Protein AF-0000000078517456 (afdb_homodimer)

Radius of gyration: 25.07 Å; Cα contacts (8 Å, |Δi|>4): 847; chains: 2; bounding box: 50×75×58 Å

Organism: Penicillium expansum (NCBI:txid27334)

Foldseek 3Di:
DPPDDADWDADPRRTDHPVRVVVVVVVVLLVVLLVVCVVCPAPNLCVVCVVLQVVQLVVLVVLQVVLVPAWDKFKAKDDDFQAAPVLLVVVLQCLQQVDQQSCSVNPAVCQLFVFWRHFDDDVPDDRRHGTQWTWGDQQNGIHTKGKDWDDPVRDDPVRVVVDDVQQVDKTKIFIAGPVRDTAKIWIWGKAGDDRYIMIMTMIIGRPSDDPSRSVVVSVRVVSNVVSSVVVSSVVVVVVVVVD/DPPDDADWDADPRRTDHPVRVVVVVVVVLLVVLLVVCVVCPAPNLCVVCVVLQVVQLVVLVVLQVVLVPAWDKQKAKDDDFQAAPVLLVVVLQCLQQVDFQSCSVNPAVCQLFVFWRHFDDDVPDDRRHGTQWTWGDQQNGIHTKGKDWDDPVRDDPVRVVVDDVQQVDKTKIFIAGPVRDTAKIWIKGKAGDDRYIMIMTMIIGRPSDDPSRSVVVSVRVVSNVVSSVVVSSVVVVVVVVVD

Sequence (486 aa):
MEPRPTIKFKLNGVLHSGADVDNFELQACYRALDNLRSLLFQAPMLELLKDQIEEGNRYFESLIQASRGEFRECRTYMKATGVSATELRTICSRWQVSQPIDEVARTFIFPTHPENYVVMHSAGALARSGPDCGVEVIGEHMAKVRFVYLMEEEIPKWMAGQREEEYEMVEYLVAKLDSGNKFYYIMNEFMDTEGGCKIKLRAFFPSASPWSLVSQHAEHLAVEFRNALQMVYGAIEELEDTYMEPRPTIKFKLNGVLHSGADVDNFELQACYRALDNLRSLLFQAPMLELLKDQIEEGNRYFESLIQASRGEFRECRTYMKATGVSATELRTICSRWQVSQPIDEVARTFIFPTHPENYVVMHSAGALARSGPDCGVEVIGEHMAKVRFVYLMEEEIPKWMAGQREEEYEMVEYLVAKLDSGNKFYYIMNEFMDTEGGCKIKLRAFFPSASPWSLVSQHAEHLAVEFRNALQMVYGAIEELEDTY

pLDDT: mean 94.41, std 8.89, range [32.0, 98.81]

Solvent-accessible surface area (backbone atoms only — not comparable to full-atom values): 25081 Å² total; per-residue (Å²): 124,79,78,78,60,51,62,44,39,31,45,73,84,40,78,46,55,61,67,54,45,51,49,52,46,48,52,39,33,49,50,40,50,50,51,51,42,62,77,27,48,46,65,54,36,52,62,72,41,42,66,51,32,53,51,21,47,54,52,52,51,49,27,45,64,68,20,74,86,39,66,36,81,26,35,28,36,37,40,36,36,76,41,34,34,65,55,50,54,51,52,53,51,46,53,38,48,72,42,60,64,70,56,27,35,65,74,45,55,38,69,21,34,66,47,47,67,38,68,36,68,47,92,85,55,62,84,78,47,42,71,34,22,36,29,33,63,56,46,95,32,37,37,53,38,35,58,39,76,50,51,82,90,65,51,52,67,76,61,61,70,65,64,58,78,83,34,76,39,76,48,46,33,36,33,20,38,88,87,64,48,76,53,31,40,35,43,40,32,28,22,70,46,97,60,6,18,38,39,39,41,34,36,35,34,28,47,55,53,53,67,68,33,42,52,46,42,23,50,49,50,50,36,26,50,51,41,46,51,52,53,47,44,52,54,52,52,55,58,56,64,74,99,127,79,87,80,60,57,62,44,39,32,44,72,84,40,77,46,56,62,66,52,43,52,48,51,45,48,52,39,32,51,51,39,50,50,51,52,42,62,79,28,48,46,68,56,37,52,64,72,41,42,66,49,32,52,50,22,48,55,52,51,51,50,27,44,64,68,21,75,86,37,64,36,81,26,38,28,35,37,41,35,36,75,42,33,32,64,54,50,54,51,54,53,51,47,52,39,49,73,42,60,64,70,56,28,34,66,75,44,54,38,70,22,34,65,47,47,69,37,66,36,68,47,91,86,55,62,83,77,46,41,70,34,22,35,29,32,62,54,48,95,29,36,38,54,36,36,56,40,77,50,50,82,90,65,52,53,66,76,60,63,70,66,64,58,76,84,35,76,40,73,48,45,32,35,33,20,37,89,87,64,47,78,54,31,39,36,44,41,33,28,21,69,46,98,61,6,18,38,38,39,42,32,36,34,34,28,46,55,54,52,68,67,33,42,52,44,40,23,49,49,49,50,34,26,51,50,40,46,51,51,50,49,42,51,53,53,51,54,59,56,65,76,98

Nearest PDB structures (foldseek):
  5xey-assembly1_D  TM=5.666E-01  e=2.389E-05  Mycobacteroides abscessus ATCC 19977
  3uid-assembly2_B  TM=4.918E-01  e=1.144E-02  Mycolicibacterium smegmatis MC2 155
  6icl-assembly1_A  TM=5.047E-01  e=1.416E-01  Pseudomonas putida
  6z2c-assembly3_C  TM=2.943E-01  e=5.291E-01  Homo sapiens
  4mvl-assembly2_B  TM=2.891E-01  e=7.580E-01  Homo sapiens

Structure (mmCIF, N/CA/C/O backbone):
data_AF-0000000078517456-model_v1
#
loop_
_entity.id
_entity.type
_entity.pdbx_description
1 polymer 'Uncharacterized protein'
#
loop_
_atom_site.group_PDB
_atom_site.id
_atom_site.type_symbol
_atom_site.label_atom_id
_atom_site.label_alt_id
_atom_site.label_comp_id
_atom_site.label_asym_id
_atom_site.label_entity_id
_atom_site.label_seq_id
_atom_site.pdbx_PDB_ins_code
_atom_site.Cartn_x
_atom_site.Cartn_y
_atom_site.Cartn_z
_atom_site.occupancy
_atom_site.B_iso_or_equiv
_atom_site.auth_seq_id
_atom_site.auth_comp_id
_atom_site.auth_asym_id
_atom_site.auth_atom_id
_atom_site.pdbx_PDB_model_num
ATOM 1 N N . MET A 1 1 ? 28.688 -5.559 3.561 1 33.75 1 MET A N 1
ATOM 2 C CA . MET A 1 1 ? 28.109 -6.75 2.955 1 33.75 1 MET A CA 1
ATOM 3 C C . MET A 1 1 ? 26.859 -6.395 2.145 1 33.75 1 MET A C 1
ATOM 5 O O . MET A 1 1 ? 26.078 -5.523 2.539 1 33.75 1 MET A O 1
ATOM 9 N N . GLU A 1 2 ? 26.875 -6.605 0.934 1 46.38 2 GLU A N 1
ATOM 10 C CA . GLU A 1 2 ? 25.75 -6.242 0.08 1 46.38 2 GLU A CA 1
ATOM 11 C C . GLU A 1 2 ? 24.422 -6.641 0.72 1 46.38 2 GLU A C 1
ATOM 13 O O . GLU A 1 2 ? 24.281 -7.742 1.253 1 46.38 2 GLU A O 1
ATOM 18 N N . PRO A 1 3 ? 23.531 -5.723 1.093 1 60.69 3 PRO A N 1
ATOM 19 C CA . PRO A 1 3 ? 22.266 -6.098 1.722 1 60.69 3 PRO A CA 1
ATOM 20 C C . PRO A 1 3 ? 21.594 -7.285 1.036 1 60.69 3 PRO A C 1
ATOM 22 O O . PRO A 1 3 ? 21.578 -7.363 -0.195 1 60.69 3 PRO A O 1
ATOM 25 N N . ARG A 1 4 ? 21.594 -8.438 1.635 1 69.25 4 ARG A N 1
ATOM 26 C CA . ARG A 1 4 ? 21.031 -9.695 1.163 1 69.25 4 ARG A CA 1
ATOM 27 C C . ARG A 1 4 ? 19.547 -9.789 1.529 1 69.25 4 ARG A C 1
ATOM 29 O O . ARG A 1 4 ? 19.109 -9.203 2.521 1 69.25 4 ARG A O 1
ATOM 36 N N . PRO A 1 5 ? 18.906 -10.484 0.548 1 85.88 5 PRO A N 1
ATOM 37 C CA . PRO A 1 5 ? 19.203 -11.102 -0.746 1 85.88 5 PRO A CA 1
ATOM 38 C C . PRO A 1 5 ? 19.188 -10.102 -1.896 1 85.88 5 PRO A C 1
ATOM 40 O O . PRO A 1 5 ? 18.422 -9.125 -1.861 1 85.88 5 PRO A O 1
ATOM 43 N N . THR A 1 6 ? 20.016 -10.297 -2.893 1 93.81 6 THR A N 1
ATOM 44 C CA . THR A 1 6 ? 19.891 -9.617 -4.176 1 93.81 6 THR A CA 1
ATOM 45 C C . THR A 1 6 ? 19.016 -10.422 -5.129 1 93.81 6 THR A C 1
ATOM 47 O O . THR A 1 6 ? 19.125 -11.648 -5.211 1 93.81 6 THR A O 1
ATOM 50 N N . ILE A 1 7 ? 18.094 -9.781 -5.797 1 97.12 7 ILE A N 1
ATOM 51 C CA . ILE A 1 7 ? 17.172 -10.477 -6.688 1 97.12 7 ILE A CA 1
ATOM 52 C C . ILE A 1 7 ? 17.141 -9.781 -8.047 1 97.12 7 ILE A C 1
ATOM 54 O O . ILE A 1 7 ? 17 -8.555 -8.117 1 97.12 7 ILE A O 1
ATOM 58 N N . LYS A 1 8 ? 17.328 -10.523 -9.047 1 97.56 8 LYS A N 1
ATOM 59 C CA . LYS A 1 8 ? 17.172 -10.055 -10.422 1 97.56 8 LYS A CA 1
ATOM 60 C C . LYS A 1 8 ? 15.867 -10.562 -11.023 1 97.56 8 LYS A C 1
ATOM 62 O O . LYS A 1 8 ? 15.414 -11.664 -10.711 1 97.56 8 LYS A O 1
ATOM 67 N N . PHE A 1 9 ? 15.32 -9.75 -11.883 1 98.62 9 PHE A N 1
ATOM 68 C CA . PHE A 1 9 ? 13.992 -10.062 -12.414 1 98.62 9 PHE A CA 1
ATOM 69 C C . PHE A 1 9 ? 13.984 -9.969 -13.938 1 98.62 9 PHE A C 1
ATOM 71 O O . PHE A 1 9 ? 14.547 -9.031 -14.508 1 98.62 9 PHE A O 1
ATOM 78 N N . LYS A 1 10 ? 13.414 -10.883 -14.617 1 98.75 10 LYS A N 1
ATOM 79 C CA . LYS A 1 10 ? 13.039 -10.844 -16.031 1 98.75 10 LYS A CA 1
ATOM 80 C C . LYS A 1 10 ? 11.578 -11.227 -16.219 1 98.75 10 LYS A C 1
ATOM 82 O O . LYS A 1 10 ? 11.195 -12.375 -15.969 1 98.75 10 LYS A O 1
ATOM 87 N N . LEU A 1 11 ? 10.742 -10.273 -16.609 1 98.75 11 LEU A N 1
ATOM 88 C CA . LEU A 1 11 ? 9.305 -10.477 -16.781 1 98.75 11 LEU A CA 1
ATOM 89 C C . LEU A 1 11 ? 8.938 -10.477 -18.266 1 98.75 11 LEU A C 1
ATOM 91 O O . LEU A 1 11 ? 9.086 -9.461 -18.953 1 98.75 11 LEU A O 1
ATOM 95 N N . ASN A 1 12 ? 8.43 -11.586 -18.688 1 98.31 12 ASN A N 1
ATOM 96 C CA . ASN A 1 12 ? 8.094 -11.758 -20.094 1 98.31 12 ASN A CA 1
ATOM 97 C C . ASN A 1 12 ? 9.227 -11.281 -21 1 98.31 12 ASN A C 1
ATOM 99 O O . ASN A 1 12 ? 8.992 -10.531 -21.953 1 98.31 12 ASN A O 1
ATOM 103 N N . GLY A 1 13 ? 10.398 -11.562 -20.594 1 97.31 13 GLY A N 1
ATOM 104 C CA . GLY A 1 13 ? 11.578 -11.328 -21.406 1 97.31 13 GLY A CA 1
ATOM 105 C C . GLY A 1 13 ? 12.227 -9.977 -21.141 1 97.31 13 GLY A C 1
ATOM 106 O O . GLY A 1 13 ? 13.297 -9.68 -21.688 1 97.31 13 GLY A O 1
ATOM 107 N N . VAL A 1 14 ? 11.641 -9.18 -20.344 1 97.94 14 VAL A N 1
ATOM 108 C CA . VAL A 1 14 ? 12.156 -7.836 -20.094 1 97.94 14 VAL A CA 1
ATOM 109 C C . VAL A 1 14 ? 12.781 -7.77 -18.703 1 97.94 14 VAL A C 1
ATOM 111 O O . VAL A 1 14 ? 12.148 -8.141 -17.703 1 97.94 14 VAL A O 1
ATOM 114 N N . LEU A 1 15 ? 13.992 -7.262 -18.672 1 98.06 15 LEU A N 1
ATOM 115 C CA . LEU A 1 15 ? 14.703 -7.121 -17.406 1 98.06 15 LEU A CA 1
ATOM 116 C C . LEU A 1 15 ? 14.125 -5.98 -16.578 1 98.06 15 LEU A C 1
ATOM 118 O O . LEU A 1 15 ? 13.781 -4.926 -17.125 1 98.06 15 LEU A O 1
ATOM 122 N N . HIS A 1 16 ? 14.023 -6.18 -15.266 1 97.56 16 HIS A N 1
ATOM 123 C CA . HIS A 1 16 ? 13.539 -5.172 -14.328 1 97.56 16 HIS A CA 1
ATOM 124 C C . HIS A 1 16 ? 14.461 -5.062 -13.117 1 97.56 16 HIS A C 1
ATOM 126 O O . HIS A 1 16 ? 15.031 -6.062 -12.672 1 97.56 16 HIS A O 1
ATOM 132 N N . SER A 1 17 ? 14.602 -3.889 -12.602 1 94.44 17 SER A N 1
ATOM 133 C CA . SER A 1 17 ? 15.359 -3.65 -11.375 1 94.44 17 SER A CA 1
ATOM 134 C C . SER A 1 17 ? 14.508 -3.887 -10.141 1 94.44 17 SER A C 1
ATOM 136 O O . SER A 1 17 ? 13.289 -4.027 -10.234 1 94.44 17 SER A O 1
ATOM 138 N N . GLY A 1 18 ? 15.164 -3.951 -9.008 1 93.12 18 GLY A N 1
ATOM 139 C CA . GLY A 1 18 ? 14.43 -3.99 -7.746 1 93.12 18 GLY A CA 1
ATOM 140 C C . GLY A 1 18 ? 13.516 -2.797 -7.551 1 93.12 18 GLY A C 1
ATOM 141 O O . GLY A 1 18 ? 12.422 -2.934 -7.008 1 93.12 18 GLY A O 1
ATOM 142 N N . ALA A 1 19 ? 13.977 -1.676 -7.984 1 90.81 19 ALA A N 1
ATOM 143 C CA . ALA A 1 19 ? 13.18 -0.454 -7.875 1 90.81 19 ALA A CA 1
ATOM 144 C C . ALA A 1 19 ? 11.906 -0.555 -8.703 1 90.81 19 ALA A C 1
ATOM 146 O O . ALA A 1 19 ? 10.859 -0.036 -8.312 1 90.81 19 ALA A O 1
ATOM 147 N N . ASP A 1 20 ? 11.992 -1.231 -9.859 1 94.88 20 ASP A N 1
ATOM 148 C CA . ASP A 1 20 ? 10.797 -1.465 -10.664 1 94.88 20 ASP A CA 1
ATOM 149 C C . ASP A 1 20 ? 9.773 -2.287 -9.891 1 94.88 20 ASP A C 1
ATOM 151 O O . ASP A 1 20 ? 8.578 -1.957 -9.891 1 94.88 20 ASP A O 1
ATOM 155 N N . VAL A 1 21 ? 10.219 -3.295 -9.25 1 96.62 21 VAL A N 1
ATOM 156 C CA . VAL A 1 21 ? 9.328 -4.195 -8.523 1 96.62 21 VAL A CA 1
ATOM 157 C C . VAL A 1 21 ? 8.734 -3.473 -7.316 1 96.62 21 VAL A C 1
ATOM 159 O O . VAL A 1 21 ? 7.562 -3.668 -6.988 1 96.62 21 VAL A O 1
ATOM 162 N N . ASP A 1 22 ? 9.562 -2.605 -6.676 1 94.19 22 ASP A N 1
ATOM 163 C CA . ASP A 1 22 ? 9.031 -1.755 -5.617 1 94.19 22 ASP A CA 1
ATOM 164 C C . ASP A 1 22 ? 7.871 -0.9 -6.129 1 94.19 22 ASP A C 1
ATOM 166 O O . ASP A 1 22 ? 6.871 -0.722 -5.434 1 94.19 22 ASP A O 1
ATOM 170 N N . ASN A 1 23 ? 8.07 -0.396 -7.277 1 94.38 23 ASN A N 1
ATOM 171 C CA . ASN A 1 23 ? 7.031 0.435 -7.875 1 94.38 23 ASN A CA 1
ATOM 172 C C . ASN A 1 23 ? 5.781 -0.377 -8.195 1 94.38 23 ASN A C 1
ATOM 174 O O . ASN A 1 23 ? 4.66 0.098 -8 1 94.38 23 ASN A O 1
ATOM 178 N N . PHE A 1 24 ? 5.965 -1.632 -8.719 1 97.25 24 PHE A N 1
ATOM 179 C CA . PHE A 1 24 ? 4.82 -2.508 -8.945 1 97.25 24 PHE A CA 1
ATOM 180 C C . PHE A 1 24 ? 4.043 -2.732 -7.652 1 97.25 24 PHE A C 1
ATOM 182 O O . PHE A 1 24 ? 2.811 -2.717 -7.656 1 97.25 24 PHE A O 1
ATOM 189 N N . GLU A 1 25 ? 4.816 -2.93 -6.633 1 97.88 25 GLU A N 1
ATOM 190 C CA . GLU A 1 25 ? 4.211 -3.199 -5.332 1 97.88 25 GLU A CA 1
ATOM 191 C C . GLU A 1 25 ? 3.43 -1.992 -4.824 1 97.88 25 GLU A C 1
ATOM 193 O O . GLU A 1 25 ? 2.305 -2.133 -4.344 1 97.88 25 GLU A O 1
ATOM 198 N N . LEU A 1 26 ? 4.012 -0.861 -4.926 1 96.69 26 LEU A N 1
ATOM 199 C CA . LEU A 1 26 ? 3.344 0.365 -4.496 1 96.69 26 LEU A CA 1
ATOM 200 C C . LEU A 1 26 ? 2.061 0.59 -5.289 1 96.69 26 LEU A C 1
ATOM 202 O O . LEU A 1 26 ? 1.028 0.952 -4.719 1 96.69 26 LEU A O 1
ATOM 206 N N . GLN A 1 27 ? 2.098 0.377 -6.57 1 96.25 27 GLN A N 1
ATOM 207 C CA . GLN A 1 27 ? 0.908 0.525 -7.402 1 96.25 27 GLN A CA 1
ATOM 208 C C . GLN A 1 27 ? -0.18 -0.462 -6.988 1 96.25 27 GLN A C 1
ATOM 210 O O . GLN A 1 27 ? -1.36 -0.109 -6.941 1 96.25 27 GLN A O 1
ATOM 215 N N . ALA A 1 28 ? 0.226 -1.654 -6.719 1 97.94 28 ALA A N 1
ATOM 216 C CA . ALA A 1 28 ? -0.73 -2.662 -6.27 1 97.94 28 ALA A CA 1
ATOM 217 C C . ALA A 1 28 ? -1.354 -2.264 -4.934 1 97.94 28 ALA A C 1
ATOM 219 O O . ALA A 1 28 ? -2.543 -2.494 -4.703 1 97.94 28 ALA A O 1
ATOM 220 N N . CYS A 1 29 ? -0.542 -1.701 -4.055 1 98.12 29 CYS A N 1
ATOM 221 C CA . CYS A 1 29 ? -1.046 -1.21 -2.775 1 98.12 29 CYS A CA 1
ATOM 222 C C . CYS A 1 29 ? -2.156 -0.187 -2.984 1 98.12 29 CYS A C 1
ATOM 224 O O . CYS A 1 29 ? -3.225 -0.293 -2.381 1 98.12 29 CYS A O 1
ATOM 226 N N . TYR A 1 30 ? -1.932 0.731 -3.854 1 97.19 30 TYR A N 1
ATOM 227 C CA . TYR A 1 30 ? -2.902 1.798 -4.07 1 97.19 30 TYR A CA 1
ATOM 228 C C . TYR A 1 30 ? -4.148 1.267 -4.77 1 97.19 30 TYR A C 1
ATOM 230 O O . TYR A 1 30 ? -5.262 1.714 -4.488 1 97.19 30 TYR A O 1
ATOM 238 N N . ARG A 1 31 ? -3.979 0.302 -5.66 1 97.31 31 ARG A N 1
ATOM 239 C CA . ARG A 1 31 ? -5.156 -0.309 -6.27 1 97.31 31 ARG A CA 1
ATOM 240 C C . ARG A 1 31 ? -6.008 -1.021 -5.227 1 97.31 31 ARG A C 1
ATOM 242 O O . ARG A 1 31 ? -7.234 -0.918 -5.246 1 97.31 31 ARG A O 1
ATOM 249 N N . ALA A 1 32 ? -5.332 -1.728 -4.379 1 98.31 32 ALA A N 1
ATOM 250 C CA . ALA A 1 32 ? -6.051 -2.447 -3.332 1 98.31 32 ALA A CA 1
ATOM 251 C C . ALA A 1 32 ? -6.773 -1.479 -2.4 1 98.31 32 ALA A C 1
ATOM 253 O O . ALA A 1 32 ? -7.953 -1.669 -2.09 1 98.31 32 ALA A O 1
ATOM 254 N N . LEU A 1 33 ? -6.066 -0.449 -1.976 1 98.25 33 LEU A N 1
ATOM 255 C CA . LEU A 1 33 ? -6.648 0.534 -1.067 1 98.25 33 LEU A CA 1
ATOM 256 C C . LEU A 1 33 ? -7.781 1.297 -1.746 1 98.25 33 LEU A C 1
ATOM 258 O O . LEU A 1 33 ? -8.812 1.556 -1.13 1 98.25 33 LEU A O 1
ATOM 262 N N . ASP A 1 34 ? -7.566 1.654 -3.002 1 97.12 34 ASP A N 1
ATOM 263 C CA . ASP A 1 34 ? -8.609 2.344 -3.754 1 97.12 34 ASP A CA 1
ATOM 264 C C . ASP A 1 34 ? -9.867 1.479 -3.869 1 97.12 34 ASP A C 1
ATOM 266 O O . ASP A 1 34 ? -10.984 1.979 -3.738 1 97.12 34 ASP A O 1
ATOM 270 N N . ASN A 1 35 ? -9.688 0.237 -4.125 1 97.88 35 ASN A N 1
ATOM 271 C CA . ASN A 1 35 ? -10.82 -0.682 -4.215 1 97.88 35 ASN A CA 1
ATOM 272 C C . ASN A 1 35 ? -11.602 -0.743 -2.906 1 97.88 35 ASN A C 1
ATOM 274 O O . ASN A 1 35 ? -12.82 -0.574 -2.898 1 97.88 35 ASN A O 1
ATOM 278 N N . LEU A 1 36 ? -10.922 -0.933 -1.826 1 98.31 36 LEU A N 1
ATOM 279 C CA . LEU A 1 36 ? -11.578 -1.061 -0.528 1 98.31 36 LEU A CA 1
ATOM 280 C C . LEU A 1 36 ? -12.219 0.259 -0.11 1 98.31 36 LEU A C 1
ATOM 282 O O . LEU A 1 36 ? -13.328 0.272 0.424 1 98.31 36 LEU A O 1
ATOM 286 N N . ARG A 1 37 ? -11.547 1.386 -0.387 1 97.62 37 ARG A N 1
ATOM 287 C CA . ARG A 1 37 ? -12.109 2.695 -0.088 1 97.62 37 ARG A CA 1
ATOM 288 C C . ARG A 1 37 ? -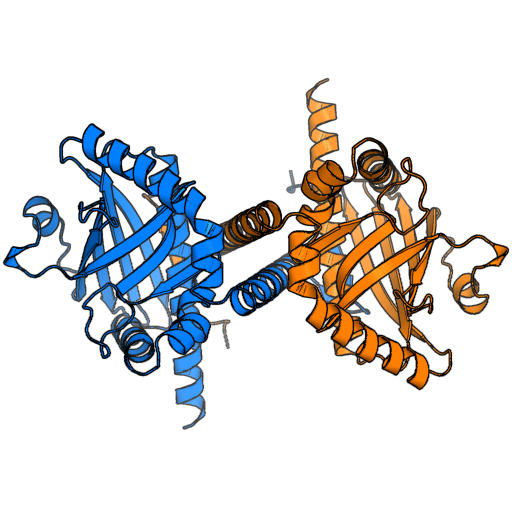13.383 2.941 -0.899 1 97.62 37 ARG A C 1
ATOM 290 O O . ARG A 1 37 ? -14.32 3.578 -0.416 1 97.62 37 ARG A O 1
ATOM 297 N N . SER A 1 38 ? -13.344 2.445 -2.094 1 97.06 38 SER A N 1
ATOM 298 C CA . SER A 1 38 ? -14.516 2.617 -2.949 1 97.06 38 SER A CA 1
ATOM 299 C C . SER A 1 38 ? -15.695 1.795 -2.443 1 97.06 38 SER A C 1
ATOM 301 O O . SER A 1 38 ? -16.828 2.273 -2.428 1 97.06 38 SER A O 1
ATOM 303 N N . LEU A 1 39 ? -15.461 0.6 -2.02 1 98.12 39 LEU A N 1
ATOM 304 C CA . LEU A 1 39 ? -16.516 -0.291 -1.535 1 98.12 39 LEU A CA 1
ATOM 305 C C . LEU A 1 39 ? -17.031 0.169 -0.177 1 98.12 39 LEU A C 1
ATOM 307 O O . LEU A 1 39 ? -18.203 -0.029 0.143 1 98.12 39 LEU A O 1
ATOM 311 N N . LEU A 1 40 ? -16.109 0.773 0.577 1 98.31 40 LEU A N 1
ATOM 312 C CA . LEU A 1 40 ? -16.438 1.284 1.902 1 98.31 40 LEU A CA 1
ATOM 313 C C . LEU A 1 40 ? -16.406 2.809 1.918 1 98.31 40 LEU A C 1
ATOM 315 O O . LEU A 1 40 ? -15.914 3.418 2.869 1 98.31 40 LEU A O 1
ATOM 319 N N . PHE A 1 41 ? -16.938 3.34 0.941 1 96.69 41 PHE A N 1
ATOM 320 C CA . PHE A 1 41 ? -16.719 4.758 0.672 1 96.69 41 PHE A CA 1
ATOM 321 C C . PHE A 1 41 ? -17.375 5.617 1.744 1 96.69 41 PHE A C 1
ATOM 323 O O . PHE A 1 41 ? -18.594 5.527 1.958 1 96.69 41 PHE A O 1
ATOM 330 N N . GLN A 1 42 ? -16.672 6.395 2.422 1 95.19 42 GLN A N 1
ATOM 331 C CA . GLN A 1 42 ? -17.062 7.43 3.377 1 95.19 42 GLN A CA 1
ATOM 332 C C . GLN A 1 42 ? -17.859 6.836 4.539 1 95.19 42 GLN A C 1
ATOM 334 O O . GLN A 1 42 ? -17.312 6.082 5.348 1 95.19 42 GLN A O 1
ATOM 339 N N . ALA A 1 43 ? -19.141 6.816 4.602 1 95.69 43 ALA A N 1
ATOM 340 C CA . ALA A 1 43 ? -19.922 6.434 5.766 1 95.69 43 ALA A CA 1
ATOM 341 C C . ALA A 1 43 ? -19.672 4.98 6.152 1 95.69 43 ALA A C 1
ATOM 343 O O . ALA A 1 43 ? -19.453 4.668 7.324 1 95.69 43 ALA A O 1
ATOM 344 N N . PRO A 1 44 ? -19.609 4.043 5.23 1 98.06 44 PRO A N 1
ATOM 345 C CA . PRO A 1 44 ? -19.312 2.66 5.613 1 98.06 44 PRO A CA 1
ATOM 346 C C . PRO A 1 44 ? -17.922 2.496 6.215 1 98.06 44 PRO A C 1
ATOM 348 O O . PRO A 1 44 ? -17.734 1.699 7.141 1 98.06 44 PRO A O 1
ATOM 351 N N . MET A 1 45 ? -16.984 3.205 5.707 1 98.5 45 MET A N 1
ATOM 352 C CA . MET A 1 45 ? -15.633 3.176 6.277 1 98.5 45 MET A CA 1
ATOM 353 C C . MET A 1 45 ? -15.633 3.727 7.699 1 98.5 45 MET A C 1
ATOM 355 O O . MET A 1 45 ? -15.008 3.154 8.586 1 98.5 45 MET A O 1
ATOM 359 N N . LEU A 1 46 ? -16.344 4.812 7.859 1 97.69 46 LEU A N 1
ATOM 360 C CA . LEU A 1 46 ? -16.438 5.418 9.18 1 97.69 46 LEU A CA 1
ATOM 361 C C . LEU A 1 46 ? -17.031 4.438 10.188 1 97.69 46 LEU A C 1
ATOM 363 O O . LEU A 1 46 ? -16.547 4.328 11.312 1 97.69 46 LEU A O 1
ATOM 367 N N . GLU A 1 47 ? -18.078 3.771 9.781 1 98.12 47 GLU A N 1
ATOM 368 C CA . GLU A 1 47 ? -18.719 2.783 10.648 1 98.12 47 GLU A CA 1
ATOM 369 C C . GLU A 1 47 ? -17.766 1.63 10.961 1 98.12 47 GLU A C 1
ATOM 371 O O . GLU A 1 47 ? -17.719 1.146 12.094 1 98.12 47 GLU A O 1
ATOM 376 N N . LEU A 1 48 ? -17 1.211 9.992 1 98.56 48 LEU A N 1
ATOM 377 C CA . LEU A 1 48 ? -16.047 0.119 10.156 1 98.56 48 LEU A CA 1
ATOM 378 C C . LEU A 1 48 ? -14.977 0.488 11.18 1 98.56 48 LEU A C 1
ATOM 380 O O . LEU A 1 48 ? -14.531 -0.361 11.953 1 98.56 48 LEU A O 1
ATOM 384 N N . LEU A 1 49 ? -14.562 1.758 11.203 1 98.62 49 LEU A N 1
ATOM 385 C CA . LEU A 1 49 ? -13.43 2.219 12 1 98.62 49 LEU A CA 1
ATOM 386 C C . LEU A 1 49 ? -13.891 2.754 13.352 1 98.62 49 LEU A C 1
ATOM 388 O O . LEU A 1 49 ? -13.086 3.242 14.141 1 98.62 49 LEU A O 1
ATOM 392 N N . LYS A 1 50 ? -15.172 2.689 13.664 1 98.31 50 LYS A N 1
ATOM 393 C CA . LYS A 1 50 ? -15.789 3.381 14.789 1 98.31 50 LYS A CA 1
ATOM 394 C C . LYS A 1 50 ? -15.07 3.061 16.094 1 98.31 50 LYS A C 1
ATOM 396 O O . LYS A 1 50 ? -14.711 3.967 16.844 1 98.31 50 LYS A O 1
ATOM 401 N N . ASP A 1 51 ? -14.805 1.77 16.375 1 98.62 51 ASP A N 1
ATOM 402 C CA . ASP A 1 51 ? -14.18 1.376 17.641 1 98.62 51 ASP A CA 1
ATOM 403 C C . ASP A 1 51 ? -12.734 1.865 17.703 1 98.62 51 ASP A C 1
ATOM 405 O O . ASP A 1 51 ? -12.266 2.271 18.781 1 98.62 51 ASP A O 1
ATOM 409 N N . GLN A 1 52 ? -12.055 1.763 16.609 1 98.69 52 GLN A N 1
ATOM 410 C CA . GLN A 1 52 ? -10.672 2.236 16.578 1 98.69 52 GLN A CA 1
ATOM 411 C C . GLN A 1 52 ? -10.609 3.746 16.797 1 98.69 52 GLN A C 1
ATOM 413 O O . GLN A 1 52 ? -9.688 4.242 17.453 1 98.69 52 GLN A O 1
ATOM 418 N N . ILE A 1 53 ? -11.562 4.461 16.188 1 98.62 53 ILE A N 1
ATOM 419 C CA . ILE A 1 53 ? -11.625 5.906 16.359 1 98.62 53 ILE A CA 1
ATOM 420 C C . ILE A 1 53 ? -11.875 6.238 17.828 1 98.62 53 ILE A C 1
ATOM 422 O O . ILE A 1 53 ? -11.227 7.125 18.391 1 98.62 53 ILE A O 1
ATOM 426 N N . GLU A 1 54 ? -12.805 5.535 18.453 1 98.38 54 GLU A N 1
ATOM 427 C CA . GLU A 1 54 ? -13.102 5.754 19.859 1 98.38 54 GLU A CA 1
ATOM 428 C C . GLU A 1 54 ? -11.875 5.484 20.734 1 98.38 54 GLU A C 1
ATOM 430 O O . GLU A 1 54 ? -11.586 6.25 21.656 1 98.38 54 GLU A O 1
ATOM 435 N N . GLU A 1 55 ? -11.219 4.406 20.422 1 98.5 55 GLU A N 1
ATOM 436 C CA . GLU A 1 55 ? -9.992 4.086 21.141 1 98.5 55 GLU A CA 1
ATOM 437 C C . GLU A 1 55 ? -8.93 5.164 20.938 1 98.5 55 GLU A C 1
ATOM 439 O O . GLU A 1 55 ? -8.258 5.566 21.891 1 98.5 55 GLU A O 1
ATOM 444 N N . GLY A 1 56 ? -8.75 5.574 19.703 1 98.5 56 GLY A N 1
ATOM 445 C CA . GLY A 1 56 ? -7.82 6.66 19.422 1 98.5 56 GLY A CA 1
ATOM 446 C C . GLY A 1 56 ? -8.164 7.941 20.156 1 98.5 56 GLY A C 1
ATOM 447 O O . GLY A 1 56 ? -7.277 8.594 20.734 1 98.5 56 GLY A O 1
ATOM 448 N N . ASN A 1 57 ? -9.414 8.258 20.188 1 97.94 57 ASN A N 1
ATOM 449 C CA . ASN A 1 57 ? -9.867 9.445 20.906 1 97.94 57 ASN A CA 1
ATOM 450 C C . ASN A 1 57 ? -9.484 9.391 22.375 1 97.94 57 ASN A C 1
ATOM 452 O O . ASN A 1 57 ? -8.992 10.367 22.938 1 97.94 57 ASN A O 1
ATOM 456 N N . ARG A 1 58 ? -9.773 8.258 22.984 1 98.25 58 ARG A N 1
ATOM 457 C CA . ARG A 1 58 ? -9.414 8.094 24.391 1 98.25 58 ARG A CA 1
ATOM 458 C C . ARG A 1 58 ? -7.914 8.266 24.594 1 98.25 58 ARG A C 1
ATOM 460 O O . ARG A 1 58 ? -7.484 8.914 25.547 1 98.25 58 ARG A O 1
ATOM 467 N N . TYR A 1 59 ? -7.176 7.668 23.75 1 98.75 59 TYR A N 1
ATOM 468 C CA . TYR A 1 59 ? -5.719 7.742 23.844 1 98.75 59 TYR A CA 1
ATOM 469 C C . TYR A 1 59 ? -5.238 9.18 23.703 1 98.75 59 TYR A C 1
ATOM 471 O O . TYR A 1 59 ? -4.453 9.656 24.516 1 98.75 59 TYR A O 1
ATOM 479 N N . PHE A 1 60 ? -5.707 9.914 22.719 1 98.69 60 PHE A N 1
ATOM 480 C CA . PHE A 1 60 ? -5.266 11.281 22.453 1 98.69 60 PHE A CA 1
ATOM 481 C C . PHE A 1 60 ? -5.703 12.203 23.578 1 98.69 60 PHE A C 1
ATOM 483 O O . PHE A 1 60 ? -4.965 13.109 23.969 1 98.69 60 PHE A O 1
ATOM 490 N N . GLU A 1 61 ? -6.887 11.977 24.125 1 98.56 61 GLU A N 1
ATOM 491 C CA . GLU A 1 61 ? -7.336 12.742 25.281 1 98.56 61 GLU A CA 1
ATOM 492 C C . GLU A 1 61 ? -6.398 12.555 26.469 1 98.56 61 GLU A C 1
ATOM 494 O O . GLU A 1 61 ? -6.109 13.508 27.203 1 98.56 61 GLU A O 1
ATOM 499 N N . SER A 1 62 ? -5.988 11.328 26.625 1 98.62 62 SER A N 1
ATOM 500 C CA . SER A 1 62 ? -5.066 11.055 27.719 1 98.62 62 SER A CA 1
ATOM 501 C C . SER A 1 62 ? -3.742 11.781 27.531 1 98.62 62 SER A C 1
ATOM 503 O O . SER A 1 62 ? -3.127 12.227 28.5 1 98.62 62 SER A O 1
ATOM 505 N N . LEU A 1 63 ? -3.236 11.875 26.312 1 98.62 63 LEU A N 1
ATOM 506 C CA . LEU A 1 63 ? -2.012 12.617 26.031 1 98.62 63 LEU A CA 1
ATOM 507 C C . LEU A 1 63 ? -2.189 14.102 26.344 1 98.62 63 LEU A C 1
ATOM 509 O O . LEU A 1 63 ? -1.296 14.734 26.906 1 98.62 63 LEU A O 1
ATOM 513 N N . ILE A 1 64 ? -3.34 14.641 25.953 1 98.5 64 ILE A N 1
ATOM 514 C CA . ILE A 1 64 ? -3.637 16.047 26.203 1 98.5 64 ILE A CA 1
ATOM 515 C C . ILE A 1 64 ? -3.598 16.312 27.703 1 98.5 64 ILE A C 1
ATOM 517 O O . ILE A 1 64 ? -2.934 17.25 28.156 1 98.5 64 ILE A O 1
ATOM 521 N N . GLN A 1 65 ? -4.258 15.484 28.484 1 98.12 65 GLN A N 1
ATOM 522 C CA . GLN A 1 65 ? -4.348 15.656 29.922 1 98.12 65 GLN A CA 1
ATOM 523 C C . GLN A 1 65 ? -2.973 15.555 30.578 1 98.12 65 GLN A C 1
ATOM 525 O O . GLN A 1 65 ? -2.625 16.359 31.438 1 98.12 65 GLN A O 1
ATOM 530 N N . ALA A 1 66 ? -2.246 14.664 30.078 1 98.56 66 ALA A N 1
ATOM 531 C CA . ALA A 1 66 ? -0.947 14.391 30.688 1 98.56 66 ALA A CA 1
ATOM 532 C C . ALA A 1 66 ? 0.058 15.492 30.359 1 98.56 66 ALA A C 1
ATOM 534 O O . ALA A 1 66 ? 1.074 15.633 31.047 1 98.56 66 ALA A O 1
ATOM 535 N N . SER A 1 67 ? -0.123 16.234 29.359 1 98.12 67 SER A N 1
ATOM 536 C CA . SER A 1 67 ? 0.841 17.219 28.859 1 98.12 67 SER A CA 1
ATOM 537 C C . SER A 1 67 ? 0.673 18.562 29.547 1 98.12 67 SER A C 1
ATOM 539 O O . SER A 1 67 ? 1.519 19.453 29.406 1 98.12 67 SER A O 1
ATOM 541 N N . ARG A 1 68 ? -0.483 18.797 30.266 1 95.5 68 ARG A N 1
ATOM 542 C CA . ARG A 1 68 ? -0.75 20 31.031 1 95.5 68 ARG A CA 1
ATOM 543 C C . ARG A 1 68 ? -0.482 21.25 30.203 1 95.5 68 ARG A C 1
ATOM 545 O O . ARG A 1 68 ? 0.203 22.172 30.656 1 95.5 68 ARG A O 1
ATOM 552 N N . GLY A 1 69 ? -0.768 21.203 28.984 1 95.31 69 GLY A N 1
ATOM 553 C CA . GLY A 1 69 ? -0.738 22.391 28.141 1 95.31 69 GLY A CA 1
ATOM 554 C C . GLY A 1 69 ? 0.605 22.609 27.469 1 95.31 69 GLY A C 1
ATOM 555 O O . GLY A 1 69 ? 0.815 23.625 26.812 1 95.31 69 GLY A O 1
ATOM 556 N N . GLU A 1 70 ? 1.536 21.672 27.594 1 97.5 70 GLU A N 1
ATOM 557 C CA . GLU A 1 70 ? 2.842 21.75 26.953 1 97.5 70 GLU A CA 1
ATOM 558 C C . GLU A 1 70 ? 2.861 20.953 25.641 1 97.5 70 GLU A C 1
ATOM 560 O O . GLU A 1 70 ? 2.111 19.984 25.5 1 97.5 70 GLU A O 1
ATOM 565 N N . PHE A 1 71 ? 3.75 21.359 24.75 1 97.88 71 PHE A N 1
ATOM 566 C CA . PHE A 1 71 ? 3.748 20.766 23.422 1 97.88 71 PHE A CA 1
ATOM 567 C C . PHE A 1 71 ? 5.156 20.344 23.016 1 97.88 71 PHE A C 1
ATOM 569 O O . PHE A 1 71 ? 6.141 20.828 23.578 1 97.88 71 PHE A O 1
ATOM 576 N N . ARG A 1 72 ? 5.172 19.391 22.125 1 97.12 72 ARG A N 1
ATOM 577 C CA . ARG A 1 72 ? 6.395 18.922 21.484 1 97.12 72 ARG A CA 1
ATOM 578 C C . ARG A 1 72 ? 6.289 19.016 19.969 1 97.12 72 ARG A C 1
ATOM 580 O O . ARG A 1 72 ? 5.281 18.609 19.391 1 97.12 72 ARG A O 1
ATOM 587 N N . GLU A 1 73 ? 7.406 19.469 19.406 1 97.88 73 GLU A N 1
ATOM 588 C CA . GLU A 1 73 ? 7.371 19.766 17.969 1 97.88 73 GLU A CA 1
ATOM 589 C C . GLU A 1 73 ? 7.707 18.531 17.141 1 97.88 73 GLU A C 1
ATOM 591 O O . GLU A 1 73 ? 8.602 17.766 17.5 1 97.88 73 GLU A O 1
ATOM 596 N N . CYS A 1 74 ? 6.98 18.297 16.141 1 98.5 74 CYS A N 1
ATOM 597 C CA . CYS A 1 74 ? 7.277 17.453 14.984 1 98.5 74 CYS A CA 1
ATOM 598 C C . CYS A 1 74 ? 7.629 18.297 13.766 1 98.5 74 CYS A C 1
ATOM 600 O O . CYS A 1 74 ? 6.852 19.172 13.367 1 98.5 74 CYS A O 1
ATOM 602 N N . ARG A 1 75 ? 8.75 18.047 13.156 1 98.19 75 ARG A N 1
ATOM 603 C CA . ARG A 1 75 ? 9.203 18.891 12.062 1 98.19 75 ARG A CA 1
ATOM 604 C C . ARG A 1 75 ? 9.5 18.078 10.812 1 98.19 75 ARG A C 1
ATOM 606 O O . ARG A 1 75 ? 10.266 17.109 10.867 1 98.19 75 ARG A O 1
ATOM 613 N N . THR A 1 76 ? 8.914 18.453 9.719 1 98.69 76 THR A N 1
ATOM 614 C CA . THR A 1 76 ? 9.195 17.906 8.398 1 98.69 76 THR A CA 1
ATOM 615 C C . THR A 1 76 ? 9.602 19.016 7.43 1 98.69 76 THR A C 1
ATOM 617 O O . THR A 1 76 ? 8.797 19.875 7.094 1 98.69 76 THR A O 1
ATOM 620 N N . TYR A 1 77 ? 10.812 18.984 7.031 1 98.44 77 TYR A N 1
ATOM 621 C CA . TYR A 1 77 ? 11.344 19.953 6.078 1 98.44 77 TYR A CA 1
ATOM 622 C C . TYR A 1 77 ? 11.531 19.312 4.707 1 98.44 77 TYR A C 1
ATOM 624 O O . TYR A 1 77 ? 11.969 18.172 4.598 1 98.44 77 TYR A O 1
ATOM 632 N N . MET A 1 78 ? 11.172 20.109 3.666 1 98.44 78 MET A N 1
ATOM 633 C CA . MET A 1 78 ? 11.359 19.641 2.293 1 98.44 78 MET A CA 1
ATOM 634 C C . MET A 1 78 ? 11.867 20.766 1.404 1 98.44 78 MET A C 1
ATOM 636 O O . MET A 1 78 ? 11.492 21.922 1.58 1 98.44 78 MET A O 1
ATOM 640 N N . LYS A 1 79 ? 12.719 20.438 0.544 1 98.06 79 LYS A N 1
ATOM 641 C CA . LYS A 1 79 ? 13.125 21.281 -0.572 1 98.06 79 LYS A CA 1
ATOM 642 C C . LYS A 1 79 ? 12.836 20.609 -1.91 1 98.06 79 LYS A C 1
ATOM 644 O O . LYS A 1 79 ? 13.289 19.484 -2.154 1 98.06 79 LYS A O 1
ATOM 649 N N . ALA A 1 80 ? 12.078 21.297 -2.707 1 97.69 80 ALA A N 1
ATOM 650 C CA . ALA A 1 80 ? 11.656 20.672 -3.959 1 97.69 80 ALA A CA 1
ATOM 651 C C . ALA A 1 80 ? 11.961 21.578 -5.152 1 97.69 80 ALA A C 1
ATOM 653 O O . ALA A 1 80 ? 11.984 22.797 -5.02 1 97.69 80 ALA A O 1
ATOM 654 N N . THR A 1 81 ? 12.172 20.984 -6.285 1 96.69 81 THR A N 1
ATOM 655 C CA . THR A 1 81 ? 12.312 21.703 -7.547 1 96.69 81 THR A CA 1
ATOM 656 C C . THR A 1 81 ? 11.078 21.5 -8.422 1 96.69 81 THR A C 1
ATOM 658 O O . THR A 1 81 ? 10.289 20.578 -8.195 1 96.69 81 THR A O 1
ATOM 661 N N . GLY A 1 82 ? 10.844 22.422 -9.312 1 95.19 82 GLY A N 1
ATOM 662 C CA . GLY A 1 82 ? 9.852 22.234 -10.352 1 95.19 82 GLY A CA 1
ATOM 663 C C . GLY A 1 82 ? 8.484 22.766 -9.977 1 95.19 82 GLY A C 1
ATOM 664 O O . GLY A 1 82 ? 7.648 23.016 -10.852 1 95.19 82 GLY A O 1
ATOM 665 N N . VAL A 1 83 ? 8.227 22.906 -8.719 1 97.19 83 VAL A N 1
ATOM 666 C CA . VAL A 1 83 ? 6.953 23.438 -8.227 1 97.19 83 VAL A CA 1
ATOM 667 C C . VAL A 1 83 ? 7.211 24.531 -7.207 1 97.19 83 VAL A C 1
ATOM 669 O O . VAL A 1 83 ? 7.879 24.312 -6.195 1 97.19 83 VAL A O 1
ATOM 672 N N . SER A 1 84 ? 6.777 25.672 -7.406 1 97.62 84 SER A N 1
ATOM 673 C CA . SER A 1 84 ? 6.891 26.734 -6.422 1 97.62 84 SER A CA 1
ATOM 674 C C . SER A 1 84 ? 5.875 26.562 -5.293 1 97.62 84 SER A C 1
ATOM 676 O O . SER A 1 84 ? 4.887 25.844 -5.449 1 97.62 84 SER A O 1
ATOM 678 N N . ALA A 1 85 ? 6.168 27.219 -4.199 1 98.19 85 ALA A N 1
ATOM 679 C CA . ALA A 1 85 ? 5.23 27.172 -3.08 1 98.19 85 ALA A CA 1
ATOM 680 C C . ALA A 1 85 ? 3.883 27.766 -3.467 1 98.19 85 ALA A C 1
ATOM 682 O O . ALA A 1 85 ? 2.832 27.266 -3.076 1 98.19 85 ALA A O 1
ATOM 683 N N . THR A 1 86 ? 3.896 28.797 -4.223 1 97.94 86 THR A N 1
ATOM 684 C CA . THR A 1 86 ? 2.686 29.469 -4.684 1 97.94 86 THR A CA 1
ATOM 685 C C . THR A 1 86 ? 1.848 28.531 -5.551 1 97.94 86 THR A C 1
ATOM 687 O O . THR A 1 86 ? 0.633 28.438 -5.363 1 97.94 86 THR A O 1
ATOM 690 N N . GLU A 1 87 ? 2.518 27.875 -6.457 1 97 87 GLU A N 1
ATOM 691 C CA . GLU A 1 87 ? 1.823 26.922 -7.312 1 97 87 GLU A CA 1
ATOM 692 C C . GLU A 1 87 ? 1.201 25.797 -6.488 1 97 87 GLU A C 1
ATOM 694 O O . GLU A 1 87 ? 0.038 25.438 -6.695 1 97 87 GLU A O 1
ATOM 699 N N . LEU A 1 88 ? 2.018 25.219 -5.621 1 98 88 LEU A N 1
ATOM 700 C CA . LEU A 1 88 ? 1.542 24.141 -4.773 1 98 88 LEU A CA 1
ATOM 701 C C . LEU A 1 88 ? 0.285 24.547 -4.016 1 98 88 LEU A C 1
ATOM 703 O O . LEU A 1 88 ? -0.741 23.859 -4.094 1 98 88 LEU A O 1
ATOM 707 N N . ARG A 1 89 ? 0.323 25.672 -3.301 1 97.31 89 ARG A N 1
ATOM 708 C CA . ARG A 1 89 ? -0.773 26.125 -2.449 1 97.31 89 ARG A CA 1
ATOM 709 C C . ARG A 1 89 ? -2.002 26.484 -3.279 1 97.31 89 ARG A C 1
ATOM 711 O O . ARG A 1 89 ? -3.127 26.141 -2.912 1 97.31 89 ARG A O 1
ATOM 718 N N . THR A 1 90 ? -1.821 27.109 -4.387 1 96.5 90 THR A N 1
ATOM 719 C CA . THR A 1 90 ? -2.922 27.562 -5.23 1 96.5 90 THR A CA 1
ATOM 720 C C . THR A 1 90 ? -3.652 26.375 -5.848 1 96.5 90 THR A C 1
ATOM 722 O O . THR A 1 90 ? -4.883 26.297 -5.793 1 96.5 90 THR A O 1
ATOM 725 N N . ILE A 1 91 ? -2.9 25.484 -6.426 1 96.31 91 ILE A N 1
ATOM 726 C CA . ILE A 1 91 ? -3.492 24.344 -7.125 1 96.31 91 ILE A CA 1
ATOM 727 C C . ILE A 1 91 ? -4.184 23.422 -6.125 1 96.31 91 ILE A C 1
ATOM 729 O O . ILE A 1 91 ? -5.309 22.984 -6.355 1 96.31 91 ILE A O 1
ATOM 733 N N . CYS A 1 92 ? -3.523 23.125 -5.004 1 95.56 92 CYS A N 1
ATOM 734 C CA . CYS A 1 92 ? -4.137 22.297 -3.98 1 95.56 92 CYS A CA 1
ATOM 735 C C . CYS A 1 92 ? -5.418 22.922 -3.453 1 95.56 92 CYS A C 1
ATOM 737 O O . CYS A 1 92 ? -6.426 22.234 -3.27 1 95.56 92 CYS A O 1
ATOM 739 N N . SER A 1 93 ? -5.359 24.25 -3.18 1 93.38 93 SER A N 1
ATOM 740 C CA . SER A 1 93 ? -6.547 24.953 -2.707 1 93.38 93 SER A CA 1
ATOM 741 C C . SER A 1 93 ? -7.684 24.844 -3.719 1 93.38 93 SER A C 1
ATOM 743 O O . SER A 1 93 ? -8.836 24.609 -3.346 1 93.38 93 SER A O 1
ATOM 745 N N . ARG A 1 94 ? -7.395 25.016 -4.918 1 93.25 94 ARG A N 1
ATOM 746 C CA . ARG A 1 94 ? -8.398 24.906 -5.973 1 93.25 94 ARG A CA 1
ATOM 747 C C . ARG A 1 94 ? -9.016 23.516 -6.016 1 93.25 94 ARG A C 1
ATOM 749 O O . ARG A 1 94 ? -10.227 23.375 -6.164 1 93.25 94 ARG A O 1
ATOM 756 N N . TRP A 1 95 ? -8.156 22.5 -5.934 1 93.12 95 TRP A N 1
ATOM 757 C CA . TRP A 1 95 ? -8.648 21.125 -5.957 1 93.12 95 TRP A CA 1
ATOM 758 C C . TRP A 1 95 ? -9.609 20.875 -4.801 1 93.12 95 TRP A C 1
ATOM 760 O O . TRP A 1 95 ? -10.586 20.125 -4.949 1 93.12 95 TRP A O 1
ATOM 770 N N . GLN A 1 96 ? -9.43 21.5 -3.676 1 91.56 96 GLN A N 1
ATOM 771 C CA . GLN A 1 96 ? -10.188 21.219 -2.463 1 91.56 96 GLN A CA 1
ATOM 772 C C . GLN A 1 96 ? -11.539 21.938 -2.492 1 91.56 96 GLN A C 1
ATOM 774 O O . GLN A 1 96 ? -12.508 21.469 -1.898 1 91.56 96 GLN A O 1
ATOM 779 N N . VAL A 1 97 ? -11.648 23.078 -3.24 1 90.25 97 VAL A N 1
ATOM 780 C CA . VAL A 1 97 ? -12.859 23.875 -3.119 1 90.25 97 VAL A CA 1
ATOM 781 C C . VAL A 1 97 ? -13.664 23.797 -4.418 1 90.25 97 VAL A C 1
ATOM 783 O O . VAL A 1 97 ? -14.836 24.172 -4.453 1 90.25 97 VAL A O 1
ATOM 786 N N . SER A 1 98 ? -13.086 23.25 -5.434 1 86.88 98 SER A N 1
ATOM 787 C CA . SER A 1 98 ? -13.727 23.344 -6.742 1 86.88 98 SER A CA 1
ATOM 788 C C . SER A 1 98 ? -14.547 22.094 -7.043 1 86.88 98 SER A C 1
ATOM 790 O O . SER A 1 98 ? -15.242 22.031 -8.062 1 86.88 98 SER A O 1
ATOM 792 N N . GLN A 1 99 ? -14.508 21.125 -6.184 1 86.88 99 GLN A N 1
ATOM 793 C CA . GLN A 1 99 ? -15.195 19.859 -6.434 1 86.88 99 GLN A CA 1
ATOM 794 C C . GLN A 1 99 ? -15.984 19.406 -5.207 1 86.88 99 GLN A C 1
ATOM 796 O O . GLN A 1 99 ? -15.703 19.844 -4.086 1 86.88 99 GLN A O 1
ATOM 801 N N . PRO A 1 100 ? -17.031 18.594 -5.535 1 89.69 100 PRO A N 1
ATOM 802 C CA . PRO A 1 100 ? -17.688 17.969 -4.379 1 89.69 100 PRO A CA 1
ATOM 803 C C . PRO A 1 100 ? -16.703 17.188 -3.506 1 89.69 100 PRO A C 1
ATOM 805 O O . PRO A 1 100 ? -15.734 16.625 -4.012 1 89.69 100 PRO A O 1
ATOM 808 N N . ILE A 1 101 ? -16.969 17.062 -2.264 1 91.38 101 ILE A N 1
ATOM 809 C CA . ILE A 1 101 ? -16.062 16.5 -1.266 1 91.38 101 ILE A CA 1
ATOM 810 C C . ILE A 1 101 ? -15.727 15.055 -1.629 1 91.38 101 ILE A C 1
ATOM 812 O O . ILE A 1 101 ? -14.602 14.609 -1.404 1 91.38 101 ILE A O 1
ATOM 816 N N . ASP A 1 102 ? -16.688 14.328 -2.174 1 92.19 102 ASP A N 1
ATOM 817 C CA . ASP A 1 102 ? -16.438 12.938 -2.543 1 92.19 102 ASP A CA 1
ATOM 818 C C . ASP A 1 102 ? -15.398 12.844 -3.65 1 92.19 102 ASP A C 1
ATOM 820 O O . ASP A 1 102 ? -14.547 11.953 -3.635 1 92.19 102 ASP A O 1
ATOM 824 N N . GLU A 1 103 ? -15.469 13.734 -4.582 1 93.38 103 GLU A N 1
ATOM 825 C CA . GLU A 1 103 ? -14.484 13.766 -5.652 1 93.38 103 GLU A CA 1
ATOM 826 C C . GLU A 1 103 ? -13.117 14.203 -5.129 1 93.38 103 GLU A C 1
ATOM 828 O O . GLU A 1 103 ? -12.086 13.664 -5.547 1 93.38 103 GLU A O 1
ATOM 833 N N . VAL A 1 104 ? -13.102 15.164 -4.227 1 93.81 104 VAL A N 1
ATOM 834 C CA . VAL A 1 104 ? -11.867 15.617 -3.6 1 93.81 104 VAL A CA 1
ATOM 835 C C . VAL A 1 104 ? -11.195 14.461 -2.867 1 93.81 104 VAL A C 1
ATOM 837 O O . VAL A 1 104 ? -9.984 14.266 -2.971 1 93.81 104 VAL A O 1
ATOM 840 N N . ALA A 1 105 ? -12 13.688 -2.162 1 95.06 105 ALA A N 1
ATOM 841 C CA . ALA A 1 105 ? -11.484 12.531 -1.43 1 95.06 105 ALA A CA 1
ATOM 842 C C . ALA A 1 105 ? -10.789 11.555 -2.367 1 95.06 105 ALA A C 1
ATOM 844 O O . ALA A 1 105 ? -9.641 11.164 -2.127 1 95.06 105 ALA A O 1
ATOM 845 N N . ARG A 1 106 ? -11.406 11.258 -3.486 1 94.94 106 ARG A N 1
ATOM 846 C CA . ARG A 1 106 ? -10.961 10.211 -4.398 1 94.94 106 ARG A CA 1
ATOM 847 C C . ARG A 1 106 ? -9.766 10.68 -5.223 1 94.94 106 ARG A C 1
ATOM 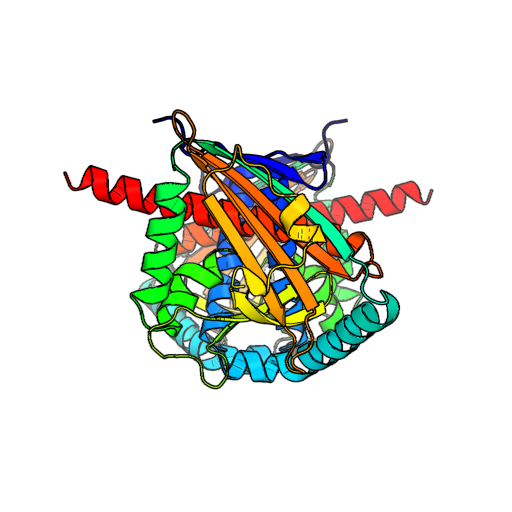849 O O . ARG A 1 106 ? -8.844 9.898 -5.48 1 94.94 106 ARG A O 1
ATOM 856 N N . THR A 1 107 ? -9.766 11.891 -5.629 1 94 107 THR A N 1
ATOM 857 C CA . THR A 1 107 ? -8.812 12.312 -6.652 1 94 107 THR A CA 1
ATOM 858 C C . THR A 1 107 ? -7.625 13.031 -6.027 1 94 107 THR A C 1
ATOM 860 O O . THR A 1 107 ? -6.578 13.188 -6.66 1 94 107 THR A O 1
ATOM 863 N N . PHE A 1 108 ? -7.797 13.445 -4.77 1 95.25 108 PHE A N 1
ATOM 864 C CA . PHE A 1 108 ? -6.723 14.242 -4.184 1 95.25 108 PHE A CA 1
ATOM 865 C C . PHE A 1 108 ? -6.332 13.695 -2.816 1 95.25 108 PHE A C 1
ATOM 867 O O . PHE A 1 108 ? -5.25 13.125 -2.658 1 95.25 108 PHE A O 1
ATOM 874 N N . ILE A 1 109 ? -7.227 13.609 -1.854 1 96.31 109 ILE A N 1
ATOM 875 C CA . ILE A 1 109 ? -6.863 13.352 -0.466 1 96.31 109 ILE A CA 1
ATOM 876 C C . ILE A 1 109 ? -6.387 11.906 -0.322 1 96.31 109 ILE A C 1
ATOM 878 O O . ILE A 1 109 ? -5.301 11.656 0.207 1 96.31 109 ILE A O 1
ATOM 882 N N . PHE A 1 110 ? -7.129 10.945 -0.839 1 97.44 110 PHE A N 1
ATOM 883 C CA . PHE A 1 110 ? -6.777 9.539 -0.674 1 97.44 110 PHE A CA 1
ATOM 884 C C . PHE A 1 110 ? -5.453 9.227 -1.36 1 97.44 110 PHE A C 1
ATOM 886 O O . PHE A 1 110 ? -4.609 8.523 -0.801 1 97.44 110 PHE A O 1
ATOM 893 N N . PRO A 1 111 ? -5.176 9.82 -2.486 1 96.44 111 PRO A N 1
ATOM 894 C CA . PRO A 1 111 ? -3.916 9.516 -3.166 1 96.44 111 PRO A CA 1
ATOM 895 C C . PRO A 1 111 ? -2.705 10.141 -2.475 1 96.44 111 PRO A C 1
ATOM 897 O O . PRO A 1 111 ? -1.565 9.766 -2.76 1 96.44 111 PRO A O 1
ATOM 900 N N . THR A 1 112 ? -2.891 11.086 -1.614 1 97.44 112 THR A N 1
ATOM 901 C CA . THR A 1 112 ? -1.744 11.758 -1.014 1 97.44 112 THR A CA 1
ATOM 902 C C . THR A 1 112 ? -1.106 10.883 0.062 1 97.44 112 THR A C 1
ATOM 904 O O . THR A 1 112 ? 0.072 11.047 0.385 1 97.44 112 THR A O 1
ATOM 907 N N . HIS A 1 113 ? -1.875 9.992 0.645 1 98.19 113 HIS A N 1
ATOM 908 C CA . HIS A 1 113 ? -1.319 9.102 1.653 1 98.19 113 HIS A CA 1
ATOM 909 C C . HIS A 1 113 ? -2.193 7.859 1.833 1 98.19 113 HIS A C 1
ATOM 911 O O . HIS A 1 113 ? -3.418 7.969 1.912 1 98.19 113 HIS A O 1
ATOM 917 N N . PRO A 1 114 ? -1.578 6.664 2.029 1 98.06 114 PRO A N 1
ATOM 918 C CA . PRO A 1 114 ? -2.35 5.426 2.143 1 98.06 114 PRO A CA 1
ATOM 919 C C . PRO A 1 114 ? -3.215 5.379 3.398 1 98.06 114 PRO A C 1
ATOM 921 O O . PRO A 1 114 ? -4.23 4.684 3.428 1 98.06 114 PRO A O 1
ATOM 924 N N . GLU A 1 115 ? -2.908 6.117 4.391 1 98.31 115 GLU A N 1
ATOM 925 C CA . GLU A 1 115 ? -3.609 6.016 5.668 1 98.31 115 GLU A CA 1
ATOM 926 C C . GLU A 1 115 ? -4.605 7.152 5.844 1 98.31 115 GLU A C 1
ATOM 928 O O . GLU A 1 115 ? -4.961 7.508 6.969 1 98.31 115 GLU A O 1
ATOM 933 N N . ASN A 1 116 ? -5.039 7.77 4.801 1 97.94 116 ASN A N 1
ATOM 934 C CA . ASN A 1 116 ? -6.27 8.555 4.77 1 97.94 116 ASN A CA 1
ATOM 935 C C . ASN A 1 116 ? -7.492 7.676 4.52 1 97.94 116 ASN A C 1
ATOM 937 O O . ASN A 1 116 ? -7.598 7.035 3.471 1 97.94 116 ASN A O 1
ATOM 941 N N . TYR A 1 117 ? -8.43 7.695 5.418 1 98.12 117 TYR A N 1
ATOM 942 C CA . TYR A 1 117 ? -9.516 6.73 5.328 1 98.12 117 TYR A CA 1
ATOM 943 C C . TYR A 1 117 ? -10.82 7.414 4.934 1 98.12 117 TYR A C 1
ATOM 945 O O . TYR A 1 117 ? -11.617 6.859 4.168 1 98.12 117 TYR A O 1
ATOM 953 N N . VAL A 1 118 ? -11.094 8.562 5.531 1 97.56 118 VAL A N 1
ATOM 954 C CA . VAL A 1 118 ? -12.352 9.281 5.332 1 97.56 118 VAL A CA 1
ATOM 955 C C . VAL A 1 118 ? -12.078 10.781 5.273 1 97.56 118 VAL A C 1
ATOM 957 O O . VAL A 1 118 ? -11.172 11.281 5.949 1 97.56 118 VAL A O 1
ATOM 960 N N . VAL A 1 119 ? -12.781 11.43 4.465 1 95.44 119 VAL A N 1
ATOM 961 C CA . VAL A 1 119 ? -12.797 12.891 4.395 1 95.44 119 VAL A CA 1
ATOM 962 C C . VAL A 1 119 ? -14.234 13.391 4.523 1 95.44 119 VAL A C 1
ATOM 964 O O . VAL A 1 119 ? -15.148 12.828 3.916 1 95.44 119 VAL A O 1
ATOM 967 N N . MET A 1 120 ? -14.406 14.406 5.359 1 92.75 120 MET A N 1
ATOM 968 C CA . MET A 1 120 ? -15.773 14.883 5.559 1 92.75 120 MET A CA 1
ATOM 969 C C . MET A 1 120 ? -15.773 16.344 6.004 1 92.75 120 MET A C 1
ATOM 971 O O . MET A 1 120 ? -14.719 16.922 6.277 1 92.75 120 MET A O 1
ATOM 975 N N . HIS A 1 121 ? -16.953 16.859 5.988 1 91.06 121 HIS A N 1
ATOM 976 C CA . HIS A 1 121 ? -17.188 18.172 6.602 1 91.06 121 HIS A CA 1
ATOM 977 C C . HIS A 1 121 ? -17.594 18.031 8.062 1 91.06 121 HIS A C 1
ATOM 979 O O . HIS A 1 121 ? -18.359 17.125 8.406 1 91.06 121 HIS A O 1
ATOM 985 N N . SER A 1 122 ? -16.984 18.875 8.82 1 87.56 122 SER A N 1
ATOM 986 C CA . SER A 1 122 ? -17.484 18.938 10.195 1 87.56 122 SER A CA 1
ATOM 987 C C . SER A 1 122 ? -18.922 19.438 10.234 1 87.56 122 SER A C 1
ATOM 989 O O . SER A 1 122 ? -19.438 19.984 9.258 1 87.56 122 SER A O 1
ATOM 991 N N . ALA A 1 123 ? -19.5 19.078 11.398 1 79.69 123 ALA A N 1
ATOM 992 C CA . ALA A 1 123 ? -20.875 19.562 11.547 1 79.69 123 ALA A CA 1
ATOM 993 C C . ALA A 1 123 ? -20.938 21.078 11.461 1 79.69 123 ALA A C 1
ATOM 995 O O . ALA A 1 123 ? -20.172 21.781 12.125 1 79.69 123 ALA A O 1
ATOM 996 N N . GLY A 1 124 ? -21.688 21.656 10.617 1 74.56 124 GLY A N 1
ATOM 997 C CA . GLY A 1 124 ? -21.891 23.094 10.516 1 74.56 124 GLY A CA 1
ATOM 998 C C . GLY A 1 124 ? -20.969 23.75 9.523 1 74.56 124 GLY A C 1
ATOM 999 O O . GLY A 1 124 ? -21.031 24.969 9.328 1 74.56 124 GLY A O 1
ATOM 1000 N N . ALA A 1 125 ? -20.078 22.969 9.031 1 74.94 125 ALA A N 1
ATOM 1001 C CA . ALA A 1 125 ? -19.172 23.547 8.039 1 74.94 125 ALA A CA 1
ATOM 1002 C C . ALA A 1 125 ? -19.922 24.031 6.816 1 74.94 125 ALA A C 1
ATOM 1004 O O . ALA A 1 125 ? -20.984 23.5 6.469 1 74.94 125 ALA A O 1
ATOM 1005 N N . LEU A 1 126 ? -19.344 25.125 6.277 1 71.69 126 LEU A N 1
ATOM 1006 C CA . LEU A 1 126 ? -19.953 25.641 5.055 1 71.69 126 LEU A CA 1
ATOM 1007 C C . LEU A 1 126 ? -19.625 24.75 3.867 1 71.69 126 LEU A C 1
ATOM 1009 O O . LEU A 1 126 ? -18.5 24.234 3.758 1 71.69 126 LEU A O 1
ATOM 1013 N N . ALA A 1 127 ? -20.688 24.469 3.033 1 59.59 127 ALA A N 1
ATOM 1014 C CA . ALA A 1 127 ? -20.578 23.562 1.898 1 59.59 127 ALA A CA 1
ATOM 1015 C C . ALA A 1 127 ? -19.438 23.969 0.971 1 59.59 127 ALA A C 1
ATOM 1017 O O . ALA A 1 127 ? -18.766 23.109 0.402 1 59.59 127 ALA A O 1
ATOM 1018 N N . ARG A 1 128 ? -19.156 25.234 0.89 1 63.44 128 ARG A N 1
ATOM 1019 C CA . ARG A 1 128 ? -18.234 25.703 -0.131 1 63.44 128 ARG A CA 1
ATOM 1020 C C . ARG A 1 128 ? -16.797 25.734 0.405 1 63.44 128 ARG A C 1
ATOM 1022 O O . ARG A 1 128 ? -15.891 26.25 -0.253 1 63.44 128 ARG A O 1
ATOM 1029 N N . SER A 1 129 ? -16.703 25.062 1.528 1 75.5 129 SER A N 1
ATOM 1030 C CA . SER A 1 129 ? -15.352 24.984 2.072 1 75.5 129 SER A CA 1
ATOM 1031 C C . SER A 1 129 ? -14.734 23.609 1.826 1 75.5 129 SER A C 1
ATOM 1033 O O . SER A 1 129 ? -15.453 22.625 1.596 1 75.5 129 SER A O 1
ATOM 1035 N N . GLY A 1 130 ? -13.516 23.516 1.491 1 80.81 130 GLY A N 1
ATOM 1036 C CA . GLY A 1 130 ? -12.844 22.234 1.424 1 80.81 130 GLY A CA 1
ATOM 1037 C C . GLY A 1 130 ? -13.062 21.375 2.662 1 80.81 130 GLY A C 1
ATOM 1038 O O . GLY A 1 130 ? -13.625 21.844 3.652 1 80.81 130 GLY A O 1
ATOM 1039 N N . PRO A 1 131 ? -12.836 20.125 2.484 1 88.75 131 PRO A N 1
ATOM 1040 C CA . PRO A 1 131 ? -12.953 19.297 3.678 1 88.75 131 PRO A CA 1
ATOM 1041 C C . PRO A 1 131 ? -12.172 19.844 4.867 1 88.75 131 PRO A C 1
ATOM 1043 O O . PRO A 1 131 ? -11.07 20.375 4.691 1 88.75 131 PRO A O 1
ATOM 1046 N N . ASP A 1 132 ? -12.828 19.719 6.082 1 92.56 132 ASP A N 1
ATOM 1047 C CA . ASP A 1 132 ? -12.141 20.219 7.27 1 92.56 132 ASP A CA 1
ATOM 1048 C C . ASP A 1 132 ? -12.016 19.109 8.32 1 92.56 132 ASP A C 1
ATOM 1050 O O . ASP A 1 132 ? -11.578 19.359 9.445 1 92.56 132 ASP A O 1
ATOM 1054 N N . CYS A 1 133 ? -12.5 17.969 7.953 1 94.62 133 CYS A N 1
ATOM 1055 C CA . CYS A 1 133 ? -12.43 16.828 8.867 1 94.62 133 CYS A CA 1
ATOM 1056 C C . CYS A 1 133 ? -12.016 15.562 8.133 1 94.62 133 CYS A C 1
ATOM 1058 O O . CYS A 1 133 ? -12.367 15.375 6.969 1 94.62 133 CYS A O 1
ATOM 1060 N N . GLY A 1 134 ? -11.297 14.688 8.844 1 96.12 134 GLY A N 1
ATOM 1061 C CA . GLY A 1 134 ? -10.875 13.438 8.234 1 96.12 134 GLY A CA 1
ATOM 1062 C C . GLY A 1 134 ? -10.469 12.391 9.25 1 96.12 134 GLY A C 1
ATOM 1063 O O . GLY A 1 134 ? -10.406 12.672 10.453 1 96.12 134 GLY A O 1
ATOM 1064 N N . VAL A 1 135 ? -10.336 11.195 8.781 1 98.31 135 VAL A N 1
ATOM 1065 C CA . VAL A 1 135 ? -9.844 10.078 9.586 1 98.31 135 VAL A CA 1
ATOM 1066 C C . VAL A 1 135 ? -8.516 9.57 9.016 1 98.31 135 VAL A C 1
ATOM 1068 O O . VAL A 1 135 ? -8.422 9.25 7.832 1 98.31 135 VAL A O 1
ATOM 1071 N N . GLU A 1 136 ? -7.504 9.547 9.789 1 98.31 136 GLU A N 1
ATOM 1072 C CA . GLU A 1 136 ? -6.184 9.039 9.438 1 98.31 136 GLU A CA 1
ATOM 1073 C C . GLU A 1 136 ? -5.484 8.43 10.648 1 98.31 136 GLU A C 1
ATOM 1075 O O . GLU A 1 136 ? -6.016 8.477 11.766 1 98.31 136 GLU A O 1
ATOM 1080 N N . VAL A 1 137 ? -4.359 7.883 10.406 1 98.38 137 VAL A N 1
ATOM 1081 C CA . VAL A 1 137 ? -3.588 7.32 11.508 1 98.38 137 VAL A CA 1
ATOM 1082 C C . VAL A 1 137 ? -2.568 8.344 12 1 98.38 137 VAL A C 1
ATOM 1084 O O . VAL A 1 137 ? -1.87 8.969 11.203 1 98.38 137 VAL A O 1
ATOM 1087 N N . ILE A 1 138 ? -2.51 8.609 13.227 1 98.12 138 ILE A N 1
ATOM 1088 C CA . ILE A 1 138 ? -1.483 9.406 13.898 1 98.12 138 ILE A CA 1
ATOM 1089 C C . ILE A 1 138 ? -0.774 8.555 14.945 1 98.12 138 ILE A C 1
ATOM 1091 O O . ILE A 1 138 ? -1.396 8.109 15.914 1 98.12 138 ILE A O 1
ATOM 1095 N N . GLY A 1 139 ? 0.491 8.406 14.688 1 93.62 139 GLY A N 1
ATOM 1096 C CA . GLY A 1 139 ? 1.167 7.383 15.469 1 93.62 139 GLY A CA 1
ATOM 1097 C C . GLY A 1 139 ? 0.649 5.984 15.188 1 93.62 139 GLY A C 1
ATOM 1098 O O . GLY A 1 139 ? 0.621 5.539 14.039 1 93.62 139 GLY A O 1
ATOM 1099 N N . GLU A 1 140 ? 0.131 5.289 16.156 1 94.75 140 GLU A N 1
ATOM 1100 C CA . GLU A 1 140 ? -0.393 3.939 15.984 1 94.75 140 GLU A CA 1
ATOM 1101 C C . GLU A 1 140 ? -1.9 3.898 16.219 1 94.75 140 GLU A C 1
ATOM 1103 O O . GLU A 1 140 ? -2.488 2.82 16.328 1 94.75 140 GLU A O 1
ATOM 1108 N N . HIS A 1 141 ? -2.486 5.121 16.172 1 98.25 141 HIS A N 1
ATOM 1109 C CA . HIS A 1 141 ? -3.895 5.18 16.547 1 98.25 141 HIS A CA 1
ATOM 1110 C C . HIS A 1 141 ? -4.723 5.871 15.469 1 98.25 141 HIS A C 1
ATOM 1112 O O . HIS A 1 141 ? -4.254 6.824 14.836 1 98.25 141 HIS A O 1
ATOM 1118 N N . MET A 1 142 ? -5.941 5.352 15.328 1 98.69 142 MET A N 1
ATOM 1119 C CA . MET A 1 142 ? -6.898 5.969 14.406 1 98.69 142 MET A CA 1
ATOM 1120 C C . MET A 1 142 ? -7.391 7.305 14.945 1 98.69 142 MET A C 1
ATOM 1122 O O . MET A 1 142 ? -7.844 7.387 16.094 1 98.69 142 MET A O 1
ATOM 1126 N N . ALA A 1 143 ? -7.293 8.344 14.148 1 98.56 143 ALA A N 1
ATOM 1127 C CA . ALA A 1 143 ? -7.637 9.688 14.586 1 98.56 143 ALA A CA 1
ATOM 1128 C C . ALA A 1 143 ? -8.711 10.305 13.695 1 98.56 143 ALA A C 1
ATOM 1130 O O . ALA A 1 143 ? -8.547 10.375 12.477 1 98.56 143 ALA A O 1
ATOM 1131 N N . LYS A 1 144 ? -9.773 10.586 14.281 1 97.94 144 LYS A N 1
ATOM 1132 C CA . LYS A 1 144 ? -10.727 11.492 13.648 1 97.94 144 LYS A CA 1
ATOM 1133 C C . LYS A 1 144 ? -10.516 12.93 14.125 1 97.94 144 LYS A C 1
ATOM 1135 O O . LYS A 1 144 ? -10.711 13.234 15.297 1 97.94 144 LYS A O 1
ATOM 1140 N N . VAL A 1 145 ? -10.125 13.805 13.188 1 97.69 145 VAL A N 1
ATOM 1141 C CA . VAL A 1 145 ? -9.711 15.141 13.609 1 97.69 145 VAL A CA 1
ATOM 1142 C C . VAL A 1 145 ? -10.367 16.188 12.711 1 97.69 145 VAL A C 1
ATOM 1144 O O . VAL A 1 145 ? -10.586 15.945 11.523 1 97.69 145 VAL A O 1
ATOM 1147 N N . ARG A 1 146 ? -10.711 17.266 13.289 1 96.69 146 ARG A N 1
ATOM 1148 C CA . ARG A 1 146 ? -11.188 18.453 12.586 1 96.69 146 ARG A CA 1
ATOM 1149 C C . ARG A 1 146 ? -10.109 19.531 12.531 1 96.69 146 ARG A C 1
ATOM 1151 O O . ARG A 1 146 ? -9.555 19.922 13.562 1 96.69 146 ARG A O 1
ATOM 1158 N N . PHE A 1 147 ? -9.828 20.031 11.359 1 96.19 147 PHE A N 1
ATOM 1159 C CA . PHE A 1 147 ? -8.828 21.078 11.172 1 96.19 147 PHE A CA 1
ATOM 1160 C C . PHE A 1 147 ? -9.477 22.453 11.125 1 96.19 147 PHE A C 1
ATOM 1162 O O . PHE A 1 147 ? -10.398 22.688 10.336 1 96.19 147 PHE A O 1
ATOM 1169 N N . VAL A 1 148 ? -8.977 23.312 11.938 1 94.88 148 VAL A N 1
ATOM 1170 C CA . VAL A 1 148 ? -9.523 24.656 12.023 1 94.88 148 VAL A CA 1
ATOM 1171 C C . VAL A 1 148 ? -8.406 25.688 11.82 1 94.88 148 VAL A C 1
ATOM 1173 O O . VAL A 1 148 ? -7.41 25.672 12.547 1 94.88 148 VAL A O 1
ATOM 1176 N N . TYR A 1 149 ? -8.586 26.562 10.883 1 94.69 149 TYR A N 1
ATOM 1177 C CA . TYR A 1 149 ? -7.641 27.656 10.703 1 94.69 149 TYR A CA 1
ATOM 1178 C C . TYR A 1 149 ? -7.707 28.641 11.875 1 94.69 149 TYR A C 1
ATOM 1180 O O . TYR A 1 149 ? -8.789 28.969 12.359 1 94.69 149 TYR A O 1
ATOM 1188 N N . LEU A 1 150 ? -6.551 29.047 12.273 1 96.75 150 LEU A N 1
ATOM 1189 C CA . LEU A 1 150 ? -6.484 29.984 13.383 1 96.75 150 LEU A CA 1
ATOM 1190 C C . LEU A 1 150 ? -6.379 31.422 12.867 1 96.75 150 LEU A C 1
ATOM 1192 O O . LEU A 1 150 ? -5.539 31.719 12.016 1 96.75 150 LEU A O 1
ATOM 1196 N N . MET A 1 151 ? -7.215 32.25 13.477 1 95.38 151 MET A N 1
ATOM 1197 C CA . MET A 1 151 ? -7.066 33.688 13.25 1 95.38 151 MET A CA 1
ATOM 1198 C C . MET A 1 151 ? -5.941 34.281 14.102 1 95.38 151 MET A C 1
ATOM 1200 O O . MET A 1 151 ? -5.512 33.625 15.07 1 95.38 151 MET A O 1
ATOM 1204 N N . GLU A 1 152 ? -5.566 35.438 13.719 1 94.5 152 GLU A N 1
ATOM 1205 C CA . GLU A 1 152 ? -4.414 36.062 14.359 1 94.5 152 GLU A CA 1
ATOM 1206 C C . GLU A 1 152 ? -4.562 36.062 15.875 1 94.5 152 GLU A C 1
ATOM 1208 O O . GLU A 1 152 ? -3.625 35.719 16.594 1 94.5 152 GLU A O 1
ATOM 1213 N N . GLU A 1 153 ? -5.711 36.375 16.328 1 95.25 153 GLU A N 1
ATOM 1214 C CA . GLU A 1 153 ? -5.953 36.531 17.766 1 95.25 153 GLU A CA 1
ATOM 1215 C C . GLU A 1 153 ? -5.984 35.188 18.453 1 95.25 153 GLU A C 1
ATOM 1217 O O . GLU A 1 153 ? -5.871 35.094 19.688 1 95.25 153 GLU A O 1
ATOM 1222 N N . GLU A 1 154 ? -6.105 34.125 17.656 1 96.62 154 GLU A N 1
ATOM 1223 C CA . GLU A 1 154 ? -6.258 32.781 18.219 1 96.62 154 GLU A CA 1
ATOM 1224 C C . GLU A 1 154 ? -4.922 32.062 18.266 1 96.62 154 GLU A C 1
ATOM 1226 O O . GLU A 1 154 ? -4.797 31.016 18.906 1 96.62 154 GLU A O 1
ATOM 1231 N N . ILE A 1 155 ? -3.922 32.531 17.609 1 97.88 155 ILE A N 1
ATOM 1232 C CA . ILE A 1 155 ? -2.617 31.891 17.531 1 97.88 155 ILE A CA 1
ATOM 1233 C C . ILE A 1 155 ? -1.901 32 18.875 1 97.88 155 ILE A C 1
ATOM 1235 O O . ILE A 1 155 ? -1.688 33.125 19.375 1 97.88 155 ILE A O 1
ATOM 1239 N N . PRO A 1 156 ? -1.52 30.891 19.453 1 97.19 156 PRO A N 1
ATOM 1240 C CA . PRO A 1 156 ? -0.768 30.969 20.703 1 97.19 156 PRO A CA 1
ATOM 1241 C C . PRO A 1 156 ? 0.515 31.797 20.578 1 97.19 156 PRO A C 1
ATOM 1243 O O . PRO A 1 156 ? 1.223 31.672 19.562 1 97.19 156 PRO A O 1
ATOM 1246 N N . LYS A 1 157 ? 0.834 32.562 21.594 1 96.06 157 LYS A N 1
ATOM 1247 C CA . LYS A 1 157 ? 2 33.438 21.562 1 96.06 157 LYS A CA 1
ATOM 1248 C C . LYS A 1 157 ? 3.285 32.625 21.359 1 96.06 157 LYS A C 1
ATOM 1250 O O . LYS A 1 157 ? 4.172 33.062 20.609 1 96.06 157 LYS A O 1
ATOM 1255 N N . TRP A 1 158 ? 3.342 31.531 22.047 1 95.69 158 TRP A N 1
ATOM 1256 C CA . TRP A 1 158 ? 4.543 30.703 21.938 1 95.69 158 TRP A CA 1
ATOM 1257 C C . TRP A 1 158 ? 4.75 30.219 20.516 1 95.69 158 TRP A C 1
ATOM 1259 O O . TRP A 1 158 ? 5.887 30.062 20.062 1 95.69 158 TRP A O 1
ATOM 1269 N N . MET A 1 159 ? 3.695 29.938 19.797 1 96.5 159 MET A N 1
ATOM 1270 C CA . MET A 1 159 ? 3.764 29.484 18.422 1 96.5 159 MET A CA 1
ATOM 1271 C C . MET A 1 159 ? 4.121 30.625 17.469 1 96.5 159 MET A C 1
ATOM 1273 O O . MET A 1 159 ? 4.945 30.453 16.578 1 96.5 159 MET A O 1
ATOM 1277 N N . ALA A 1 160 ? 3.527 31.734 17.672 1 94.5 160 ALA A N 1
ATOM 1278 C CA . ALA A 1 160 ? 3.811 32.906 16.875 1 94.5 160 ALA A CA 1
ATOM 1279 C C . ALA A 1 160 ? 5.289 33.281 16.938 1 94.5 160 ALA A C 1
ATOM 1281 O O . ALA A 1 160 ? 5.871 33.75 15.953 1 94.5 160 ALA A O 1
ATOM 1282 N N . GLY A 1 161 ? 5.863 33.062 18.094 1 94.06 161 GLY A N 1
ATOM 1283 C CA . GLY A 1 161 ? 7.266 33.375 18.312 1 94.06 161 GLY A CA 1
ATOM 1284 C C . GLY A 1 161 ? 8.211 32.5 17.547 1 94.06 161 GLY A C 1
ATOM 1285 O O . GLY A 1 161 ? 9.391 32.812 17.391 1 94.06 161 GLY A O 1
ATOM 1286 N N . GLN A 1 162 ? 7.75 31.422 17.047 1 93.56 162 GLN A N 1
ATOM 1287 C CA . GLN A 1 162 ? 8.594 30.438 16.359 1 93.56 162 GLN A CA 1
ATOM 1288 C C . GLN A 1 162 ? 8.594 30.688 14.859 1 93.56 162 GLN A C 1
ATOM 1290 O O . GLN A 1 162 ? 9.312 30 14.117 1 93.56 162 GLN A O 1
ATOM 1295 N N . ARG A 1 163 ? 7.859 31.594 14.414 1 94.31 163 ARG A N 1
ATOM 1296 C CA . ARG A 1 163 ? 7.715 31.875 12.992 1 94.31 163 ARG A CA 1
ATOM 1297 C C . ARG A 1 163 ? 9.047 32.281 12.383 1 94.31 163 ARG A C 1
ATOM 1299 O O . ARG A 1 163 ? 9.797 33.062 12.977 1 94.31 163 ARG A O 1
ATOM 1306 N N . GLU A 1 164 ? 9.383 31.734 11.273 1 92.06 164 GLU A N 1
ATOM 1307 C CA . GLU A 1 164 ? 10.539 32.156 10.484 1 92.06 164 GLU A CA 1
ATOM 1308 C C . GLU A 1 164 ? 10.117 33.062 9.336 1 92.06 164 GLU A C 1
ATOM 1310 O O . GLU A 1 164 ? 9.602 32.594 8.32 1 92.06 164 GLU A O 1
ATOM 1315 N N . GLU A 1 165 ? 10.547 34.25 9.328 1 91.94 165 GLU A N 1
ATOM 1316 C CA . GLU A 1 165 ? 10.031 35.281 8.438 1 91.94 165 GLU A CA 1
ATOM 1317 C C . GLU A 1 165 ? 10.484 35.062 6.996 1 91.94 165 GLU A C 1
ATOM 1319 O O . GLU A 1 165 ? 9.844 35.531 6.055 1 91.94 165 GLU A O 1
ATOM 1324 N N . GLU A 1 166 ? 11.555 34.312 6.867 1 93.56 166 GLU A N 1
ATOM 1325 C CA . GLU A 1 166 ? 12.031 34 5.527 1 93.56 166 GLU A CA 1
ATOM 1326 C C . GLU A 1 166 ? 10.984 33.219 4.73 1 93.56 166 GLU A C 1
ATOM 1328 O O . GLU A 1 166 ? 10.945 33.312 3.502 1 93.56 166 GLU A O 1
ATOM 1333 N N . TYR A 1 167 ? 10.242 32.438 5.395 1 96.31 167 TYR A N 1
ATOM 1334 C CA . TYR A 1 167 ? 9.117 31.766 4.77 1 96.31 167 TYR A CA 1
ATOM 1335 C C . TYR A 1 167 ? 7.918 32.688 4.637 1 96.31 167 TYR A C 1
ATOM 1337 O O . TYR A 1 167 ? 7.16 32.875 5.59 1 96.31 167 TYR A O 1
ATOM 1345 N N . GLU A 1 168 ? 7.676 33.25 3.537 1 95.06 168 GLU A N 1
ATOM 1346 C CA . GLU A 1 168 ? 6.742 34.344 3.307 1 95.06 168 GLU A CA 1
ATOM 1347 C C . GLU A 1 168 ? 5.297 33.906 3.492 1 95.06 168 GLU A C 1
ATOM 1349 O O . GLU A 1 168 ? 4.43 34.688 3.84 1 95.06 168 GLU A O 1
ATOM 1354 N N . MET A 1 169 ? 5.043 32.625 3.229 1 97.31 169 MET A N 1
ATOM 1355 C CA . MET A 1 169 ? 3.686 32.094 3.375 1 97.31 169 MET A CA 1
ATOM 1356 C C . MET A 1 169 ? 3.58 31.203 4.602 1 97.31 169 MET A C 1
ATOM 1358 O O . MET A 1 169 ? 4.465 30.375 4.848 1 97.31 169 MET A O 1
ATOM 1362 N N . VAL A 1 170 ? 2.496 31.422 5.359 1 97.12 170 VAL A N 1
ATOM 1363 C CA . VAL A 1 170 ? 2.324 30.625 6.566 1 97.12 170 VAL A CA 1
ATOM 1364 C C . VAL A 1 170 ? 0.842 30.312 6.777 1 97.12 170 VAL A C 1
ATOM 1366 O O . VAL A 1 170 ? -0.022 31.094 6.367 1 97.12 170 VAL A O 1
ATOM 1369 N N . GLU A 1 171 ? 0.541 29.141 7.273 1 96.25 171 GLU A N 1
ATOM 1370 C CA . GLU A 1 171 ? -0.786 28.734 7.719 1 96.25 171 GLU A CA 1
ATOM 1371 C C . GLU A 1 171 ? -0.747 28.203 9.148 1 96.25 171 GLU A C 1
ATOM 1373 O O . GLU A 1 171 ? 0.13 27.422 9.508 1 96.25 171 GLU A O 1
ATOM 1378 N N . TYR A 1 172 ? -1.635 28.703 9.969 1 97.62 172 TYR A N 1
ATOM 1379 C CA . TYR A 1 172 ? -1.806 28.234 11.344 1 97.62 172 TYR A CA 1
ATOM 1380 C C . TYR A 1 172 ? -3.125 27.484 11.508 1 97.62 172 TYR A C 1
ATOM 1382 O O . TYR A 1 172 ? -4.188 28.016 11.156 1 97.62 172 TYR A O 1
ATOM 1390 N N . LEU A 1 173 ? -3.055 26.281 12 1 97.88 173 LEU A N 1
ATOM 1391 C CA . LEU A 1 173 ? -4.258 25.5 12.258 1 97.88 173 LEU A CA 1
ATOM 1392 C C . LEU A 1 173 ? -4.199 24.844 13.633 1 97.88 173 LEU A C 1
ATOM 1394 O O . LEU A 1 173 ? -3.137 24.797 14.258 1 97.88 173 LEU A O 1
ATOM 1398 N N . VAL A 1 174 ? -5.324 24.469 14.055 1 98.12 174 VAL A N 1
ATOM 1399 C CA . VAL A 1 174 ? -5.434 23.562 15.195 1 98.12 174 VAL A CA 1
ATOM 1400 C C . VAL A 1 174 ? -6.277 22.344 14.82 1 98.12 174 VAL A C 1
ATOM 1402 O O . VAL A 1 174 ? -7.281 22.484 14.109 1 98.12 174 VAL A O 1
ATOM 1405 N N . ALA A 1 175 ? -5.781 21.188 15.094 1 98.19 175 ALA A N 1
ATOM 1406 C CA . ALA A 1 175 ? -6.535 19.938 14.945 1 98.19 175 ALA A CA 1
ATOM 1407 C C . ALA A 1 175 ? -7.309 19.609 16.219 1 98.19 175 ALA A C 1
ATOM 1409 O O . ALA A 1 175 ? -6.723 19.516 17.297 1 98.19 175 ALA A O 1
ATOM 1410 N N . LYS A 1 176 ? -8.578 19.406 16.047 1 97.69 176 LYS A N 1
ATOM 1411 C CA . LYS A 1 176 ? -9.438 19.156 17.203 1 97.69 176 LYS A CA 1
ATOM 1412 C C . LYS A 1 176 ? -10.039 17.75 17.156 1 97.69 176 LYS A C 1
ATOM 1414 O O . LYS A 1 176 ? -10.305 17.234 16.078 1 97.69 176 LYS A O 1
ATOM 1419 N N . LEU A 1 177 ? -10.234 17.172 18.359 1 97.56 177 LEU A N 1
ATOM 1420 C CA . LEU A 1 177 ? -10.953 15.898 18.484 1 97.56 177 LEU A CA 1
ATOM 1421 C C . LEU A 1 177 ? -12.461 16.125 18.469 1 97.56 177 LEU A C 1
ATOM 1423 O O . LEU A 1 177 ? -12.914 17.266 18.5 1 97.56 177 LEU A O 1
ATOM 1427 N N . ASP A 1 178 ? -13.203 15.086 18.453 1 91.81 178 ASP A N 1
ATOM 1428 C CA . ASP A 1 178 ? -14.656 15.156 18.438 1 91.81 178 ASP A CA 1
ATOM 1429 C C . ASP A 1 178 ? -15.18 15.867 19.688 1 91.81 178 ASP A C 1
ATOM 1431 O O . ASP A 1 178 ? -16.219 16.516 19.641 1 91.81 178 ASP A O 1
ATOM 1435 N N . SER A 1 179 ? -14.461 15.758 20.719 1 94.06 179 SER A N 1
ATOM 1436 C CA . SER A 1 179 ? -14.836 16.391 21.969 1 94.06 179 SER A CA 1
ATOM 1437 C C . SER A 1 179 ? -14.742 17.906 21.875 1 94.06 179 SER A C 1
ATOM 1439 O O . SER A 1 179 ? -15.258 18.625 22.734 1 94.06 179 SER A O 1
ATOM 1441 N N . GLY A 1 180 ? -14.023 18.359 20.875 1 94.5 180 GLY A N 1
ATOM 1442 C CA . GLY A 1 180 ? -13.75 19.797 20.766 1 94.5 180 GLY A CA 1
ATOM 1443 C C . GLY A 1 180 ? -12.398 20.188 21.328 1 94.5 180 GLY A C 1
ATOM 1444 O O . GLY A 1 180 ? -11.922 21.297 21.078 1 94.5 180 GLY A O 1
ATOM 1445 N N . ASN A 1 181 ? -11.789 19.297 22.016 1 97.06 181 ASN A N 1
ATOM 1446 C CA . ASN A 1 181 ? -10.477 19.578 22.578 1 97.06 181 ASN A CA 1
ATOM 1447 C C . ASN A 1 181 ? -9.43 19.766 21.484 1 97.06 181 ASN A C 1
ATOM 1449 O O . ASN A 1 181 ? -9.438 19.062 20.469 1 97.06 181 ASN A O 1
ATOM 1453 N N . LYS A 1 182 ? -8.539 20.75 21.734 1 97.75 182 LYS A N 1
ATOM 1454 C CA . LYS A 1 182 ? -7.414 20.969 20.844 1 97.75 182 LYS A CA 1
ATOM 1455 C C . LYS A 1 182 ? -6.363 19.875 20.984 1 97.75 182 LYS A C 1
ATOM 1457 O O . LYS A 1 182 ? -5.75 19.734 22.047 1 97.75 182 LYS A O 1
ATOM 1462 N N . PHE A 1 183 ? -6.211 19.125 19.969 1 98.44 183 PHE A N 1
ATOM 1463 C CA . PHE A 1 183 ? -5.273 18 20 1 98.44 183 PHE A CA 1
ATOM 1464 C C . PHE A 1 183 ? -3.857 18.469 19.703 1 98.44 183 PHE A C 1
ATOM 1466 O O . PHE A 1 183 ? -2.979 18.406 20.562 1 98.44 183 PHE A O 1
ATOM 1473 N N . TYR A 1 184 ? -3.596 19 18.609 1 98.69 184 TYR A N 1
ATOM 1474 C CA . TYR A 1 184 ? -2.275 19.547 18.312 1 98.69 184 TYR A CA 1
ATOM 1475 C C . TYR A 1 184 ? -2.379 20.766 17.391 1 98.69 184 TYR A C 1
ATOM 1477 O O . TYR A 1 184 ? -3.393 20.953 16.719 1 98.69 184 TYR A O 1
ATOM 1485 N N . TYR A 1 185 ? -1.351 21.594 17.375 1 98.75 185 TYR A N 1
ATOM 1486 C CA . TYR A 1 185 ? -1.273 22.781 16.531 1 98.75 185 TYR A CA 1
ATOM 1487 C C . TYR A 1 185 ? -0.414 22.531 15.305 1 98.75 185 TYR A C 1
ATOM 1489 O O . TYR A 1 185 ? 0.457 21.656 15.312 1 98.75 185 TYR A O 1
ATOM 1497 N N . ILE A 1 186 ? -0.7 23.219 14.266 1 98.62 186 ILE A N 1
ATOM 1498 C CA . ILE A 1 186 ? -0.01 23.078 12.984 1 98.62 186 ILE A CA 1
ATOM 1499 C C . ILE A 1 186 ? 0.483 24.438 12.508 1 98.62 186 ILE A C 1
ATOM 1501 O O . ILE A 1 186 ? -0.27 25.406 12.516 1 98.62 186 ILE A O 1
ATOM 1505 N N . MET A 1 187 ? 1.672 24.516 12.195 1 98.44 187 MET A N 1
ATOM 1506 C CA . MET A 1 187 ? 2.268 25.656 11.516 1 98.44 187 MET A CA 1
ATOM 1507 C C . MET A 1 187 ? 2.988 25.219 10.242 1 98.44 187 MET A C 1
ATOM 1509 O O . MET A 1 187 ? 4.086 24.672 10.305 1 98.44 187 MET A O 1
ATOM 1513 N N . ASN A 1 188 ? 2.398 25.438 9.102 1 98.25 188 ASN A N 1
ATOM 1514 C CA . ASN A 1 188 ? 3.016 25.156 7.812 1 98.25 188 ASN A CA 1
ATOM 1515 C C . ASN A 1 188 ? 3.604 26.422 7.18 1 98.25 188 ASN A C 1
ATOM 1517 O O . ASN A 1 188 ? 2.9 27.406 7.004 1 98.25 188 ASN A O 1
ATOM 1521 N N . GLU A 1 189 ? 4.84 26.375 6.863 1 98.38 189 GLU A N 1
ATOM 1522 C CA . GLU A 1 189 ? 5.531 27.516 6.273 1 98.38 189 GLU A CA 1
ATOM 1523 C C . GLU A 1 189 ? 6.066 27.188 4.887 1 98.38 189 GLU A C 1
ATOM 1525 O O . GLU A 1 189 ? 6.594 26.094 4.668 1 98.38 189 GLU A O 1
ATOM 1530 N N . PHE A 1 190 ? 5.895 28.094 3.961 1 98.44 190 PHE A N 1
ATOM 1531 C CA . PHE A 1 190 ? 6.266 27.859 2.57 1 98.44 190 PHE A CA 1
ATOM 1532 C C . PHE A 1 190 ? 7.086 29.031 2.031 1 98.44 190 PHE A C 1
ATOM 1534 O O . PHE A 1 190 ? 6.871 30.188 2.426 1 98.44 190 PHE A O 1
ATOM 1541 N N . MET A 1 191 ? 7.941 28.688 1.123 1 98.06 191 MET A N 1
ATOM 1542 C CA . MET A 1 191 ? 8.789 29.688 0.48 1 98.06 191 MET A CA 1
ATOM 1543 C C . MET A 1 191 ? 9.055 29.328 -0.975 1 98.06 191 MET A C 1
ATOM 1545 O O . MET A 1 191 ? 9.43 28.188 -1.271 1 98.06 191 MET A O 1
ATOM 1549 N N . ASP A 1 192 ? 8.883 30.281 -1.853 1 98.12 192 ASP A N 1
ATOM 1550 C CA . ASP A 1 192 ? 9.336 30.094 -3.23 1 98.12 192 ASP A CA 1
ATOM 1551 C C . ASP A 1 192 ? 10.852 30.188 -3.328 1 98.12 192 ASP A C 1
ATOM 1553 O O . ASP A 1 192 ? 11.477 30.969 -2.602 1 98.12 192 ASP A O 1
ATOM 1557 N N . THR A 1 193 ? 11.422 29.375 -4.086 1 96.81 193 THR A N 1
ATOM 1558 C CA . THR A 1 193 ? 12.844 29.469 -4.43 1 96.81 193 THR A CA 1
ATOM 1559 C C . THR A 1 193 ? 13.023 29.578 -5.941 1 96.81 193 THR A C 1
ATOM 1561 O O . THR A 1 193 ? 12.055 29.484 -6.699 1 96.81 193 THR A O 1
ATOM 1564 N N . GLU A 1 194 ? 14.43 29.828 -6.23 1 93.12 194 GLU A N 1
ATOM 1565 C CA . GLU A 1 194 ? 14.727 29.781 -7.656 1 93.12 194 GLU A CA 1
ATOM 1566 C C . GLU A 1 194 ? 14.5 28.375 -8.227 1 93.12 194 GLU A C 1
ATOM 1568 O O . GLU A 1 194 ? 15.195 27.438 -7.859 1 93.12 194 GLU A O 1
ATOM 1573 N N . GLY A 1 195 ? 13.391 28.172 -8.789 1 94 195 GLY A N 1
ATOM 1574 C CA . GLY A 1 195 ? 13.141 26.922 -9.5 1 94 195 GLY A CA 1
ATOM 1575 C C . GLY A 1 195 ? 12.297 25.938 -8.703 1 94 195 GLY A C 1
ATOM 1576 O O . GLY A 1 195 ? 12.195 24.766 -9.055 1 94 195 GLY A O 1
ATOM 1577 N N . GLY A 1 196 ? 11.844 26.359 -7.512 1 97.56 196 GLY A N 1
ATOM 1578 C CA . GLY A 1 196 ? 11.016 25.438 -6.742 1 97.56 196 GLY A CA 1
ATOM 1579 C C . GLY A 1 196 ? 10.5 26.047 -5.453 1 97.56 196 GLY A C 1
ATOM 1580 O O . GLY A 1 196 ? 9.977 27.156 -5.449 1 97.56 196 GLY A O 1
ATOM 1581 N N . CYS A 1 197 ? 10.688 25.203 -4.395 1 98.5 197 CYS A N 1
ATOM 1582 C CA . CYS A 1 197 ? 10.156 25.719 -3.135 1 98.5 197 CYS A CA 1
ATOM 1583 C C . CYS A 1 197 ? 10.82 25.047 -1.944 1 98.5 197 CYS A C 1
ATOM 1585 O O . CYS A 1 197 ? 11.484 24.016 -2.102 1 98.5 197 CYS A O 1
ATOM 1587 N N . LYS A 1 198 ? 10.727 25.672 -0.823 1 98.44 198 LYS A N 1
ATOM 1588 C CA . LYS A 1 198 ? 11 25.109 0.499 1 98.44 198 LYS A CA 1
ATOM 1589 C C . LYS A 1 198 ? 9.727 25.062 1.346 1 98.44 198 LYS A C 1
ATOM 1591 O O . LYS A 1 198 ? 8.914 25.984 1.312 1 98.44 198 LYS A O 1
ATOM 1596 N N . ILE A 1 199 ? 9.562 23.953 1.996 1 98.5 199 ILE A N 1
ATOM 1597 C CA . ILE A 1 199 ? 8.375 23.703 2.811 1 98.5 199 ILE A CA 1
ATOM 1598 C C . ILE A 1 199 ? 8.797 23.281 4.215 1 98.5 199 ILE A C 1
ATOM 1600 O O . ILE A 1 199 ? 9.656 22.406 4.371 1 98.5 199 ILE A O 1
ATOM 1604 N N . LYS A 1 200 ? 8.266 23.891 5.219 1 98.25 200 LYS A N 1
ATOM 1605 C CA . LYS A 1 200 ? 8.406 23.516 6.617 1 98.25 200 LYS A CA 1
ATOM 1606 C C . LYS A 1 200 ? 7.059 23.188 7.242 1 98.25 200 LYS A C 1
ATOM 1608 O O . LYS A 1 200 ? 6.246 24.078 7.492 1 98.25 200 LYS A O 1
ATOM 1613 N N . LEU A 1 201 ? 6.867 21.906 7.477 1 98.62 201 LEU A N 1
ATOM 1614 C CA . LEU A 1 201 ? 5.652 21.422 8.133 1 98.62 201 LEU A CA 1
ATOM 1615 C C . LEU A 1 201 ? 5.906 21.141 9.609 1 98.62 201 LEU A C 1
ATOM 1617 O O . LEU A 1 201 ? 6.703 20.266 9.953 1 98.62 201 LEU A O 1
ATOM 1621 N N . ARG A 1 202 ? 5.242 21.891 10.406 1 98.5 202 ARG A N 1
ATOM 1622 C CA . ARG A 1 202 ? 5.457 21.766 11.844 1 98.5 202 ARG A CA 1
ATOM 1623 C C . ARG A 1 202 ? 4.156 21.438 12.57 1 98.5 202 ARG A C 1
ATOM 1625 O O . ARG A 1 202 ? 3.15 22.125 12.398 1 98.5 202 ARG A O 1
ATOM 1632 N N . ALA A 1 203 ? 4.176 20.391 13.25 1 98.75 203 ALA A N 1
ATOM 1633 C CA . ALA A 1 203 ? 3.084 20 14.141 1 98.75 203 ALA A CA 1
ATOM 1634 C C . ALA A 1 203 ? 3.531 20.016 15.602 1 98.75 203 ALA A C 1
ATOM 1636 O O . ALA A 1 203 ? 4.652 19.609 15.914 1 98.75 203 ALA A O 1
ATOM 1637 N N . PHE A 1 204 ? 2.717 20.562 16.453 1 98.69 204 PHE A N 1
ATOM 1638 C CA . PHE A 1 204 ? 3.004 20.641 17.875 1 98.69 204 PHE A CA 1
ATOM 1639 C C . PHE A 1 204 ? 2.047 19.75 18.672 1 98.69 204 PHE A C 1
ATOM 1641 O O . PHE A 1 204 ? 0.945 20.172 19.016 1 98.69 204 PHE A O 1
ATOM 1648 N N . PHE A 1 205 ? 2.523 18.578 18.984 1 98.81 205 PHE A N 1
ATOM 1649 C CA . PHE A 1 205 ? 1.728 17.578 19.688 1 98.81 205 PHE A CA 1
ATOM 1650 C C . PHE A 1 205 ? 1.835 17.781 21.203 1 98.81 205 PHE A C 1
ATOM 1652 O O . PHE A 1 205 ? 2.768 18.422 21.688 1 98.81 205 PHE A O 1
ATOM 1659 N N . PRO A 1 206 ? 0.774 17.203 21.938 1 98.69 206 PRO A N 1
ATOM 1660 C CA . PRO A 1 206 ? 0.949 17.203 23.391 1 98.69 206 PRO A CA 1
ATOM 1661 C C . PRO A 1 206 ? 2.309 16.672 23.828 1 98.69 206 PRO A C 1
ATOM 1663 O O . PRO A 1 206 ? 2.801 15.695 23.25 1 98.69 206 PRO A O 1
ATOM 1666 N N . SER A 1 207 ? 2.898 17.266 24.828 1 98.56 207 SER A N 1
ATOM 1667 C CA . SER A 1 207 ? 4.273 16.953 25.219 1 98.56 207 SER A CA 1
ATOM 1668 C C . SER A 1 207 ? 4.395 15.508 25.719 1 98.56 207 SER A C 1
ATOM 1670 O O . SER A 1 207 ? 5.484 14.938 25.703 1 98.56 207 SER A O 1
ATOM 1672 N N . ALA A 1 208 ? 3.324 14.93 26.141 1 98.56 208 ALA A N 1
ATOM 1673 C CA . ALA A 1 208 ? 3.322 13.555 26.625 1 98.56 208 ALA A CA 1
ATOM 1674 C C . ALA A 1 208 ? 3.299 12.562 25.453 1 98.56 208 ALA A C 1
ATOM 1676 O O . ALA A 1 208 ? 3.412 11.352 25.656 1 98.56 208 ALA A O 1
ATOM 1677 N N . SER A 1 209 ? 3.156 13.047 24.219 1 98.69 209 SER A N 1
ATOM 1678 C CA . SER A 1 209 ? 3.197 12.156 23.062 1 98.69 209 SER A CA 1
ATOM 1679 C C . SER A 1 209 ? 4.547 11.461 22.953 1 98.69 209 SER A C 1
ATOM 1681 O O . SER A 1 209 ? 5.594 12.102 23.031 1 98.69 209 SER A O 1
ATOM 1683 N N . PRO A 1 210 ? 4.52 10.164 22.781 1 98.31 210 PRO A N 1
ATOM 1684 C CA . PRO A 1 210 ? 5.797 9.461 22.625 1 98.31 210 PRO A CA 1
ATOM 1685 C C . PRO A 1 210 ? 6.531 9.844 21.344 1 98.31 210 PRO A C 1
ATOM 1687 O O . PRO A 1 210 ? 5.898 10.234 20.359 1 98.31 210 PRO A O 1
ATOM 1690 N N . TRP A 1 211 ? 7.832 9.648 21.344 1 97.56 211 TRP A N 1
ATOM 1691 C CA . TRP A 1 211 ? 8.656 9.992 20.203 1 97.56 211 TRP A CA 1
ATOM 1692 C C . TRP A 1 211 ? 8.258 9.172 18.969 1 97.56 211 TRP A C 1
ATOM 1694 O O . TRP A 1 211 ? 8.367 9.641 17.844 1 97.56 211 TRP A O 1
ATOM 1704 N N . SER A 1 212 ? 7.797 7.965 19.172 1 97.44 212 SER A N 1
ATOM 1705 C CA . SER A 1 212 ? 7.34 7.141 18.062 1 97.44 212 SER A CA 1
ATOM 1706 C C . SER A 1 212 ? 6.191 7.809 17.312 1 97.44 212 SER A C 1
ATOM 1708 O O . SER A 1 212 ? 6.129 7.758 16.078 1 97.44 212 SER A O 1
ATOM 1710 N N . LEU A 1 213 ? 5.289 8.438 18.016 1 98.38 213 LEU A N 1
ATOM 1711 C CA . LEU A 1 213 ? 4.184 9.164 17.391 1 98.38 213 LEU A CA 1
ATOM 1712 C C . LEU A 1 213 ? 4.695 10.352 16.578 1 98.38 213 LEU A C 1
ATOM 1714 O O . LEU A 1 213 ? 4.305 10.547 15.43 1 98.38 213 LEU A O 1
ATOM 1718 N N . VAL A 1 214 ? 5.562 11.117 17.156 1 98.5 214 VAL A N 1
ATOM 1719 C CA . VAL A 1 214 ? 6.117 12.32 16.531 1 98.5 214 VAL A CA 1
ATOM 1720 C C . VAL A 1 214 ? 6.887 11.945 15.273 1 98.5 214 VAL A C 1
ATOM 1722 O O . VAL A 1 214 ? 6.684 12.547 14.211 1 98.5 214 VAL A O 1
ATOM 1725 N N . SER A 1 215 ? 7.699 10.914 15.398 1 98 215 SER A N 1
ATOM 1726 C CA . SER A 1 215 ? 8.508 10.469 14.266 1 98 215 SER A CA 1
ATOM 1727 C C . SER A 1 215 ? 7.625 9.938 13.133 1 98 215 SER A C 1
ATOM 1729 O O . SER A 1 215 ? 7.855 10.25 11.961 1 98 215 SER A O 1
ATOM 1731 N N . GLN A 1 216 ? 6.711 9.164 13.469 1 97.88 216 GLN A N 1
ATOM 1732 C CA . GLN A 1 216 ? 5.824 8.594 12.461 1 97.88 216 GLN A CA 1
ATOM 1733 C C . GLN A 1 216 ? 5.023 9.68 11.75 1 97.88 216 GLN A C 1
ATOM 1735 O O . GLN A 1 216 ? 4.73 9.57 10.562 1 97.88 216 GLN A O 1
ATOM 1740 N N . HIS A 1 217 ? 4.664 10.688 12.492 1 98.75 217 HIS A N 1
ATOM 1741 C CA . HIS A 1 217 ? 3.893 11.75 11.852 1 98.75 217 HIS A CA 1
ATOM 1742 C C . HIS A 1 217 ? 4.758 12.555 10.891 1 98.75 217 HIS A C 1
ATOM 1744 O O . HIS A 1 217 ? 4.273 13.031 9.859 1 98.75 217 HIS A O 1
ATOM 1750 N N . ALA A 1 218 ? 6.043 12.727 11.242 1 98.81 218 ALA A N 1
ATOM 1751 C CA . ALA A 1 218 ? 6.957 13.367 10.297 1 98.81 218 ALA A CA 1
ATOM 1752 C C . ALA A 1 218 ? 7.035 12.57 8.992 1 98.81 218 ALA A C 1
ATOM 1754 O O . ALA A 1 218 ? 7.043 13.156 7.906 1 98.81 218 ALA A O 1
ATOM 1755 N N . GLU A 1 219 ? 7.102 11.273 9.125 1 98.62 219 GLU A N 1
ATOM 1756 C CA . GLU A 1 219 ? 7.098 10.406 7.953 1 98.62 219 GLU A CA 1
ATOM 1757 C C . GLU A 1 219 ? 5.793 10.539 7.172 1 98.62 219 GLU A C 1
ATOM 1759 O O . GLU A 1 219 ? 5.801 10.562 5.938 1 98.62 219 GLU A O 1
ATOM 1764 N N . HIS A 1 220 ? 4.715 10.586 7.898 1 98.69 220 HIS A N 1
ATOM 1765 C CA . HIS A 1 220 ? 3.398 10.766 7.293 1 98.69 220 HIS A CA 1
ATOM 1766 C C . HIS A 1 220 ? 3.348 12.031 6.441 1 98.69 220 HIS A C 1
ATOM 1768 O O . HIS A 1 220 ? 2.9 11.992 5.293 1 98.69 220 HIS A O 1
ATOM 1774 N N . LEU A 1 221 ? 3.809 13.094 6.992 1 98.75 221 LEU A N 1
ATOM 1775 C CA . LEU A 1 221 ? 3.791 14.375 6.293 1 98.75 221 LEU A CA 1
ATOM 1776 C C . LEU A 1 221 ? 4.711 14.344 5.074 1 98.75 221 LEU A C 1
ATOM 1778 O O . LEU A 1 221 ? 4.387 14.914 4.031 1 98.75 221 LEU A O 1
ATOM 1782 N N . ALA A 1 222 ? 5.852 13.688 5.238 1 98.75 222 ALA A N 1
ATOM 1783 C CA . ALA A 1 222 ? 6.777 13.578 4.117 1 98.75 222 ALA A CA 1
ATOM 1784 C C . ALA A 1 222 ? 6.121 12.883 2.928 1 98.75 222 ALA A C 1
ATOM 1786 O O . ALA A 1 222 ? 6.215 13.359 1.793 1 98.75 222 ALA A O 1
ATOM 1787 N N . VAL A 1 223 ? 5.465 11.781 3.168 1 98.44 223 VAL A N 1
ATOM 1788 C CA . VAL A 1 223 ? 4.793 11.023 2.115 1 98.44 223 VAL A CA 1
ATOM 1789 C C . VAL A 1 223 ? 3.678 11.875 1.505 1 98.44 223 VAL A C 1
ATOM 1791 O O . VAL A 1 223 ? 3.566 11.977 0.281 1 98.44 223 VAL A O 1
ATOM 1794 N N . GLU A 1 224 ? 2.889 12.445 2.328 1 98.5 224 GLU A N 1
ATOM 1795 C CA . GLU A 1 224 ? 1.71 13.203 1.911 1 98.5 224 GLU A CA 1
ATOM 1796 C C . GLU A 1 224 ? 2.094 14.375 1.019 1 98.5 224 GL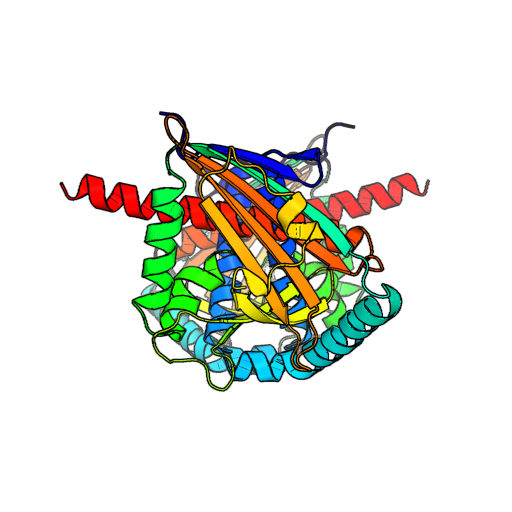U A C 1
ATOM 1798 O O . GLU A 1 224 ? 1.518 14.562 -0.054 1 98.5 224 GLU A O 1
ATOM 1803 N N . PHE A 1 225 ? 3.055 15.141 1.437 1 98.56 225 PHE A N 1
ATOM 1804 C CA . PHE A 1 225 ? 3.4 16.344 0.681 1 98.56 225 PHE A CA 1
ATOM 1805 C C . PHE A 1 225 ? 4.273 15.992 -0.518 1 98.56 225 PHE A C 1
ATOM 1807 O O . PHE A 1 225 ? 4.258 16.703 -1.529 1 98.56 225 PHE A O 1
ATOM 1814 N N . ARG A 1 226 ? 5.051 14.938 -0.391 1 97.94 226 ARG A N 1
ATOM 1815 C CA . ARG A 1 226 ? 5.734 14.461 -1.588 1 97.94 226 ARG A CA 1
ATOM 1816 C C . ARG A 1 226 ? 4.738 14.102 -2.684 1 97.94 226 ARG A C 1
ATOM 1818 O O . ARG A 1 226 ? 4.898 14.508 -3.836 1 97.94 226 ARG A O 1
ATOM 1825 N N . ASN A 1 227 ? 3.75 13.352 -2.357 1 97.62 227 ASN A N 1
ATOM 1826 C CA . ASN A 1 227 ? 2.74 12.961 -3.334 1 97.62 227 ASN A CA 1
ATOM 1827 C C . ASN A 1 227 ? 1.973 14.164 -3.865 1 97.62 227 ASN A C 1
ATOM 1829 O O . ASN A 1 227 ? 1.668 14.242 -5.055 1 97.62 227 ASN A O 1
ATOM 1833 N N . ALA A 1 228 ? 1.644 15.102 -2.992 1 97.88 228 ALA A N 1
ATOM 1834 C CA . ALA A 1 228 ? 0.986 16.328 -3.436 1 97.88 228 ALA A CA 1
ATOM 1835 C C . ALA A 1 228 ? 1.851 17.078 -4.441 1 97.88 228 ALA A C 1
ATOM 1837 O O . ALA A 1 228 ? 1.356 17.547 -5.473 1 97.88 228 ALA A O 1
ATOM 1838 N N . LEU A 1 229 ? 3.143 17.219 -4.098 1 97.94 229 LEU A N 1
ATOM 1839 C CA . LEU A 1 229 ? 4.078 17.891 -4.992 1 97.94 229 LEU A CA 1
ATOM 1840 C C . LEU A 1 229 ? 4.117 17.219 -6.352 1 97.94 229 LEU A C 1
ATOM 1842 O O . LEU A 1 229 ? 4.121 17.875 -7.391 1 97.94 229 LEU A O 1
ATOM 1846 N N . GLN A 1 230 ? 4.094 15.953 -6.352 1 96.44 230 GLN A N 1
ATOM 1847 C CA . GLN A 1 230 ? 4.141 15.188 -7.598 1 96.44 230 GLN A CA 1
ATOM 1848 C C . GLN A 1 230 ? 2.855 15.375 -8.406 1 96.44 230 GLN A C 1
ATOM 1850 O O . GLN A 1 230 ? 2.898 15.5 -9.625 1 96.44 230 GLN A O 1
ATOM 1855 N N . MET A 1 231 ? 1.795 15.344 -7.758 1 96.5 231 MET A N 1
ATOM 1856 C CA . MET A 1 231 ? 0.515 15.555 -8.43 1 96.5 231 MET A CA 1
ATOM 1857 C C . MET A 1 231 ? 0.458 16.938 -9.062 1 96.5 231 MET A C 1
ATOM 1859 O O . MET A 1 231 ? 0.035 17.094 -10.211 1 96.5 231 MET A O 1
ATOM 1863 N N . VAL A 1 232 ? 0.849 17.891 -8.281 1 97.19 232 VAL A N 1
ATOM 1864 C CA . VAL A 1 232 ? 0.833 19.266 -8.766 1 97.19 232 VAL A CA 1
ATOM 1865 C C . VAL A 1 232 ? 1.794 19.406 -9.945 1 97.19 232 VAL A C 1
ATOM 1867 O O . VAL A 1 232 ? 1.471 20.062 -10.938 1 97.19 232 VAL A O 1
ATOM 1870 N N . TYR A 1 233 ? 2.941 18.859 -9.805 1 96.62 233 TYR A N 1
ATOM 1871 C CA . TYR A 1 233 ? 3.895 18.875 -10.914 1 96.62 233 TYR A CA 1
ATOM 1872 C C . TYR A 1 233 ? 3.27 18.312 -12.188 1 96.62 233 TYR A C 1
ATOM 1874 O O . TYR A 1 233 ? 3.42 18.891 -13.266 1 96.62 233 TYR A O 1
ATOM 1882 N N . GLY A 1 234 ? 2.609 17.203 -12.055 1 94.19 234 GLY A N 1
ATOM 1883 C CA . GLY A 1 234 ? 1.932 16.625 -13.195 1 94.19 234 GLY A CA 1
ATOM 1884 C C . GLY A 1 234 ? 0.883 17.531 -13.805 1 94.19 234 GLY A C 1
ATOM 1885 O O . GLY A 1 234 ? 0.75 17.594 -15.031 1 94.19 234 GLY A O 1
ATOM 1886 N N . ALA A 1 235 ? 0.155 18.141 -12.984 1 93.25 235 ALA A N 1
ATOM 1887 C CA . ALA A 1 235 ? -0.888 19.062 -13.438 1 93.25 235 ALA A CA 1
ATOM 1888 C C . ALA A 1 235 ? -0.287 20.25 -14.195 1 93.25 235 ALA A C 1
ATOM 1890 O O . ALA A 1 235 ? -0.85 20.703 -15.195 1 93.25 235 ALA A O 1
ATOM 1891 N N . ILE A 1 236 ? 0.829 20.766 -13.766 1 92.56 236 ILE A N 1
ATOM 1892 C CA . ILE A 1 236 ? 1.508 21.891 -14.398 1 92.56 236 ILE A CA 1
ATOM 1893 C C . ILE A 1 236 ? 2.029 21.469 -15.773 1 92.56 236 ILE A C 1
ATOM 1895 O O . ILE A 1 236 ? 1.905 22.219 -16.75 1 92.56 236 ILE A O 1
ATOM 1899 N N . GLU A 1 237 ? 2.549 20.312 -15.852 1 88.62 237 GLU A N 1
ATOM 1900 C CA . GLU A 1 237 ? 3.096 19.828 -17.109 1 88.62 237 GLU A CA 1
ATOM 1901 C C . GLU A 1 237 ? 1.995 19.609 -18.141 1 88.62 237 GLU A C 1
ATOM 1903 O O . GLU A 1 237 ? 2.201 19.859 -19.328 1 88.62 237 GLU A O 1
ATOM 1908 N N . GLU A 1 238 ? 0.907 19.156 -17.703 1 84 238 GLU A N 1
ATOM 1909 C CA . GLU A 1 238 ? -0.22 18.953 -18.609 1 84 238 GLU A CA 1
ATOM 1910 C C . GLU A 1 238 ? -0.729 20.297 -19.156 1 84 238 GLU A C 1
ATOM 1912 O O . GLU A 1 238 ? -1.134 20.375 -20.312 1 84 238 GLU A O 1
ATOM 1917 N N . LEU A 1 239 ? -0.733 21.297 -18.328 1 79.12 239 LEU A N 1
ATOM 1918 C CA . LEU A 1 239 ? -1.161 22.625 -18.75 1 79.12 239 LEU A CA 1
ATOM 1919 C C . LEU A 1 239 ? -0.163 23.234 -19.719 1 79.12 239 LEU A C 1
ATOM 1921 O O . LEU A 1 239 ? -0.553 23.938 -20.656 1 79.12 239 LEU A O 1
ATOM 1925 N N . GLU A 1 240 ? 1.094 23 -19.625 1 74.88 240 GLU A N 1
ATOM 1926 C CA . GLU A 1 240 ? 2.127 23.531 -20.5 1 74.88 240 GLU A CA 1
ATOM 1927 C C . GLU A 1 240 ? 2.109 22.828 -21.859 1 74.88 240 GLU A C 1
ATOM 1929 O O . GLU A 1 240 ? 2.412 23.438 -22.891 1 74.88 240 GLU A O 1
ATOM 1934 N N . ASP A 1 241 ? 1.771 21.578 -21.844 1 70.75 241 ASP A N 1
ATOM 1935 C CA . ASP A 1 241 ? 1.735 20.812 -23.078 1 70.75 241 ASP A CA 1
ATOM 1936 C C . ASP A 1 241 ? 0.525 21.203 -23.938 1 70.75 241 ASP A C 1
ATOM 1938 O O . ASP A 1 241 ? 0.496 20.953 -25.141 1 70.75 241 ASP A O 1
ATOM 1942 N N . THR A 1 242 ? -0.445 21.719 -23.375 1 61.03 242 THR A N 1
ATOM 1943 C CA . THR A 1 242 ? -1.631 22.125 -24.125 1 61.03 242 THR A CA 1
ATOM 1944 C C . THR A 1 242 ? -1.381 23.438 -24.859 1 61.03 242 THR A C 1
ATOM 1946 O O . THR A 1 242 ? -2.182 23.844 -25.703 1 61.03 242 THR A O 1
ATOM 1949 N N . TYR A 1 243 ? -0.268 24.078 -24.562 1 52.97 243 TYR A N 1
ATOM 1950 C CA . TYR A 1 243 ? 0.075 25.25 -25.359 1 52.97 243 TYR A CA 1
ATOM 1951 C C . TYR A 1 243 ? 1.091 24.906 -26.438 1 52.97 243 TYR A C 1
ATOM 1953 O O . TYR A 1 243 ? 1.999 24.094 -26.203 1 52.97 243 TYR A O 1
ATOM 1961 N N . MET B 1 1 ? 13.938 14.125 -20.766 1 32 1 MET B N 1
ATOM 1962 C CA . MET B 1 1 ? 13.867 15.18 -19.75 1 32 1 MET B CA 1
ATOM 1963 C C . MET B 1 1 ? 14.125 14.625 -18.359 1 32 1 MET B C 1
ATOM 1965 O O . MET B 1 1 ? 13.828 13.461 -18.078 1 32 1 MET B O 1
ATOM 1969 N N . GLU B 1 2 ? 15.008 14.992 -17.672 1 42.03 2 GLU B N 1
ATOM 1970 C CA . GLU B 1 2 ? 15.461 14.562 -16.344 1 42.03 2 GLU B CA 1
ATOM 1971 C C . GLU B 1 2 ? 14.289 14.344 -15.398 1 42.03 2 GLU B C 1
ATOM 1973 O O . GLU B 1 2 ? 13.398 15.188 -15.297 1 42.03 2 GLU B O 1
ATOM 1978 N N . PRO B 1 3 ? 13.914 13.109 -15.055 1 52 3 PRO B N 1
ATOM 1979 C CA . PRO B 1 3 ? 12.703 12.719 -14.336 1 52 3 PRO B CA 1
ATOM 1980 C C . PRO B 1 3 ? 12.383 13.648 -13.164 1 52 3 PRO B C 1
ATOM 1982 O O . PRO B 1 3 ? 13.219 13.828 -12.273 1 52 3 PRO B O 1
ATOM 1985 N N . ARG B 1 4 ? 11.633 14.883 -13.367 1 63.56 4 ARG B N 1
ATOM 1986 C CA . ARG B 1 4 ? 11.211 16.016 -12.555 1 63.56 4 ARG B CA 1
ATOM 1987 C C . ARG B 1 4 ? 10.133 15.609 -11.555 1 63.56 4 ARG B C 1
ATOM 1989 O O . ARG B 1 4 ? 9.375 14.672 -11.812 1 63.56 4 ARG B O 1
ATOM 1996 N N . PRO B 1 5 ? 10.109 16.344 -10.234 1 84.75 5 PRO B N 1
ATOM 1997 C CA . PRO B 1 5 ? 10.758 17.156 -9.203 1 84.75 5 PRO B CA 1
ATOM 1998 C C . PRO B 1 5 ? 11.75 16.359 -8.359 1 84.75 5 PRO B C 1
ATOM 2000 O O . PRO B 1 5 ? 11.531 15.18 -8.094 1 84.75 5 PRO B O 1
ATOM 2003 N N . THR B 1 6 ? 12.844 16.922 -8.039 1 93.5 6 THR B N 1
ATOM 2004 C CA . THR B 1 6 ? 13.711 16.406 -6.988 1 93.5 6 THR B CA 1
ATOM 2005 C C . THR B 1 6 ? 13.297 16.953 -5.625 1 93.5 6 THR B C 1
ATOM 2007 O O . THR B 1 6 ? 13.023 18.141 -5.48 1 93.5 6 THR B O 1
ATOM 2010 N N . ILE B 1 7 ? 13.164 16.109 -4.645 1 97.19 7 ILE B N 1
ATOM 2011 C CA . ILE B 1 7 ? 12.734 16.516 -3.316 1 97.19 7 ILE B CA 1
ATOM 2012 C C . ILE B 1 7 ? 13.727 16.016 -2.27 1 97.19 7 ILE B C 1
ATOM 2014 O O . ILE B 1 7 ? 14.094 14.844 -2.273 1 97.19 7 ILE B O 1
ATOM 2018 N N . LYS B 1 8 ? 14.172 16.891 -1.459 1 97.69 8 LYS B N 1
ATOM 2019 C CA . LYS B 1 8 ? 14.992 16.562 -0.298 1 97.69 8 LYS B CA 1
ATOM 2020 C C . LYS B 1 8 ? 14.18 16.625 0.99 1 97.69 8 LYS B C 1
ATOM 2022 O O . LYS B 1 8 ? 13.273 17.453 1.115 1 97.69 8 LYS B O 1
ATOM 2027 N N . PHE B 1 9 ? 14.539 15.773 1.897 1 98.62 9 PHE B N 1
ATOM 2028 C CA . PHE B 1 9 ? 13.75 15.656 3.113 1 98.62 9 PHE B CA 1
ATOM 2029 C C . PHE B 1 9 ? 14.633 15.734 4.352 1 98.62 9 PHE B C 1
ATOM 2031 O O . PHE B 1 9 ? 15.719 15.141 4.383 1 98.62 9 PHE B O 1
ATOM 2038 N N . LYS B 1 10 ? 14.273 16.469 5.336 1 98.75 10 LYS B N 1
ATOM 2039 C CA . LYS B 1 10 ? 14.812 16.453 6.691 1 98.75 10 LYS B CA 1
ATOM 2040 C C . LYS B 1 10 ? 13.703 16.297 7.727 1 98.75 10 LYS B C 1
ATOM 2042 O O . LYS B 1 10 ? 12.867 17.188 7.879 1 98.75 10 LYS B O 1
ATOM 2047 N N . LEU B 1 11 ? 13.648 15.141 8.406 1 98.75 11 LEU B N 1
ATOM 2048 C CA . LEU B 1 11 ? 12.617 14.836 9.383 1 98.75 11 LEU B CA 1
ATOM 2049 C C . LEU B 1 11 ? 13.18 14.867 10.797 1 98.75 11 LEU B C 1
ATOM 2051 O O . LEU B 1 11 ? 14.047 14.062 11.148 1 98.75 11 LEU B O 1
ATOM 2055 N N . ASN B 1 12 ? 12.656 15.773 11.555 1 98.38 12 ASN B N 1
ATOM 2056 C CA . ASN B 1 12 ? 13.148 15.969 12.914 1 98.38 12 ASN B CA 1
ATOM 2057 C C . ASN B 1 12 ? 14.672 16.031 12.961 1 98.38 12 ASN B C 1
ATOM 2059 O O . ASN B 1 12 ? 15.305 15.367 13.773 1 98.38 12 ASN B O 1
ATOM 2063 N N . GLY B 1 13 ? 15.211 16.672 12.008 1 97.44 13 GLY B N 1
ATOM 2064 C CA . GLY B 1 13 ? 16.641 16.969 11.969 1 97.44 13 GLY B CA 1
ATOM 2065 C C . GLY B 1 13 ? 17.438 15.922 11.227 1 97.44 13 GLY B C 1
ATOM 2066 O O . GLY B 1 13 ? 18.641 16.094 11.023 1 97.44 13 GLY B O 1
ATOM 2067 N N . VAL B 1 14 ? 16.828 14.891 10.805 1 98 14 VAL B N 1
ATOM 2068 C CA . VAL B 1 14 ? 17.547 13.805 10.148 1 98 14 VAL B CA 1
ATOM 2069 C C . VAL B 1 14 ? 17.234 13.812 8.648 1 98 14 VAL B C 1
ATOM 2071 O O . VAL B 1 14 ? 16.078 13.805 8.242 1 98 14 VAL B O 1
ATOM 2074 N N . LEU B 1 15 ? 18.297 13.773 7.875 1 98.12 15 LEU B N 1
ATOM 2075 C CA . LEU B 1 15 ? 18.156 13.758 6.422 1 98.12 15 LEU B CA 1
ATOM 2076 C C . LEU B 1 15 ? 17.672 12.398 5.938 1 98.12 15 LEU B C 1
ATOM 2078 O O . LEU B 1 15 ? 18.109 11.359 6.445 1 98.12 15 LEU B O 1
ATOM 2082 N N . HIS B 1 16 ? 16.781 12.391 4.953 1 97.62 16 HIS B N 1
ATOM 2083 C CA . HIS B 1 16 ? 16.25 11.18 4.34 1 97.62 16 HIS B CA 1
ATOM 2084 C C . HIS B 1 16 ? 16.297 11.273 2.818 1 97.62 16 HIS B C 1
ATOM 2086 O O . HIS B 1 16 ? 16.109 12.352 2.254 1 97.62 16 HIS B O 1
ATOM 2092 N N . SER B 1 17 ? 16.516 10.18 2.184 1 94.5 17 SER B N 1
ATOM 2093 C CA . SER B 1 17 ? 16.469 10.094 0.729 1 94.5 17 SER B CA 1
ATOM 2094 C C . SER B 1 17 ? 15.047 9.867 0.23 1 94.5 17 SER B C 1
ATOM 2096 O O . SER B 1 17 ? 14.148 9.57 1.02 1 94.5 17 SER B O 1
ATOM 2098 N N . GLY B 1 18 ? 14.875 10.031 -1.06 1 93.31 18 GLY B N 1
ATOM 2099 C CA . GLY B 1 18 ? 13.602 9.664 -1.668 1 93.31 18 GLY B CA 1
ATOM 2100 C C . GLY B 1 18 ? 13.234 8.203 -1.455 1 93.31 18 GLY B C 1
ATOM 2101 O O . GLY B 1 18 ? 12.062 7.875 -1.261 1 93.31 18 GLY B O 1
ATOM 2102 N N . ALA B 1 19 ? 14.219 7.371 -1.502 1 90.94 19 ALA B N 1
ATOM 2103 C CA . ALA B 1 19 ? 14.008 5.941 -1.287 1 90.94 19 ALA B CA 1
ATOM 2104 C C . ALA B 1 19 ? 13.5 5.672 0.125 1 90.94 19 ALA B C 1
ATOM 2106 O O . ALA B 1 19 ? 12.68 4.77 0.334 1 90.94 19 ALA B O 1
ATOM 2107 N N . ASP B 1 20 ? 13.969 6.461 1.097 1 95 20 ASP B N 1
ATOM 2108 C CA . ASP B 1 20 ? 13.453 6.34 2.457 1 95 20 ASP B CA 1
ATOM 2109 C C . ASP B 1 20 ? 11.961 6.641 2.51 1 95 20 ASP B C 1
ATOM 2111 O O . ASP B 1 20 ? 11.195 5.91 3.141 1 95 20 ASP B O 1
ATOM 2115 N N . VAL B 1 21 ? 11.578 7.668 1.845 1 96.69 21 VAL B N 1
ATOM 2116 C CA . VAL B 1 21 ? 10.18 8.102 1.864 1 96.69 21 VAL B CA 1
ATOM 2117 C C . VAL B 1 21 ? 9.312 7.082 1.132 1 96.69 21 VAL B C 1
ATOM 2119 O O . VAL B 1 21 ? 8.188 6.801 1.548 1 96.69 21 VAL B O 1
ATOM 2122 N N . ASP B 1 22 ? 9.867 6.504 0.041 1 94.25 22 ASP B N 1
ATOM 2123 C CA . ASP B 1 22 ? 9.18 5.402 -0.625 1 94.25 22 ASP B CA 1
ATOM 2124 C C . ASP B 1 22 ? 8.922 4.25 0.345 1 94.25 22 ASP B C 1
ATOM 2126 O O . ASP B 1 22 ? 7.84 3.652 0.331 1 94.25 22 ASP B O 1
ATOM 2130 N N . ASN B 1 23 ? 9.898 3.98 1.11 1 94.38 23 ASN B N 1
ATOM 2131 C CA . ASN B 1 23 ? 9.766 2.902 2.086 1 94.38 23 ASN B CA 1
ATOM 2132 C C . ASN B 1 23 ? 8.727 3.238 3.154 1 94.38 23 ASN B C 1
ATOM 2134 O O . ASN B 1 23 ? 7.957 2.371 3.568 1 94.38 23 ASN B O 1
ATOM 2138 N N . PHE B 1 24 ? 8.719 4.527 3.629 1 97.25 24 PHE B N 1
ATOM 2139 C CA . PHE B 1 24 ? 7.684 4.953 4.57 1 97.25 24 PHE B CA 1
ATOM 2140 C C . PHE B 1 24 ? 6.293 4.73 3.986 1 97.25 24 PHE B C 1
ATOM 2142 O O . PHE B 1 24 ? 5.387 4.273 4.684 1 97.25 24 PHE B O 1
ATOM 2149 N N . GLU B 1 25 ? 6.207 5.07 2.738 1 97.81 25 GLU B N 1
ATOM 2150 C CA . GLU B 1 25 ? 4.922 4.961 2.055 1 97.81 25 GLU B CA 1
ATOM 2151 C C . GLU B 1 25 ? 4.488 3.502 1.933 1 97.81 25 GLU B C 1
ATOM 2153 O O . GLU B 1 25 ? 3.332 3.17 2.197 1 97.81 25 GLU B O 1
ATOM 2158 N N . LEU B 1 26 ? 5.371 2.672 1.55 1 96.62 26 LEU B N 1
ATOM 2159 C CA . LEU B 1 26 ? 5.074 1.249 1.43 1 96.62 26 LEU B CA 1
ATOM 2160 C C . LEU B 1 26 ? 4.656 0.665 2.775 1 96.62 26 LEU B C 1
ATOM 2162 O O . LEU B 1 26 ? 3.697 -0.104 2.852 1 96.62 26 LEU B O 1
ATOM 2166 N N . GLN B 1 27 ? 5.352 1.018 3.824 1 96.25 27 GLN B N 1
ATOM 2167 C CA . GLN B 1 27 ? 4.996 0.542 5.156 1 96.25 27 GLN B CA 1
ATOM 2168 C C . GLN B 1 27 ? 3.605 1.018 5.562 1 96.25 27 GLN B C 1
ATOM 2170 O O . GLN B 1 27 ? 2.832 0.26 6.152 1 96.25 27 GLN B O 1
ATOM 2175 N N . ALA B 1 28 ? 3.334 2.244 5.258 1 97.94 28 ALA B N 1
ATOM 2176 C CA . ALA B 1 28 ? 2.01 2.783 5.559 1 97.94 28 ALA B CA 1
ATOM 2177 C C . ALA B 1 28 ? 0.927 2.041 4.781 1 97.94 28 ALA B C 1
ATOM 2179 O O . ALA B 1 28 ? -0.165 1.8 5.301 1 97.94 28 ALA B O 1
ATOM 2180 N N . CYS B 1 29 ? 1.221 1.713 3.539 1 98.12 29 CYS B N 1
ATOM 2181 C CA . CYS B 1 29 ? 0.292 0.934 2.727 1 98.12 29 CYS B CA 1
ATOM 2182 C C . CYS B 1 29 ? -0.041 -0.392 3.4 1 98.12 29 CYS B C 1
ATOM 2184 O O . CYS B 1 29 ? -1.213 -0.749 3.533 1 98.12 29 CYS B O 1
ATOM 2186 N N . TYR B 1 30 ? 0.963 -1.073 3.859 1 97.25 30 TYR B N 1
ATOM 2187 C CA . TYR B 1 30 ? 0.755 -2.385 4.461 1 97.25 30 TYR B CA 1
ATOM 2188 C C . TYR B 1 30 ? 0.036 -2.264 5.801 1 97.25 30 TYR B C 1
ATOM 2190 O O . TYR B 1 30 ? -0.792 -3.109 6.145 1 97.25 30 TYR B O 1
ATOM 2198 N N . ARG B 1 31 ? 0.324 -1.207 6.547 1 97.38 31 ARG B N 1
ATOM 2199 C CA . ARG B 1 31 ? -0.412 -0.997 7.789 1 97.38 31 ARG B CA 1
ATOM 2200 C C . ARG B 1 31 ? -1.893 -0.757 7.516 1 97.38 31 ARG B C 1
ATOM 2202 O O . ARG B 1 31 ? -2.754 -1.292 8.219 1 97.38 31 ARG B O 1
ATOM 2209 N N . ALA B 1 32 ? -2.133 0.045 6.531 1 98.31 32 ALA B N 1
ATOM 2210 C CA . ALA B 1 32 ? -3.52 0.336 6.176 1 98.31 32 ALA B CA 1
ATOM 2211 C C . ALA B 1 32 ? -4.242 -0.923 5.711 1 98.31 32 ALA B C 1
ATOM 2213 O O . ALA B 1 32 ? -5.359 -1.206 6.152 1 98.31 32 ALA B O 1
ATOM 2214 N N . LEU B 1 33 ? -3.602 -1.674 4.836 1 98.25 33 LEU B N 1
ATOM 2215 C CA . LEU B 1 33 ? -4.203 -2.895 4.312 1 98.25 33 LEU B CA 1
ATOM 2216 C C . LEU B 1 33 ? -4.379 -3.934 5.414 1 98.25 33 LEU B C 1
ATOM 2218 O O . LEU B 1 33 ? -5.402 -4.617 5.473 1 98.25 33 LEU B O 1
ATOM 2222 N N . ASP B 1 34 ? -3.369 -4.039 6.266 1 97.19 34 ASP B N 1
ATOM 2223 C CA . ASP B 1 34 ? -3.465 -4.969 7.387 1 97.19 34 ASP B CA 1
ATOM 2224 C C . ASP B 1 34 ? -4.633 -4.605 8.305 1 97.19 34 ASP B C 1
ATOM 2226 O O . ASP B 1 34 ? -5.355 -5.488 8.773 1 97.19 34 ASP B O 1
ATOM 2230 N N . ASN B 1 35 ? -4.809 -3.367 8.555 1 97.88 35 ASN B N 1
ATOM 2231 C CA . ASN B 1 35 ? -5.918 -2.914 9.391 1 97.88 35 ASN B CA 1
ATOM 2232 C C . ASN B 1 35 ? -7.266 -3.289 8.773 1 97.88 35 ASN B C 1
ATOM 2234 O O . ASN B 1 35 ? -8.117 -3.881 9.438 1 97.88 35 ASN B O 1
ATOM 2238 N N . LEU B 1 36 ? -7.453 -2.986 7.539 1 98.31 36 LEU B N 1
ATOM 2239 C CA . LEU B 1 36 ? -8.719 -3.254 6.867 1 98.31 36 LEU B CA 1
ATOM 2240 C C . LEU B 1 36 ? -8.961 -4.754 6.734 1 98.31 36 LEU B C 1
ATOM 2242 O O . LEU B 1 36 ? -10.086 -5.227 6.93 1 98.31 36 LEU B O 1
ATOM 2246 N N . ARG B 1 37 ? -7.898 -5.523 6.441 1 97.62 37 ARG B N 1
ATOM 2247 C CA . ARG B 1 37 ? -8.023 -6.977 6.367 1 97.62 37 ARG B CA 1
ATOM 2248 C C . ARG B 1 37 ? -8.406 -7.566 7.719 1 97.62 37 ARG B C 1
ATOM 2250 O O . ARG B 1 37 ? -9.148 -8.547 7.785 1 97.62 37 ARG B O 1
ATOM 2257 N N . SER B 1 38 ? -7.875 -6.949 8.734 1 97.06 38 SER B N 1
ATOM 2258 C CA . SER B 1 38 ? -8.195 -7.43 10.07 1 97.06 38 SER B CA 1
ATOM 2259 C C . SER B 1 38 ? -9.648 -7.148 10.43 1 97.06 38 SER B C 1
ATOM 2261 O O . SER B 1 38 ? -10.32 -8 11.016 1 97.06 38 SER B O 1
ATOM 2263 N N . LEU B 1 39 ? -10.148 -6.008 10.086 1 98.12 39 LEU B N 1
ATOM 2264 C CA . LEU B 1 39 ? -11.516 -5.617 10.398 1 98.12 39 LEU B CA 1
ATOM 2265 C C . LEU B 1 39 ? -12.508 -6.391 9.539 1 98.12 39 LEU B C 1
ATOM 2267 O O . LEU B 1 39 ? -13.633 -6.668 9.969 1 98.12 39 LEU B O 1
ATOM 2271 N N . LEU B 1 40 ? -12.039 -6.691 8.328 1 98.31 40 LEU B N 1
ATOM 2272 C CA . LEU B 1 40 ? -12.859 -7.441 7.379 1 98.31 40 LEU B CA 1
ATOM 2273 C C . LEU B 1 40 ? -12.305 -8.844 7.176 1 98.31 40 LEU B C 1
ATOM 2275 O O . LEU B 1 40 ? -12.266 -9.344 6.051 1 98.31 40 LEU B O 1
ATOM 2279 N N . PHE B 1 41 ? -11.938 -9.414 8.195 1 96.81 41 PHE B N 1
ATOM 2280 C CA . PHE B 1 41 ? -11.125 -10.617 8.133 1 96.81 41 PHE B CA 1
ATOM 2281 C C . PHE B 1 41 ? -11.914 -11.781 7.543 1 96.81 41 PHE B C 1
ATOM 2283 O O . PHE B 1 41 ? -12.969 -12.156 8.07 1 96.81 41 PHE B O 1
ATOM 2290 N N . GLN B 1 42 ? -11.508 -12.336 6.492 1 95.31 42 GLN B N 1
ATOM 2291 C CA . GLN B 1 42 ? -11.977 -13.547 5.824 1 95.31 42 GLN B CA 1
ATOM 2292 C C . GLN B 1 42 ? -13.43 -13.414 5.395 1 95.31 42 GLN B C 1
ATOM 2294 O O . GLN B 1 42 ? -13.758 -12.617 4.52 1 95.31 42 GLN B O 1
ATOM 2299 N N . ALA B 1 43 ? -14.422 -13.867 6.062 1 95.75 43 ALA B N 1
ATOM 2300 C CA . ALA B 1 43 ? -15.805 -13.922 5.609 1 95.75 43 ALA B CA 1
ATOM 2301 C C . ALA B 1 43 ? -16.344 -12.531 5.32 1 95.75 43 ALA B C 1
ATOM 2303 O O . ALA B 1 43 ? -16.969 -12.305 4.281 1 95.75 43 ALA B O 1
ATOM 2304 N N . PRO B 1 44 ? -16.109 -11.516 6.145 1 98.06 44 PRO B N 1
ATOM 2305 C CA . PRO B 1 44 ? -16.609 -10.18 5.824 1 98.06 44 PRO B CA 1
ATOM 2306 C C . PRO B 1 44 ? -15.977 -9.602 4.562 1 98.06 44 PRO B C 1
ATOM 2308 O O . PRO B 1 44 ? -16.656 -8.906 3.793 1 98.06 44 PRO B O 1
ATOM 2311 N N . MET B 1 45 ? -14.742 -9.859 4.359 1 98.5 45 MET B N 1
ATOM 2312 C CA . MET B 1 45 ? -14.078 -9.422 3.135 1 98.5 45 MET B CA 1
ATOM 2313 C C . MET B 1 45 ? -14.688 -10.102 1.913 1 98.5 45 MET B C 1
ATOM 2315 O O . MET B 1 45 ? -14.93 -9.445 0.894 1 98.5 45 MET B O 1
ATOM 2319 N N . LEU B 1 46 ? -14.914 -11.383 2.049 1 97.69 46 LEU B N 1
ATOM 2320 C CA . LEU B 1 46 ? -15.523 -12.133 0.954 1 97.69 46 LEU B CA 1
ATOM 2321 C C . LEU B 1 46 ? -16.891 -11.547 0.588 1 97.69 46 LEU B C 1
ATOM 2323 O O . LEU B 1 46 ? -17.203 -11.414 -0.594 1 97.69 46 LEU B O 1
ATOM 2327 N N . GLU B 1 47 ? -17.656 -11.258 1.595 1 98.12 47 GLU B N 1
ATOM 2328 C CA . GLU B 1 47 ? -18.984 -10.672 1.369 1 98.12 47 GLU B CA 1
ATOM 2329 C C . GLU B 1 47 ? -18.859 -9.305 0.705 1 98.12 47 GLU B C 1
ATOM 2331 O O . GLU B 1 47 ? -19.656 -8.977 -0.189 1 98.12 47 GLU B O 1
ATOM 2336 N N . LEU B 1 48 ? -17.891 -8.531 1.111 1 98.56 48 LEU B N 1
ATOM 2337 C CA . LEU B 1 48 ? -17.672 -7.199 0.558 1 98.56 48 LEU B CA 1
ATOM 2338 C C . LEU B 1 48 ? -17.312 -7.277 -0.924 1 98.56 48 LEU B C 1
ATOM 2340 O O . LEU B 1 48 ? -17.734 -6.426 -1.713 1 98.56 48 LEU B O 1
ATOM 2344 N N . LEU B 1 49 ? -16.562 -8.305 -1.329 1 98.62 49 LEU B N 1
ATOM 2345 C CA . LEU B 1 49 ? -16.016 -8.422 -2.672 1 98.62 49 LEU B CA 1
ATOM 2346 C C . LEU B 1 49 ? -16.922 -9.234 -3.574 1 98.62 49 LEU B C 1
ATOM 2348 O O . LEU B 1 49 ? -16.609 -9.484 -4.738 1 98.62 49 LEU B O 1
ATOM 2352 N N . LYS B 1 50 ? -18.078 -9.68 -3.098 1 98.31 50 LYS B N 1
ATOM 2353 C CA . LYS B 1 50 ? -18.922 -10.68 -3.742 1 98.31 50 LYS B CA 1
ATOM 2354 C C . LYS B 1 50 ? -19.234 -10.281 -5.18 1 98.31 50 LYS B C 1
ATOM 2356 O O . LYS B 1 50 ? -19.078 -11.086 -6.102 1 98.31 50 LYS B O 1
ATOM 2361 N N . ASP B 1 51 ? -19.688 -9.023 -5.414 1 98.62 51 ASP B N 1
ATOM 2362 C CA . ASP B 1 51 ? -20.078 -8.586 -6.75 1 98.62 51 ASP B CA 1
ATOM 2363 C C . ASP B 1 51 ? -18.875 -8.531 -7.684 1 98.62 51 ASP B C 1
ATOM 2365 O O . ASP B 1 51 ? -18.969 -8.867 -8.867 1 98.62 51 ASP B O 1
ATOM 2369 N N . GLN B 1 52 ? -17.766 -8.062 -7.168 1 98.69 52 GLN B N 1
ATOM 2370 C CA . GLN B 1 52 ? -16.562 -8 -7.977 1 98.69 52 GLN B CA 1
ATOM 2371 C C . GLN B 1 52 ? -16.094 -9.398 -8.367 1 98.69 52 GLN B C 1
ATOM 2373 O O . GLN B 1 52 ? -15.594 -9.609 -9.477 1 98.69 52 GLN B O 1
ATOM 2378 N N . ILE B 1 53 ? -16.188 -10.328 -7.41 1 98.56 53 ILE B N 1
ATOM 2379 C CA . ILE B 1 53 ? -15.812 -11.711 -7.676 1 98.56 53 ILE B CA 1
ATOM 2380 C C . ILE B 1 53 ? -16.719 -12.289 -8.766 1 98.56 53 ILE B C 1
ATOM 2382 O O . ILE B 1 53 ? -16.234 -12.945 -9.695 1 98.56 53 ILE B O 1
ATOM 2386 N N . GLU B 1 54 ? -18 -12.039 -8.672 1 98.38 54 GLU B N 1
ATOM 2387 C CA . GLU B 1 54 ? -18.953 -12.516 -9.68 1 98.38 54 GLU B CA 1
ATOM 2388 C C . GLU B 1 54 ? -18.625 -11.938 -11.055 1 98.38 54 GLU B C 1
ATOM 2390 O O . GLU B 1 54 ? -18.656 -12.648 -12.055 1 98.38 54 GLU B O 1
ATOM 2395 N N . GLU B 1 55 ? -18.359 -10.664 -11.055 1 98.5 55 GLU B N 1
ATOM 2396 C CA . GLU B 1 55 ? -17.969 -10.016 -12.305 1 98.5 55 GLU B CA 1
ATOM 2397 C C . GLU B 1 55 ? -16.688 -10.609 -12.859 1 98.5 55 GLU B C 1
ATOM 2399 O O . GLU B 1 55 ? -16.578 -10.852 -14.062 1 98.5 55 GLU B O 1
ATOM 2404 N N . GLY B 1 56 ? -15.703 -10.773 -12.008 1 98.5 56 GLY B N 1
ATOM 2405 C CA . GLY B 1 56 ? -14.461 -11.406 -12.43 1 98.5 56 GLY B CA 1
ATOM 2406 C C . GLY B 1 56 ? -14.664 -12.805 -12.984 1 98.5 56 GLY B C 1
ATOM 2407 O O . GLY B 1 56 ? -14.094 -13.156 -14.016 1 98.5 56 GLY B O 1
ATOM 2408 N N . ASN B 1 57 ? -15.5 -13.555 -12.32 1 97.94 57 ASN B N 1
ATOM 2409 C CA . ASN B 1 57 ? -15.805 -14.906 -12.789 1 97.94 57 ASN B CA 1
ATOM 2410 C C . ASN B 1 57 ? -16.391 -14.891 -14.195 1 97.94 57 ASN B C 1
ATOM 2412 O O . ASN B 1 57 ? -15.984 -15.695 -15.047 1 97.94 57 ASN B O 1
ATOM 2416 N N . ARG B 1 58 ? -17.359 -14.023 -14.398 1 98.25 58 ARG B N 1
ATOM 2417 C CA . ARG B 1 58 ? -17.953 -13.914 -15.727 1 98.25 58 ARG B CA 1
ATOM 2418 C C . ARG B 1 58 ? -16.891 -13.555 -16.766 1 98.25 58 ARG B C 1
ATOM 2420 O O . ARG B 1 58 ? -16.891 -14.117 -17.859 1 98.25 58 ARG B O 1
ATOM 2427 N N . TYR B 1 59 ? -16.094 -12.633 -16.438 1 98.75 59 TYR B N 1
ATOM 2428 C CA . TYR B 1 59 ? -15.031 -12.188 -17.344 1 98.75 59 TYR B CA 1
ATOM 2429 C C . TYR B 1 59 ? -14.078 -13.336 -17.672 1 98.75 59 TYR B C 1
ATOM 2431 O O . TYR B 1 59 ? -13.789 -13.594 -18.828 1 98.75 59 TYR B O 1
ATOM 2439 N N . PHE B 1 60 ? -13.594 -14.062 -16.688 1 98.69 60 PHE B N 1
ATOM 2440 C CA . PHE B 1 60 ? -12.625 -15.141 -16.875 1 98.69 60 PHE B CA 1
ATOM 2441 C C . PHE B 1 60 ? -13.258 -16.297 -17.656 1 98.69 60 PHE B C 1
ATOM 2443 O O . PHE B 1 60 ? -12.602 -16.906 -18.484 1 98.69 60 PHE B O 1
ATOM 2450 N N . GLU B 1 61 ? -14.523 -16.578 -17.375 1 98.5 61 GLU B N 1
ATOM 2451 C CA . GLU B 1 61 ? -15.234 -17.594 -18.156 1 98.5 61 GLU B CA 1
ATOM 2452 C C . GLU B 1 61 ? -15.281 -17.219 -19.641 1 98.5 61 GLU B C 1
ATOM 2454 O O . GLU B 1 61 ? -15.141 -18.094 -20.5 1 98.5 61 GLU B O 1
ATOM 2459 N N . SER B 1 62 ? -15.508 -15.961 -19.859 1 98.62 62 SER B N 1
ATOM 2460 C CA . SER B 1 62 ? -15.547 -15.508 -21.25 1 98.62 62 SER B CA 1
ATOM 2461 C C . SER B 1 62 ? -14.195 -15.688 -21.922 1 98.62 62 SER B C 1
ATOM 2463 O O . SER B 1 62 ? -14.133 -16 -23.125 1 98.62 62 SER B O 1
ATOM 2465 N N . LEU B 1 63 ? -13.102 -15.438 -21.234 1 98.62 63 LEU B N 1
ATOM 2466 C CA . LEU B 1 63 ? -11.766 -15.656 -21.781 1 98.62 63 LEU B CA 1
ATOM 2467 C C . LEU B 1 63 ? -11.539 -17.125 -22.109 1 98.62 63 LEU B C 1
ATOM 2469 O O . LEU B 1 63 ? -10.969 -17.469 -23.141 1 98.62 63 LEU B O 1
ATOM 2473 N N . ILE B 1 64 ? -11.969 -17.984 -21.188 1 98.5 64 ILE B N 1
ATOM 2474 C CA . ILE B 1 64 ? -11.828 -19.422 -21.391 1 98.5 64 ILE B CA 1
ATOM 2475 C C . ILE B 1 64 ? -12.555 -19.844 -22.672 1 98.5 64 ILE B C 1
ATOM 2477 O O . ILE B 1 64 ? -11.992 -20.531 -23.516 1 98.5 64 ILE B O 1
ATOM 2481 N N . GLN B 1 65 ? -13.781 -19.406 -22.828 1 98.06 65 GLN B N 1
ATOM 2482 C CA . GLN B 1 65 ? -14.609 -19.781 -23.969 1 98.06 65 GLN B CA 1
ATOM 2483 C C . GLN B 1 65 ? -14 -19.266 -25.281 1 98.06 65 GLN B C 1
ATOM 2485 O O . GLN B 1 65 ? -13.953 -20 -26.266 1 98.06 65 GLN B O 1
ATOM 2490 N N . ALA B 1 66 ? -13.5 -18.125 -25.188 1 98.56 66 ALA B N 1
ATOM 2491 C CA . ALA B 1 66 ? -12.984 -17.469 -26.391 1 98.56 66 ALA B CA 1
ATOM 2492 C C . ALA B 1 66 ? -11.656 -18.094 -26.812 1 98.56 66 ALA B C 1
ATOM 2494 O O . ALA B 1 66 ? -11.242 -17.953 -27.969 1 98.56 66 ALA B O 1
ATOM 2495 N N . SER B 1 67 ? -10.953 -18.734 -25.984 1 98.06 67 SER B N 1
ATOM 2496 C CA . SER B 1 67 ? -9.602 -19.234 -26.234 1 98.06 67 SER B CA 1
ATOM 2497 C C . SER B 1 67 ? -9.633 -20.625 -26.859 1 98.06 67 SER B C 1
ATOM 2499 O O . SER B 1 67 ? -8.609 -21.125 -27.328 1 98.06 67 SER B O 1
ATOM 2501 N N . ARG B 1 68 ? -10.812 -21.328 -26.797 1 95.25 68 ARG B N 1
ATOM 2502 C CA . ARG B 1 68 ? -11.016 -22.641 -27.406 1 95.25 68 ARG B CA 1
ATOM 2503 C C . ARG B 1 68 ? -9.891 -23.609 -27.031 1 95.25 68 ARG B C 1
ATOM 2505 O O . ARG B 1 68 ? -9.32 -24.266 -27.891 1 95.25 68 ARG B O 1
ATOM 2512 N N . GLY B 1 69 ? -9.43 -23.516 -25.891 1 95.19 69 GLY B N 1
ATOM 2513 C CA . GLY B 1 69 ? -8.5 -24.5 -25.344 1 95.19 69 GLY B CA 1
ATOM 2514 C C . GLY B 1 69 ? -7.043 -24.141 -25.594 1 95.19 69 GLY B C 1
ATOM 2515 O O . GLY B 1 69 ? -6.145 -24.938 -25.297 1 95.19 69 GLY B O 1
ATOM 2516 N N . GLU B 1 70 ? -6.766 -22.953 -26.109 1 97.5 70 GLU B N 1
ATOM 2517 C CA . GLU B 1 70 ? -5.402 -22.484 -26.344 1 97.5 70 GLU B CA 1
ATOM 2518 C C . GLU B 1 70 ? -4.938 -21.578 -25.203 1 97.5 70 GLU B C 1
ATOM 2520 O O . GLU B 1 70 ? -5.754 -20.938 -24.531 1 97.5 70 GLU B O 1
ATOM 2525 N N . PHE B 1 71 ? -3.627 -21.531 -25.031 1 97.88 71 PHE B N 1
ATOM 2526 C CA . PHE B 1 71 ? -3.092 -20.812 -23.875 1 97.88 71 PHE B CA 1
ATOM 2527 C C . PHE B 1 71 ? -1.968 -19.875 -24.297 1 97.88 71 PHE B C 1
ATOM 2529 O O . PHE B 1 71 ? -1.386 -20.047 -25.375 1 97.88 71 PHE B O 1
ATOM 2536 N N . ARG B 1 72 ? -1.782 -18.891 -23.469 1 97.19 72 ARG B N 1
ATOM 2537 C CA . ARG B 1 72 ? -0.67 -17.953 -23.594 1 97.19 72 ARG B CA 1
ATOM 2538 C C . ARG B 1 72 ? 0.135 -17.891 -22.312 1 97.19 72 ARG B C 1
ATOM 2540 O O . ARG B 1 72 ? -0.436 -17.797 -21.219 1 97.19 72 ARG B O 1
ATOM 2547 N N . GLU B 1 73 ? 1.439 -17.828 -22.516 1 97.94 73 GLU B N 1
ATOM 2548 C CA . GLU B 1 73 ? 2.326 -17.938 -21.359 1 97.94 73 GLU B CA 1
ATOM 2549 C C . GLU B 1 73 ? 2.598 -16.578 -20.734 1 97.94 73 GLU B C 1
ATOM 2551 O O . GLU B 1 73 ? 2.783 -15.586 -21.438 1 97.94 73 GLU B O 1
ATOM 2556 N N . CYS B 1 74 ? 2.539 -16.5 -19.484 1 98.5 74 CYS B N 1
ATOM 2557 C CA . CYS B 1 74 ? 3.109 -15.477 -18.609 1 98.5 74 CYS B CA 1
ATOM 2558 C C . CYS B 1 74 ? 4.367 -15.984 -17.922 1 98.5 74 CYS B C 1
ATOM 2560 O O . CYS B 1 74 ? 4.332 -17.016 -17.234 1 98.5 74 CYS B O 1
ATOM 2562 N N . ARG B 1 75 ? 5.449 -15.273 -18.031 1 98.25 75 ARG B N 1
ATOM 2563 C CA . ARG B 1 75 ? 6.711 -15.773 -17.5 1 98.25 75 ARG B CA 1
ATOM 2564 C C . ARG B 1 75 ? 7.348 -14.758 -16.547 1 98.25 75 ARG B C 1
ATOM 2566 O O . ARG B 1 75 ? 7.543 -13.594 -16.922 1 98.25 75 ARG B O 1
ATOM 2573 N N . THR B 1 76 ? 7.664 -15.188 -15.375 1 98.69 76 THR B N 1
ATOM 2574 C CA . THR B 1 76 ? 8.422 -14.422 -14.398 1 98.69 76 THR B CA 1
ATOM 2575 C C . THR B 1 76 ? 9.672 -15.18 -13.969 1 98.69 76 THR B C 1
ATOM 2577 O O . THR B 1 76 ? 9.578 -16.234 -13.336 1 98.69 76 THR B O 1
ATOM 2580 N N . TYR B 1 77 ? 10.781 -14.68 -14.328 1 98.44 77 TYR B N 1
ATOM 2581 C CA . TYR B 1 77 ? 12.062 -15.273 -13.969 1 98.44 77 TYR B CA 1
ATOM 2582 C C . TYR B 1 77 ? 12.758 -14.453 -12.883 1 98.44 77 TYR B C 1
ATOM 2584 O O . TYR B 1 77 ? 12.734 -13.219 -12.922 1 98.44 77 TYR B O 1
ATOM 2592 N N . MET B 1 78 ? 13.367 -15.188 -11.922 1 98.44 78 MET B N 1
ATOM 2593 C CA . MET B 1 78 ? 14.117 -14.531 -10.859 1 98.44 78 MET B CA 1
ATOM 2594 C C . MET B 1 78 ? 15.406 -15.281 -10.555 1 98.44 78 MET B C 1
ATOM 2596 O O . MET B 1 78 ? 15.445 -16.516 -10.625 1 98.44 78 MET B O 1
ATOM 2600 N N . LYS B 1 79 ? 16.391 -14.578 -10.297 1 98.06 79 LYS B N 1
ATOM 2601 C CA . LYS B 1 79 ? 17.641 -15.086 -9.719 1 98.06 79 LYS B CA 1
ATOM 2602 C C . LYS B 1 79 ? 17.938 -14.406 -8.383 1 98.06 79 LYS B C 1
ATOM 2604 O O . LYS B 1 79 ? 18 -13.172 -8.312 1 98.06 79 LYS B O 1
ATOM 2609 N N . ALA B 1 80 ? 18.094 -15.211 -7.379 1 97.69 80 ALA B N 1
ATOM 2610 C CA . ALA B 1 80 ? 18.266 -14.641 -6.047 1 97.69 80 ALA B CA 1
ATOM 2611 C C . ALA B 1 80 ? 19.5 -15.219 -5.355 1 97.69 80 ALA B C 1
ATOM 2613 O O . ALA B 1 80 ? 19.891 -16.359 -5.621 1 97.69 80 ALA B O 1
ATOM 2614 N N . THR B 1 81 ? 20.062 -14.469 -4.473 1 96.69 81 THR B N 1
ATOM 2615 C CA . THR B 1 81 ? 21.141 -14.93 -3.609 1 96.69 81 THR B CA 1
ATOM 2616 C C . THR B 1 81 ? 20.672 -15.086 -2.17 1 96.69 81 THR B C 1
ATOM 2618 O O . THR B 1 81 ? 19.625 -14.539 -1.798 1 96.69 81 THR B O 1
ATOM 2621 N N . GLY B 1 82 ? 21.344 -15.93 -1.434 1 95.25 82 GLY B N 1
ATOM 2622 C CA . GLY B 1 82 ? 21.125 -15.984 0.003 1 95.25 82 GLY B CA 1
ATOM 2623 C C . GLY B 1 82 ? 20.094 -17.016 0.414 1 95.25 82 GLY B C 1
ATOM 2624 O O . GLY B 1 82 ? 20.062 -17.438 1.568 1 95.25 82 GLY B O 1
ATOM 2625 N N . VAL B 1 83 ? 19.234 -17.375 -0.491 1 97.19 83 VAL B N 1
ATOM 2626 C CA . VAL B 1 83 ? 18.203 -18.375 -0.234 1 97.19 83 VAL B CA 1
ATOM 2627 C C . VAL B 1 83 ? 18.219 -19.438 -1.338 1 97.19 83 VAL B C 1
ATOM 2629 O O . VAL B 1 83 ? 18.062 -19.109 -2.518 1 97.19 83 VAL B O 1
ATOM 2632 N N . SER B 1 84 ? 18.406 -20.609 -1.049 1 97.69 84 SER B N 1
ATOM 2633 C CA . SER B 1 84 ? 18.312 -21.672 -2.041 1 97.69 84 SER B CA 1
ATOM 2634 C C . SER B 1 84 ? 16.859 -22 -2.361 1 97.69 84 SER B C 1
ATOM 2636 O O . SER B 1 84 ? 15.961 -21.672 -1.587 1 97.69 84 SER B O 1
ATOM 2638 N N . ALA B 1 85 ? 16.688 -22.641 -3.49 1 98.19 85 ALA B N 1
ATOM 2639 C CA . ALA B 1 85 ? 15.344 -23.062 -3.861 1 98.19 85 ALA B CA 1
ATOM 2640 C C . ALA B 1 85 ? 14.781 -24.062 -2.85 1 98.19 85 ALA B C 1
ATOM 2642 O O . ALA B 1 85 ? 13.602 -24 -2.51 1 98.19 85 ALA B O 1
ATOM 2643 N N . THR B 1 86 ? 15.586 -24.922 -2.367 1 98 86 THR B N 1
ATOM 2644 C CA . THR B 1 86 ? 15.195 -25.922 -1.379 1 98 86 THR B CA 1
ATOM 2645 C C . THR B 1 86 ? 14.727 -25.25 -0.089 1 98 86 THR B C 1
ATOM 2647 O O . THR B 1 86 ? 13.68 -25.609 0.46 1 98 86 THR B O 1
ATOM 2650 N N . GLU B 1 87 ? 15.5 -24.297 0.344 1 97 87 GLU B N 1
ATOM 2651 C CA . GLU B 1 87 ? 15.133 -23.547 1.547 1 97 87 GLU B CA 1
ATOM 2652 C C . GLU B 1 87 ? 13.797 -22.828 1.361 1 97 87 GLU B C 1
ATOM 2654 O O . GLU B 1 87 ? 12.93 -22.891 2.232 1 97 87 GLU B O 1
ATOM 2659 N N . LEU B 1 88 ? 13.703 -22.125 0.256 1 98 88 LEU B N 1
ATOM 2660 C CA . LEU B 1 88 ? 12.477 -21.375 -0.035 1 98 88 LEU B CA 1
ATOM 2661 C C . LEU B 1 88 ? 11.266 -22.297 0.012 1 98 88 LEU B C 1
ATOM 2663 O O . LEU B 1 88 ? 10.305 -22.031 0.735 1 98 88 LEU B O 1
ATOM 2667 N N . ARG B 1 89 ? 11.297 -23.406 -0.714 1 97.31 89 ARG B N 1
ATOM 2668 C CA . ARG B 1 89 ? 10.156 -24.312 -0.837 1 97.31 89 ARG B CA 1
ATOM 2669 C C . ARG B 1 89 ? 9.852 -24.984 0.498 1 97.31 89 ARG B C 1
ATOM 2671 O O . ARG B 1 89 ? 8.68 -25.109 0.88 1 97.31 89 ARG B O 1
ATOM 2678 N N . THR B 1 90 ? 10.836 -25.375 1.225 1 96.44 90 THR B N 1
ATOM 2679 C CA . THR B 1 90 ? 10.664 -26.078 2.488 1 96.44 90 THR B CA 1
ATOM 2680 C C . THR B 1 90 ? 10.047 -25.172 3.541 1 96.44 90 THR B C 1
ATOM 2682 O O . THR B 1 90 ? 9.078 -25.547 4.207 1 96.44 90 THR B O 1
ATOM 2685 N N . ILE B 1 91 ? 10.617 -24.016 3.686 1 96.31 91 ILE B N 1
ATOM 2686 C CA . ILE B 1 91 ? 10.172 -23.078 4.723 1 96.31 91 ILE B CA 1
ATOM 2687 C C . ILE B 1 91 ? 8.766 -22.594 4.406 1 96.31 91 ILE B C 1
ATOM 2689 O O . ILE B 1 91 ? 7.902 -22.547 5.289 1 96.31 91 ILE B O 1
ATOM 2693 N N . CYS B 1 92 ? 8.5 -22.219 3.152 1 95.5 92 CYS B N 1
ATOM 2694 C CA . CYS B 1 92 ? 7.168 -21.781 2.766 1 95.5 92 CYS B CA 1
ATOM 2695 C C . CYS B 1 92 ? 6.141 -22.891 2.994 1 95.5 92 CYS B C 1
ATOM 2697 O O . CYS B 1 92 ? 5.047 -22.625 3.498 1 95.5 92 CYS B O 1
ATOM 2699 N N . SER B 1 93 ? 6.5 -24.125 2.586 1 93.38 93 SER B N 1
ATOM 2700 C CA . SER B 1 93 ? 5.605 -25.25 2.801 1 93.38 93 SER B CA 1
ATOM 2701 C C . SER B 1 93 ? 5.301 -25.438 4.281 1 93.38 93 SER B C 1
ATOM 2703 O O . SER B 1 93 ? 4.152 -25.672 4.664 1 93.38 93 SER B O 1
ATOM 2705 N N . ARG B 1 94 ? 6.258 -25.344 5.078 1 93.25 94 ARG B N 1
ATOM 2706 C CA . ARG B 1 94 ? 6.082 -25.484 6.52 1 93.25 94 ARG B CA 1
ATOM 2707 C C . ARG B 1 94 ? 5.152 -24.406 7.066 1 93.25 94 ARG B C 1
ATOM 2709 O O . ARG B 1 94 ? 4.285 -24.688 7.898 1 93.25 94 ARG B O 1
ATOM 2716 N N . TRP B 1 95 ? 5.375 -23.172 6.625 1 93.25 95 TRP B N 1
ATOM 2717 C CA . TRP B 1 95 ? 4.527 -22.062 7.078 1 93.25 95 TRP B CA 1
ATOM 2718 C C . TRP B 1 95 ? 3.068 -22.312 6.719 1 93.25 95 TRP B C 1
ATOM 2720 O O . TRP B 1 95 ? 2.166 -21.953 7.477 1 93.25 95 TRP B O 1
ATOM 2730 N N . GLN B 1 96 ? 2.787 -22.969 5.625 1 91.5 96 GLN B N 1
ATOM 2731 C CA . GLN B 1 96 ? 1.433 -23.141 5.109 1 91.5 96 GLN B CA 1
ATOM 2732 C C . GLN B 1 96 ? 0.708 -24.266 5.82 1 91.5 96 GLN B C 1
ATOM 2734 O O . GLN B 1 96 ? -0.518 -24.25 5.949 1 91.5 96 GLN B O 1
ATOM 2739 N N . VAL B 1 97 ? 1.46 -25.281 6.348 1 90.25 97 VAL B N 1
ATOM 2740 C CA . VAL B 1 97 ? 0.778 -26.469 6.848 1 90.25 97 VAL B CA 1
ATOM 2741 C C . VAL B 1 97 ? 0.897 -26.531 8.367 1 90.25 97 VAL B C 1
ATOM 2743 O O . VAL B 1 97 ? 0.182 -27.297 9.023 1 90.25 97 VAL B O 1
ATOM 2746 N N . SER B 1 98 ? 1.702 -25.688 8.922 1 86.94 98 SER B N 1
ATOM 2747 C CA . SER B 1 98 ? 2.004 -25.844 10.344 1 86.94 98 SER B CA 1
ATOM 2748 C C . SER B 1 98 ? 1.116 -24.953 11.203 1 86.94 98 SER B C 1
ATOM 2750 O O . SER B 1 98 ? 1.162 -25.016 12.43 1 86.94 98 SER B O 1
ATOM 2752 N N . GLN B 1 99 ? 0.305 -24.125 10.602 1 86.81 99 GLN B N 1
ATOM 2753 C CA . GLN B 1 99 ? -0.52 -23.172 11.344 1 86.81 99 GLN B CA 1
ATOM 2754 C C . GLN B 1 99 ? -1.961 -23.203 10.836 1 86.81 99 GLN B C 1
ATOM 2756 O O . GLN B 1 99 ? -2.229 -23.625 9.719 1 86.81 99 GLN B O 1
ATOM 2761 N N . PRO B 1 100 ? -2.838 -22.781 11.789 1 89.69 100 PRO B N 1
ATOM 2762 C CA . PRO B 1 100 ? -4.199 -22.578 11.289 1 89.69 100 PRO B CA 1
ATOM 2763 C C . PRO B 1 100 ? -4.262 -21.609 10.117 1 89.69 100 PRO B C 1
ATOM 2765 O O . PRO B 1 100 ? -3.451 -20.688 10.039 1 89.69 100 PRO B O 1
ATOM 2768 N N . ILE B 1 101 ? -5.207 -21.734 9.258 1 91.44 101 ILE B N 1
ATOM 2769 C CA . ILE B 1 101 ? -5.305 -21.016 7.996 1 91.44 101 ILE B CA 1
ATOM 2770 C C . ILE B 1 101 ? -5.367 -19.516 8.258 1 91.44 101 ILE B C 1
ATOM 2772 O O . ILE B 1 101 ? -4.824 -18.719 7.488 1 91.44 101 ILE B O 1
ATOM 2776 N N . ASP B 1 102 ? -6.031 -19.125 9.344 1 92.19 102 ASP B N 1
ATOM 2777 C CA . ASP B 1 102 ? -6.141 -17.703 9.664 1 92.19 102 ASP B CA 1
ATOM 2778 C C . ASP B 1 102 ? -4.77 -17.109 9.984 1 92.19 102 ASP B C 1
ATOM 2780 O O . ASP B 1 102 ? -4.477 -15.977 9.586 1 92.19 102 ASP B O 1
ATOM 2784 N N . GLU B 1 103 ? -3.982 -17.844 10.672 1 93.38 103 GLU B N 1
ATOM 2785 C CA . GLU B 1 103 ? -2.629 -17.391 10.984 1 93.38 103 GLU B CA 1
ATOM 2786 C C . GLU B 1 103 ? -1.758 -17.359 9.734 1 93.38 103 GLU B C 1
ATOM 2788 O O . GLU B 1 103 ? -0.955 -16.438 9.547 1 93.38 103 GLU B O 1
ATOM 2793 N N . VAL B 1 104 ? -1.917 -18.359 8.883 1 93.88 104 VAL B N 1
ATOM 2794 C CA . VAL B 1 104 ? -1.19 -18.406 7.617 1 93.88 104 VAL B CA 1
ATOM 2795 C C . VAL B 1 104 ? -1.53 -17.188 6.773 1 93.88 104 VAL B C 1
ATOM 2797 O O . VAL B 1 104 ? -0.643 -16.562 6.188 1 93.88 104 VAL B O 1
ATOM 2800 N N . ALA B 1 105 ? -2.807 -16.844 6.738 1 95.06 105 ALA B N 1
ATOM 2801 C CA . ALA B 1 105 ? -3.262 -15.688 5.977 1 95.06 105 ALA B CA 1
ATOM 2802 C C . ALA B 1 105 ? -2.566 -14.414 6.453 1 95.06 105 ALA B C 1
ATOM 2804 O O . ALA B 1 105 ? -1.999 -13.672 5.648 1 95.06 105 ALA B O 1
ATOM 2805 N N . ARG B 1 106 ? -2.49 -14.234 7.758 1 94.88 106 ARG B N 1
ATOM 2806 C CA . ARG B 1 106 ? -2.023 -12.984 8.359 1 94.88 106 ARG B CA 1
ATOM 2807 C C . ARG B 1 106 ? -0.502 -12.891 8.305 1 94.88 106 ARG B C 1
ATOM 2809 O O . ARG B 1 106 ? 0.047 -11.805 8.078 1 94.88 106 ARG B O 1
ATOM 2816 N N . THR B 1 107 ? 0.168 -13.961 8.492 1 94 107 THR B N 1
ATOM 2817 C CA . THR B 1 107 ? 1.604 -13.891 8.742 1 94 107 THR B CA 1
ATOM 2818 C C . THR B 1 107 ? 2.391 -14.211 7.473 1 94 107 THR B C 1
ATOM 2820 O O . THR B 1 107 ? 3.58 -13.898 7.383 1 94 107 THR B O 1
ATOM 2823 N N . PHE B 1 108 ? 1.696 -14.812 6.512 1 95.25 108 PHE B N 1
ATOM 2824 C CA . PHE B 1 108 ? 2.445 -15.227 5.332 1 95.25 108 PHE B CA 1
ATOM 2825 C C . PHE B 1 108 ? 1.765 -14.75 4.059 1 95.25 108 PHE B C 1
ATOM 2827 O O . PHE B 1 108 ? 2.27 -13.852 3.377 1 95.25 108 PHE B O 1
ATOM 2834 N N . ILE B 1 109 ? 0.528 -15.102 3.789 1 96.38 109 ILE B N 1
ATOM 2835 C CA . ILE B 1 109 ? -0.087 -14.898 2.482 1 96.38 109 ILE B CA 1
ATOM 2836 C C . ILE B 1 109 ? -0.336 -13.406 2.26 1 96.38 109 ILE B C 1
ATOM 2838 O O . ILE B 1 109 ? 0.078 -12.852 1.24 1 96.38 109 ILE B O 1
ATOM 2842 N N . PHE B 1 110 ? -0.932 -12.719 3.207 1 97.44 110 PHE B N 1
ATOM 2843 C CA . PHE B 1 110 ? -1.275 -11.312 3.033 1 97.44 110 PHE B CA 1
ATOM 2844 C C . PHE B 1 110 ? -0.02 -10.469 2.873 1 97.44 110 PHE B C 1
ATOM 2846 O O . PHE B 1 110 ? 0.032 -9.578 2.018 1 97.44 110 PHE B O 1
ATOM 2853 N N . PRO B 1 111 ? 1.043 -10.781 3.572 1 96.44 111 PRO B N 1
ATOM 2854 C CA . PRO B 1 111 ? 2.25 -9.953 3.445 1 96.44 111 PRO B CA 1
ATOM 2855 C C . PRO B 1 111 ? 2.98 -10.18 2.125 1 96.44 111 PRO B C 1
ATOM 2857 O O . PRO B 1 111 ? 3.854 -9.391 1.756 1 96.44 111 PRO B O 1
ATOM 2860 N N . THR B 1 112 ? 2.693 -11.219 1.414 1 97.5 112 THR B N 1
ATOM 2861 C CA . THR B 1 112 ? 3.449 -11.5 0.198 1 97.5 112 THR B CA 1
ATOM 2862 C C . THR B 1 112 ? 2.996 -10.594 -0.942 1 97.5 112 THR B C 1
ATOM 2864 O O . THR B 1 112 ? 3.748 -10.359 -1.891 1 97.5 112 THR B O 1
ATOM 2867 N N . HIS B 1 113 ? 1.776 -10.117 -0.868 1 98.19 113 HIS B N 1
ATOM 2868 C CA . HIS B 1 113 ? 1.291 -9.211 -1.903 1 98.19 113 HIS B CA 1
ATOM 2869 C C . HIS B 1 113 ? 0.098 -8.406 -1.409 1 98.19 113 HIS B C 1
ATOM 2871 O O . HIS B 1 113 ? -0.817 -8.953 -0.789 1 98.19 113 HIS B O 1
ATOM 2877 N N . PRO B 1 114 ? 0.024 -7.094 -1.781 1 98 114 PRO B N 1
ATOM 2878 C CA . PRO B 1 114 ? -1.056 -6.234 -1.292 1 98 114 PRO B CA 1
ATOM 2879 C C . PRO B 1 114 ? -2.428 -6.652 -1.817 1 98 114 PRO B C 1
ATOM 2881 O O . PRO B 1 114 ? -3.447 -6.367 -1.186 1 98 114 PRO B O 1
ATOM 2884 N N . GLU B 1 115 ? -2.502 -7.348 -2.879 1 98.31 115 GLU B N 1
ATOM 2885 C CA . GLU B 1 115 ? -3.785 -7.652 -3.506 1 98.31 115 GLU B CA 1
ATOM 2886 C C . GLU B 1 115 ? -4.215 -9.086 -3.213 1 98.31 115 GLU B C 1
ATOM 2888 O O . GLU B 1 115 ? -4.992 -9.672 -3.967 1 98.31 115 GLU B O 1
ATOM 2893 N N . ASN B 1 116 ? -3.73 -9.695 -2.193 1 98 116 ASN B N 1
ATOM 2894 C CA . ASN B 1 116 ? -4.34 -10.859 -1.562 1 98 116 ASN B CA 1
ATOM 2895 C C . ASN B 1 116 ? -5.422 -10.461 -0.563 1 98 116 ASN B C 1
ATOM 2897 O O . ASN B 1 116 ? -5.137 -9.789 0.431 1 98 116 ASN B O 1
ATOM 2901 N N . TYR B 1 117 ? -6.613 -10.93 -0.765 1 98.19 117 TYR B N 1
ATOM 2902 C CA . TYR B 1 117 ? -7.715 -10.414 0.038 1 98.19 117 TYR B CA 1
ATOM 2903 C C . TYR B 1 117 ? -8.211 -11.469 1.019 1 98.19 117 TYR B C 1
ATOM 2905 O O . TYR B 1 117 ? -8.57 -11.148 2.156 1 98.19 117 TYR B O 1
ATOM 2913 N N . VAL B 1 118 ? -8.344 -12.695 0.552 1 97.56 118 VAL B N 1
ATOM 2914 C CA . VAL B 1 118 ? -8.898 -13.789 1.34 1 97.56 118 VAL B CA 1
ATOM 2915 C C . VAL B 1 118 ? -8.125 -15.07 1.061 1 97.56 118 VAL B C 1
ATOM 2917 O O . VAL B 1 118 ? -7.648 -15.289 -0.056 1 97.56 118 VAL B O 1
ATOM 2920 N N . VAL B 1 119 ? -7.965 -15.836 2.045 1 95.5 119 VAL B N 1
ATOM 2921 C CA . VAL B 1 119 ? -7.418 -17.188 1.943 1 95.5 119 VAL B CA 1
ATOM 2922 C C . VAL B 1 119 ? -8.375 -18.172 2.596 1 95.5 119 VAL B C 1
ATOM 2924 O O . VAL B 1 119 ? -8.922 -17.906 3.67 1 95.5 119 VAL B O 1
ATOM 2927 N N . MET B 1 120 ? -8.602 -19.281 1.897 1 92.81 120 MET B N 1
ATOM 2928 C CA . MET B 1 120 ? -9.547 -20.234 2.453 1 92.81 120 MET B CA 1
ATOM 2929 C C . MET B 1 120 ? -9.281 -21.641 1.927 1 92.81 120 MET B C 1
ATOM 2931 O O . MET B 1 120 ? -8.445 -21.828 1.04 1 92.81 120 MET B O 1
ATOM 2935 N N . HIS B 1 121 ? -9.953 -22.547 2.535 1 91 121 HIS B N 1
ATOM 2936 C CA . HIS B 1 121 ? -10 -23.906 2.02 1 91 121 HIS B CA 1
ATOM 2937 C C . HIS B 1 121 ? -11.188 -24.109 1.082 1 91 121 HIS B C 1
ATOM 2939 O O . HIS B 1 121 ? -12.273 -23.578 1.337 1 91 121 HIS B O 1
ATOM 2945 N N . SER B 1 122 ? -10.852 -24.766 0.017 1 87.44 122 SER B N 1
ATOM 2946 C CA . SER B 1 122 ? -11.977 -25.156 -0.827 1 87.44 122 SER B CA 1
ATOM 2947 C C . SER B 1 122 ? -12.898 -26.125 -0.101 1 87.44 122 SER B C 1
ATOM 2949 O O . SER B 1 122 ? -12.516 -26.703 0.917 1 87.44 122 SER B O 1
ATOM 2951 N N . ALA B 1 123 ? -14.094 -26.172 -0.689 1 79.75 123 ALA B N 1
ATOM 2952 C CA . ALA B 1 123 ? -15.031 -27.109 -0.09 1 79.75 123 ALA B CA 1
ATOM 2953 C C . ALA B 1 123 ? -14.484 -28.531 -0.151 1 79.75 123 ALA B C 1
ATOM 2955 O O . ALA B 1 123 ? -14.039 -29 -1.206 1 79.75 123 ALA B O 1
ATOM 2956 N N . GLY B 1 124 ? -14.359 -29.219 0.902 1 74.69 124 GLY B N 1
ATOM 2957 C CA . GLY B 1 124 ? -13.945 -30.609 0.938 1 74.69 124 GLY B CA 1
ATOM 2958 C C . GLY B 1 124 ? -12.453 -30.781 1.149 1 74.69 124 GLY B C 1
ATOM 2959 O O . GLY B 1 124 ? -11.953 -31.906 1.202 1 74.69 124 GLY B O 1
ATOM 2960 N N . ALA B 1 125 ? -11.789 -29.672 1.122 1 75.75 125 ALA B N 1
ATOM 2961 C CA . ALA B 1 125 ? -10.352 -29.75 1.349 1 75.75 125 ALA B CA 1
ATOM 2962 C C . ALA B 1 125 ? -10.047 -30.312 2.736 1 75.75 125 ALA B C 1
ATOM 2964 O O . ALA B 1 125 ? -10.828 -30.125 3.672 1 75.75 125 ALA B O 1
ATOM 2965 N N . LEU B 1 126 ? -8.93 -31.062 2.732 1 72 126 LEU B N 1
ATOM 2966 C CA . LEU B 1 126 ? -8.5 -31.578 4.027 1 72 126 LEU B CA 1
ATOM 2967 C C . LEU B 1 126 ? -7.891 -30.453 4.879 1 72 126 LEU B C 1
ATOM 2969 O O . LEU B 1 126 ? -7.152 -29.609 4.367 1 72 126 LEU B O 1
ATOM 2973 N N . ALA B 1 127 ? -8.305 -30.438 6.18 1 60 127 ALA B N 1
ATOM 2974 C CA . ALA B 1 127 ? -7.887 -29.406 7.113 1 60 127 ALA B CA 1
ATOM 2975 C C . ALA B 1 127 ? -6.363 -29.297 7.188 1 60 127 ALA B C 1
ATOM 2977 O O . ALA B 1 127 ? -5.812 -28.203 7.324 1 60 127 ALA B O 1
ATOM 2978 N N . ARG B 1 128 ? -5.711 -30.391 6.984 1 63.91 128 ARG B N 1
ATOM 2979 C CA . ARG B 1 128 ? -4.273 -30.406 7.242 1 63.91 128 ARG B CA 1
ATOM 2980 C C . ARG B 1 128 ? -3.494 -29.984 6.004 1 63.91 128 ARG B C 1
ATOM 2982 O O . ARG B 1 128 ? -2.262 -30 6.004 1 63.91 128 ARG B O 1
ATOM 2989 N N . SER B 1 129 ? -4.281 -29.5 5.102 1 75.56 129 SER B N 1
ATOM 2990 C CA . SER B 1 129 ? -3.604 -29 3.908 1 75.56 129 SER B CA 1
ATOM 2991 C C . SER B 1 129 ? -3.512 -27.484 3.916 1 75.56 129 SER B C 1
ATOM 2993 O O . SER B 1 129 ? -4.277 -26.812 4.609 1 75.56 129 SER B O 1
ATOM 2995 N N . GLY B 1 130 ? -2.445 -26.922 3.518 1 80.81 130 GLY B N 1
ATOM 2996 C CA . GLY B 1 130 ? -2.377 -25.469 3.338 1 80.81 130 GLY B CA 1
ATOM 2997 C C . GLY B 1 130 ? -3.545 -24.922 2.547 1 80.81 130 GLY B C 1
ATOM 2998 O O . GLY B 1 130 ? -4.359 -25.672 2.018 1 80.81 130 GLY B O 1
ATOM 2999 N N . PRO B 1 131 ? -3.74 -23.656 2.689 1 88.62 131 PRO B N 1
ATOM 3000 C CA . PRO B 1 131 ? -4.809 -23.062 1.88 1 88.62 131 PRO B CA 1
ATOM 3001 C C . PRO B 1 131 ? -4.703 -23.438 0.4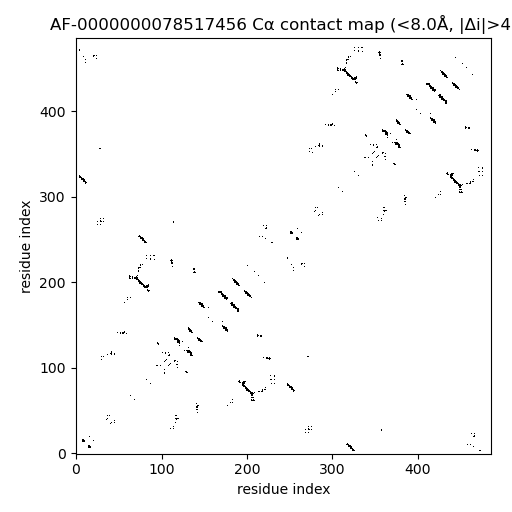03 1 88.62 131 PRO B C 1
ATOM 3003 O O . PRO B 1 131 ? -3.596 -23.516 -0.138 1 88.62 131 PRO B O 1
ATOM 3006 N N . ASP B 1 132 ? -5.918 -23.719 -0.192 1 92.5 132 ASP B N 1
ATOM 3007 C CA . ASP B 1 132 ? -5.906 -24.062 -1.61 1 92.5 132 ASP B CA 1
ATOM 3008 C C . ASP B 1 132 ? -6.809 -23.125 -2.412 1 92.5 132 ASP B C 1
ATOM 3010 O O . ASP B 1 132 ? -7.027 -23.328 -3.605 1 92.5 132 ASP B O 1
ATOM 3014 N N . CYS B 1 133 ? -7.367 -22.188 -1.715 1 94.62 133 CYS B N 1
ATOM 3015 C CA . CYS B 1 133 ? -8.242 -21.219 -2.369 1 94.62 133 CYS B CA 1
ATOM 3016 C C . CYS B 1 133 ? -7.977 -19.812 -1.858 1 94.62 133 CYS B C 1
ATOM 3018 O O . CYS B 1 133 ? -7.641 -19.625 -0.689 1 94.62 133 CYS B O 1
ATOM 3020 N N . GLY B 1 134 ? -8.156 -18.828 -2.744 1 96.12 134 GLY B N 1
ATOM 3021 C CA . GLY B 1 134 ? -7.949 -17.438 -2.34 1 96.12 134 GLY B CA 1
ATOM 3022 C C . GLY B 1 134 ? -8.594 -16.453 -3.281 1 96.12 134 GLY B C 1
ATOM 3023 O O . GLY B 1 134 ? -9.117 -16.828 -4.328 1 96.12 134 GLY B O 1
ATOM 3024 N N . VAL B 1 135 ? -8.664 -15.234 -2.838 1 98.31 135 VAL B N 1
ATOM 3025 C CA . VAL B 1 135 ? -9.164 -14.117 -3.643 1 98.31 135 VAL B CA 1
ATOM 3026 C C . VAL B 1 135 ? -8.039 -13.109 -3.877 1 98.31 135 VAL B C 1
ATOM 3028 O O . VAL B 1 135 ? -7.41 -12.641 -2.928 1 98.31 135 VAL B O 1
ATOM 3031 N N . GLU B 1 136 ? -7.719 -12.82 -5.078 1 98.25 136 GLU B N 1
ATOM 3032 C CA . GLU B 1 136 ? -6.727 -11.828 -5.484 1 98.25 136 GLU B CA 1
ATOM 3033 C C . GLU B 1 136 ? -7.117 -11.164 -6.801 1 98.25 136 GLU B C 1
ATOM 3035 O O . GLU B 1 136 ? -8.133 -11.516 -7.402 1 98.25 136 GLU B O 1
ATOM 3040 N N . VAL B 1 137 ? -6.344 -10.234 -7.172 1 98.38 137 VAL B N 1
ATOM 3041 C CA . VAL B 1 137 ? -6.598 -9.562 -8.445 1 98.38 137 VAL B CA 1
ATOM 3042 C C . VAL B 1 137 ? -5.754 -10.203 -9.547 1 98.38 137 VAL B C 1
ATOM 3044 O O . VAL B 1 137 ? -4.555 -10.438 -9.359 1 98.38 137 VAL B O 1
ATOM 3047 N N . ILE B 1 138 ? -6.305 -10.57 -10.609 1 98.06 138 ILE B N 1
ATOM 3048 C CA . ILE B 1 138 ? -5.637 -11.016 -11.828 1 98.06 138 ILE B CA 1
ATOM 3049 C C . ILE B 1 138 ? -6.016 -10.102 -12.992 1 98.06 138 ILE B C 1
ATOM 3051 O O . ILE B 1 138 ? -7.188 -10.031 -13.375 1 98.06 138 ILE B O 1
ATOM 3055 N N . GLY B 1 139 ? -4.988 -9.492 -13.484 1 93.69 139 GLY B N 1
ATOM 3056 C CA . GLY B 1 139 ? -5.305 -8.391 -14.391 1 93.69 139 GLY B CA 1
ATOM 3057 C C . GLY B 1 139 ? -6.035 -7.25 -13.703 1 93.69 139 GLY B C 1
ATOM 3058 O O . GLY B 1 139 ? -5.555 -6.715 -12.703 1 93.69 139 GLY B O 1
ATOM 3059 N N . GLU B 1 140 ? -7.211 -6.914 -14.125 1 94.62 140 GLU B N 1
ATOM 3060 C CA . GLU B 1 140 ? -7.988 -5.832 -13.531 1 94.62 140 GLU B CA 1
ATOM 3061 C C . GLU B 1 140 ? -9.25 -6.363 -12.859 1 94.62 140 GLU B C 1
ATOM 3063 O O . GLU B 1 140 ? -10.125 -5.59 -12.469 1 94.62 140 GLU B O 1
ATOM 3068 N N . HIS B 1 141 ? -9.227 -7.695 -12.633 1 98.19 141 HIS B N 1
ATOM 3069 C CA . HIS B 1 141 ? -10.461 -8.297 -12.141 1 98.19 141 HIS B CA 1
ATOM 3070 C C . HIS B 1 141 ? -10.219 -9.109 -10.875 1 98.19 141 HIS B C 1
ATOM 3072 O O . HIS B 1 141 ? -9.164 -9.742 -10.734 1 98.19 141 HIS B O 1
ATOM 3078 N N . MET B 1 142 ? -11.227 -9.047 -10.008 1 98.62 142 MET B N 1
ATOM 3079 C CA . MET B 1 142 ? -11.195 -9.844 -8.781 1 98.62 142 MET B CA 1
ATOM 3080 C C . MET B 1 142 ? -11.383 -11.328 -9.094 1 98.62 142 MET B C 1
ATOM 3082 O O . MET B 1 142 ? -12.336 -11.703 -9.773 1 98.62 142 MET B O 1
ATOM 3086 N N . ALA B 1 143 ? -10.477 -12.156 -8.609 1 98.56 143 ALA B N 1
ATOM 3087 C CA . ALA B 1 143 ? -10.492 -13.578 -8.93 1 98.56 143 ALA B CA 1
ATOM 3088 C C . ALA B 1 143 ? -10.562 -14.43 -7.664 1 98.56 143 ALA B C 1
ATOM 3090 O O . ALA B 1 143 ? -9.719 -14.289 -6.773 1 98.56 143 ALA B O 1
ATOM 3091 N N . LYS B 1 144 ? -11.586 -15.141 -7.566 1 97.94 144 LYS B N 1
ATOM 3092 C CA . LYS B 1 144 ? -11.609 -16.25 -6.613 1 97.94 144 LYS B CA 1
ATOM 3093 C C . LYS B 1 144 ? -11.203 -17.562 -7.281 1 97.94 144 LYS B C 1
ATOM 3095 O O . LYS B 1 144 ? -11.906 -18.047 -8.172 1 97.94 144 LYS B O 1
ATOM 3100 N N . VAL B 1 145 ? -10.078 -18.109 -6.844 1 97.69 145 VAL B N 1
ATOM 3101 C CA . VAL B 1 145 ? -9.523 -19.25 -7.574 1 97.69 145 VAL B CA 1
ATOM 3102 C C . VAL B 1 145 ? -9.125 -20.344 -6.59 1 97.69 145 VAL B C 1
ATOM 3104 O O . VAL B 1 145 ? -8.695 -20.062 -5.469 1 97.69 145 VAL B O 1
ATOM 3107 N N . ARG B 1 146 ? -9.312 -21.531 -6.984 1 96.69 146 ARG B N 1
ATOM 3108 C CA . ARG B 1 146 ? -8.836 -22.719 -6.277 1 96.69 146 ARG B CA 1
ATOM 3109 C C . ARG B 1 146 ? -7.621 -23.328 -6.973 1 96.69 146 ARG B C 1
ATOM 3111 O O . ARG B 1 146 ? -7.66 -23.609 -8.172 1 96.69 146 ARG B O 1
ATOM 3118 N N . PHE B 1 147 ? -6.578 -23.547 -6.242 1 96.19 147 PHE B N 1
ATOM 3119 C CA . PHE B 1 147 ? -5.355 -24.141 -6.781 1 96.19 147 PHE B CA 1
ATOM 3120 C C . PHE B 1 147 ? -5.312 -25.641 -6.527 1 96.19 147 PHE B C 1
ATOM 3122 O O . PHE B 1 147 ? -5.453 -26.078 -5.387 1 96.19 147 PHE B O 1
ATOM 3129 N N . VAL B 1 148 ? -5.094 -26.359 -7.566 1 94.88 148 VAL B N 1
ATOM 3130 C CA . VAL B 1 148 ? -5.059 -27.812 -7.48 1 94.88 148 VAL B CA 1
ATOM 3131 C C . VAL B 1 148 ? -3.752 -28.344 -8.07 1 94.88 148 VAL B C 1
ATOM 3133 O O . VAL B 1 148 ? -3.428 -28.062 -9.227 1 94.88 148 VAL B O 1
ATOM 3136 N N . TYR B 1 149 ? -3.039 -29.109 -7.305 1 94.69 149 TYR B N 1
ATOM 3137 C CA . TYR B 1 149 ? -1.844 -29.766 -7.824 1 94.69 149 TYR B CA 1
ATOM 3138 C C . TYR B 1 149 ? -2.207 -30.828 -8.859 1 94.69 149 TYR B C 1
ATOM 3140 O O . TYR B 1 149 ? -3.166 -31.578 -8.672 1 94.69 149 TYR B O 1
ATOM 3148 N N . LEU B 1 150 ? -1.428 -30.844 -9.883 1 96.75 150 LEU B N 1
ATOM 3149 C CA . LEU B 1 150 ? -1.664 -31.828 -10.938 1 96.75 150 LEU B CA 1
ATOM 3150 C C . LEU B 1 150 ? -0.777 -33.031 -10.742 1 96.75 150 LEU B C 1
ATOM 3152 O O . LEU B 1 150 ? 0.435 -32.906 -10.555 1 96.75 150 LEU B O 1
ATOM 3156 N N . MET B 1 151 ? -1.428 -34.188 -10.852 1 95.31 151 MET B N 1
ATOM 3157 C CA . MET B 1 151 ? -0.669 -35.438 -10.914 1 95.31 151 MET B CA 1
ATOM 3158 C C . MET B 1 151 ? -0.115 -35.688 -12.32 1 95.31 151 MET B C 1
ATOM 3160 O O . MET B 1 151 ? -0.572 -35.062 -13.281 1 95.31 151 MET B O 1
ATOM 3164 N N . GLU B 1 152 ? 0.803 -36.594 -12.359 1 94.44 152 GLU B N 1
ATOM 3165 C CA . GLU B 1 152 ? 1.516 -36.844 -13.609 1 94.44 152 GLU B CA 1
ATOM 3166 C C . GLU B 1 152 ? 0.544 -37.062 -14.758 1 94.44 152 GLU B C 1
ATOM 3168 O O . GLU B 1 152 ? 0.706 -36.5 -15.844 1 94.44 152 GLU B O 1
ATOM 3173 N N . GLU B 1 153 ? -0.456 -37.812 -14.508 1 95.19 153 GLU B N 1
ATOM 3174 C CA . GLU B 1 153 ? -1.396 -38.219 -15.555 1 95.19 153 GLU B CA 1
ATOM 3175 C C . GLU B 1 153 ? -2.301 -37.031 -15.945 1 95.19 153 GLU B C 1
ATOM 3177 O O . GLU B 1 153 ? -2.928 -37.062 -17.016 1 95.19 153 GLU B O 1
ATOM 3182 N N . GLU B 1 154 ? -2.318 -36.031 -15.109 1 96.62 154 GLU B N 1
ATOM 3183 C CA . GLU B 1 154 ? -3.229 -34.906 -15.328 1 96.62 154 GLU B CA 1
ATOM 3184 C C . GLU B 1 154 ? -2.525 -33.75 -16.031 1 96.62 154 GLU B C 1
ATOM 3186 O O . GLU B 1 154 ? -3.176 -32.812 -16.516 1 96.62 154 GLU B O 1
ATOM 3191 N N . ILE B 1 155 ? -1.233 -33.781 -16.125 1 97.88 155 ILE B N 1
ATOM 3192 C CA . ILE B 1 155 ? -0.455 -32.688 -16.734 1 97.88 155 ILE B CA 1
ATOM 3193 C C . ILE B 1 155 ? -0.647 -32.719 -18.234 1 97.88 155 ILE B C 1
ATOM 3195 O O . ILE B 1 155 ? -0.379 -33.719 -18.906 1 97.88 155 ILE B O 1
ATOM 3199 N N . PRO B 1 156 ? -1.099 -31.609 -18.797 1 97.12 156 PRO B N 1
ATOM 3200 C CA . PRO B 1 156 ? -1.226 -31.562 -20.266 1 97.12 156 PRO B CA 1
ATOM 3201 C C . PRO B 1 156 ? 0.094 -31.844 -20.969 1 97.12 156 PRO B C 1
ATOM 3203 O O . PRO B 1 156 ? 1.146 -31.359 -20.547 1 97.12 156 PRO B O 1
ATOM 3206 N N . LYS B 1 157 ? 0.03 -32.562 -22.062 1 96.12 157 LYS B N 1
ATOM 3207 C CA . LYS B 1 157 ? 1.227 -32.969 -22.797 1 96.12 157 LYS B CA 1
ATOM 3208 C C . LYS B 1 157 ? 2.006 -31.734 -23.281 1 96.12 157 LYS B C 1
ATOM 3210 O O . LYS B 1 157 ? 3.236 -31.719 -23.219 1 96.12 157 LYS B O 1
ATOM 3215 N N . TRP B 1 158 ? 1.266 -30.781 -23.75 1 95.69 158 TRP B N 1
ATOM 3216 C CA . TRP B 1 158 ? 1.921 -29.578 -24.25 1 95.69 158 TRP B CA 1
ATOM 3217 C C . TRP B 1 158 ? 2.711 -28.875 -23.156 1 95.69 158 TRP B C 1
ATOM 3219 O O . TRP B 1 158 ? 3.748 -28.266 -23.406 1 95.69 158 TRP B O 1
ATOM 3229 N N . MET B 1 159 ? 2.232 -28.906 -21.938 1 96.56 159 MET B N 1
ATOM 3230 C CA . MET B 1 159 ? 2.9 -28.281 -20.797 1 96.56 159 MET B CA 1
ATOM 3231 C C . MET B 1 159 ? 4.113 -29.109 -20.375 1 96.56 159 MET B C 1
ATOM 3233 O O . MET B 1 159 ? 5.172 -28.547 -20.078 1 96.56 159 MET B O 1
ATOM 3237 N N . ALA B 1 160 ? 3.949 -30.375 -20.312 1 94.62 160 ALA B N 1
ATOM 3238 C CA . ALA B 1 160 ? 5.043 -31.281 -19.953 1 94.62 160 ALA B CA 1
ATOM 3239 C C . ALA B 1 160 ? 6.23 -31.094 -20.891 1 94.62 160 ALA B C 1
ATOM 3241 O O . ALA B 1 160 ? 7.387 -31.188 -20.469 1 94.62 160 ALA B O 1
ATOM 3242 N N . GLY B 1 161 ? 5.914 -30.828 -22.141 1 94.12 161 GLY B N 1
ATOM 3243 C CA . GLY B 1 161 ? 6.945 -30.656 -23.156 1 94.12 161 GLY B CA 1
ATOM 3244 C C . GLY B 1 161 ? 7.758 -29.391 -22.969 1 94.12 161 GLY B C 1
ATOM 3245 O O . GLY B 1 161 ? 8.836 -29.25 -23.547 1 94.12 161 GLY B O 1
ATOM 3246 N N . GLN B 1 162 ? 7.312 -28.516 -22.172 1 93.75 162 GLN B N 1
ATOM 3247 C CA . GLN B 1 162 ? 7.98 -27.234 -21.984 1 93.75 162 GLN B CA 1
ATOM 3248 C C . GLN B 1 162 ? 8.922 -27.266 -20.781 1 93.75 162 GLN B C 1
ATOM 3250 O O . GLN B 1 162 ? 9.633 -26.297 -20.516 1 93.75 162 GLN B O 1
ATOM 3255 N N . ARG B 1 163 ? 8.969 -28.328 -20.109 1 94.5 163 ARG B N 1
ATOM 3256 C CA . ARG B 1 163 ? 9.773 -28.469 -18.906 1 94.5 163 ARG B CA 1
ATOM 3257 C C . ARG B 1 163 ? 11.258 -28.297 -19.203 1 94.5 163 ARG B C 1
ATOM 3259 O O . ARG B 1 163 ? 11.758 -28.812 -20.203 1 94.5 163 ARG B O 1
ATOM 3266 N N . GLU B 1 164 ? 11.922 -27.5 -18.422 1 92.62 164 GLU B N 1
ATOM 3267 C CA . GLU B 1 164 ? 13.375 -27.391 -18.484 1 92.62 164 GLU B CA 1
ATOM 3268 C C . GLU B 1 164 ? 14.039 -28.25 -17.406 1 92.62 164 GLU B C 1
ATOM 3270 O O . GLU B 1 164 ? 14.062 -27.859 -16.234 1 92.62 164 GLU B O 1
ATOM 3275 N N . GLU B 1 165 ? 14.781 -29.188 -17.781 1 92.12 165 GLU B N 1
ATOM 3276 C CA . GLU B 1 165 ? 15.266 -30.219 -16.875 1 92.12 165 GLU B CA 1
ATOM 3277 C C . GLU B 1 165 ? 16.328 -29.672 -15.93 1 92.12 165 GLU B C 1
ATOM 3279 O O . GLU B 1 165 ? 16.562 -30.219 -14.852 1 92.12 165 GLU B O 1
ATOM 3284 N N . GLU B 1 166 ? 16.953 -28.578 -16.359 1 93.81 166 GLU B N 1
ATOM 3285 C CA . GLU B 1 166 ? 17.953 -27.953 -15.5 1 93.81 166 GLU B CA 1
ATOM 3286 C C . GLU B 1 166 ? 17.344 -27.516 -14.172 1 93.81 166 GLU B C 1
ATOM 3288 O O . GLU B 1 166 ? 18.047 -27.469 -13.156 1 93.81 166 GLU B O 1
ATOM 3293 N N . TYR B 1 167 ? 16.156 -27.141 -14.211 1 96.5 167 TYR B N 1
ATOM 3294 C CA . TYR B 1 167 ? 15.422 -26.844 -12.984 1 96.5 167 TYR B CA 1
ATOM 3295 C C . TYR B 1 167 ? 14.945 -28.125 -12.312 1 96.5 167 TYR B C 1
ATOM 3297 O O . TYR B 1 167 ? 13.898 -28.672 -12.672 1 96.5 167 TYR B O 1
ATOM 3305 N N . GLU B 1 168 ? 15.586 -28.594 -11.344 1 95.19 168 GLU B N 1
ATOM 3306 C CA . GLU B 1 168 ? 15.422 -29.922 -10.758 1 95.19 168 GLU B CA 1
ATOM 3307 C C . GLU B 1 168 ? 14.078 -30.047 -10.039 1 95.19 168 GLU B C 1
ATOM 3309 O O . GLU B 1 168 ? 13.523 -31.141 -9.93 1 95.19 168 GLU B O 1
ATOM 3314 N N . MET B 1 169 ? 13.586 -28.938 -9.516 1 97.44 169 MET B N 1
ATOM 3315 C CA . MET B 1 169 ? 12.312 -28.953 -8.805 1 97.44 169 MET B CA 1
ATOM 3316 C C . MET B 1 169 ? 11.211 -28.297 -9.633 1 97.44 169 MET B C 1
ATOM 3318 O O . MET B 1 169 ? 11.438 -27.25 -10.25 1 97.44 169 MET B O 1
ATOM 3322 N N . VAL B 1 170 ? 10.055 -28.969 -9.656 1 97.19 170 VAL B N 1
ATOM 3323 C CA . VAL B 1 170 ? 8.953 -28.438 -10.453 1 97.19 170 VAL B CA 1
ATOM 3324 C C . VAL B 1 170 ? 7.629 -28.703 -9.75 1 97.19 170 VAL B C 1
ATOM 3326 O O . VAL B 1 170 ? 7.504 -29.688 -9.008 1 97.19 170 VAL B O 1
ATOM 3329 N N . GLU B 1 171 ? 6.699 -27.797 -9.852 1 96.31 171 GLU B N 1
ATOM 3330 C CA . GLU B 1 171 ? 5.316 -27.953 -9.414 1 96.31 171 GLU B CA 1
ATOM 3331 C C . GLU B 1 171 ? 4.344 -27.609 -10.547 1 96.31 171 GLU B C 1
ATOM 3333 O O . GLU B 1 171 ? 4.508 -26.609 -11.234 1 96.31 171 GLU B O 1
ATOM 3338 N N . TYR B 1 172 ? 3.402 -28.484 -10.758 1 97.62 172 TYR B N 1
ATOM 3339 C CA . TYR B 1 172 ? 2.332 -28.281 -11.727 1 97.62 172 TYR B CA 1
ATOM 3340 C C . TYR B 1 172 ? 0.994 -28.078 -11.023 1 97.62 172 TYR B C 1
ATOM 3342 O O . TYR B 1 172 ? 0.593 -28.891 -10.195 1 97.62 172 TYR B O 1
ATOM 3350 N N . LEU B 1 173 ? 0.335 -27 -11.328 1 97.88 173 LEU B N 1
ATOM 3351 C CA . LEU B 1 173 ? -0.983 -26.734 -10.766 1 97.88 173 LEU B CA 1
ATOM 3352 C C . LEU B 1 173 ? -1.957 -26.281 -11.844 1 97.88 173 LEU B C 1
ATOM 3354 O O . LEU B 1 173 ? -1.541 -25.922 -12.945 1 97.88 173 LEU B O 1
ATOM 3358 N N . VAL B 1 174 ? -3.172 -26.375 -11.508 1 98.12 174 VAL B N 1
ATOM 3359 C CA . VAL B 1 174 ? -4.23 -25.719 -12.273 1 98.12 174 VAL B CA 1
ATOM 3360 C C . VAL B 1 174 ? -5.074 -24.859 -11.344 1 98.12 174 VAL B C 1
ATOM 3362 O O . VAL B 1 174 ? -5.371 -25.25 -10.211 1 98.12 174 VAL B O 1
ATOM 3365 N N . ALA B 1 175 ? -5.277 -23.641 -11.719 1 98.19 175 ALA B N 1
ATOM 3366 C CA . ALA B 1 175 ? -6.195 -22.734 -11.023 1 98.19 175 ALA B CA 1
ATOM 3367 C C . ALA B 1 175 ? -7.609 -22.859 -11.578 1 98.19 175 ALA B C 1
ATOM 3369 O O . ALA B 1 175 ? -7.828 -22.703 -12.789 1 98.19 175 ALA B O 1
ATOM 3370 N N . LYS B 1 176 ? -8.539 -23.094 -10.703 1 97.69 176 LYS B N 1
ATOM 3371 C CA . LYS B 1 176 ? -9.922 -23.312 -11.125 1 97.69 176 LYS B CA 1
ATOM 3372 C C . LYS B 1 176 ? -10.836 -22.219 -10.578 1 97.69 176 LYS B C 1
ATOM 3374 O O . LYS B 1 176 ? -10.617 -21.703 -9.484 1 97.69 176 LYS B O 1
ATOM 3379 N N . LEU B 1 177 ? -11.859 -21.891 -11.383 1 97.56 177 LEU B N 1
ATOM 3380 C CA . LEU B 1 177 ? -12.914 -20.984 -10.93 1 97.56 177 LEU B CA 1
ATOM 3381 C C . LEU B 1 177 ? -13.945 -21.734 -10.094 1 97.56 177 LEU B C 1
ATOM 3383 O O . LEU B 1 177 ? -13.891 -22.969 -9.984 1 97.56 177 LEU B O 1
ATOM 3387 N N . ASP B 1 178 ? -14.859 -21.031 -9.531 1 91.69 178 ASP B N 1
ATOM 3388 C CA . ASP B 1 178 ? -15.906 -21.625 -8.703 1 91.69 178 ASP B CA 1
ATOM 3389 C C . ASP B 1 178 ? -16.75 -22.609 -9.508 1 91.69 178 ASP B C 1
ATOM 3391 O O . ASP B 1 178 ? -17.266 -23.594 -8.953 1 91.69 178 ASP B O 1
ATOM 3395 N N . SER B 1 179 ? -16.844 -22.375 -10.734 1 93.81 179 SER B N 1
ATOM 3396 C CA . SER B 1 179 ? -17.609 -23.25 -11.625 1 93.81 179 SER B CA 1
ATOM 3397 C C . SER B 1 179 ? -16.938 -24.609 -11.773 1 93.81 179 SER B C 1
ATOM 3399 O O . SER B 1 179 ? -17.547 -25.562 -12.266 1 93.81 179 SER B O 1
ATOM 3401 N N . GLY B 1 180 ? -15.672 -24.656 -11.414 1 94.44 180 GLY B N 1
ATOM 3402 C CA . GLY B 1 180 ? -14.898 -25.875 -11.641 1 94.44 180 GLY B CA 1
ATOM 3403 C C . GLY B 1 180 ? -14.07 -25.828 -12.914 1 94.44 180 GLY B C 1
ATOM 3404 O O . GLY B 1 180 ? -13.172 -26.641 -13.102 1 94.44 180 GLY B O 1
ATOM 3405 N N . ASN B 1 181 ? -14.336 -24.844 -13.711 1 97 181 ASN B N 1
ATOM 3406 C CA . ASN B 1 181 ? -13.578 -24.719 -14.945 1 97 181 ASN B CA 1
ATOM 3407 C C . ASN B 1 181 ? -12.117 -24.391 -14.68 1 97 181 ASN B C 1
ATOM 3409 O O . ASN B 1 181 ? -11.805 -23.609 -13.766 1 97 181 ASN B O 1
ATOM 3413 N N . LYS B 1 182 ? -11.258 -25 -15.516 1 97.75 182 LYS B N 1
ATOM 3414 C CA . LYS B 1 182 ? -9.828 -24.688 -15.445 1 97.75 182 LYS B CA 1
ATOM 3415 C C . LYS B 1 182 ? -9.531 -23.312 -16.031 1 97.75 182 LYS B C 1
ATOM 3417 O O . LYS B 1 182 ? -9.734 -23.094 -17.219 1 97.75 182 LYS B O 1
ATOM 3422 N N . PHE B 1 183 ? -9.102 -22.438 -15.219 1 98.44 183 PHE B N 1
ATOM 3423 C CA . PHE B 1 183 ? -8.828 -21.062 -15.641 1 98.44 183 PHE B CA 1
ATOM 3424 C C . PHE B 1 183 ? -7.441 -20.953 -16.25 1 98.44 183 PHE B C 1
ATOM 3426 O O . PHE B 1 183 ? -7.305 -20.688 -17.453 1 98.44 183 PHE B O 1
ATOM 3433 N N . TYR B 1 184 ? -6.441 -21.234 -15.562 1 98.69 184 TYR B N 1
ATOM 3434 C CA . TYR B 1 184 ? -5.102 -21.234 -16.141 1 98.69 184 TYR B CA 1
ATOM 3435 C C . TYR B 1 184 ? -4.219 -22.281 -15.477 1 98.69 184 TYR B C 1
ATOM 3437 O O . TYR B 1 184 ? -4.516 -22.734 -14.367 1 98.69 184 TYR B O 1
ATOM 3445 N N . TYR B 1 185 ? -3.154 -22.688 -16.141 1 98.75 185 TYR B N 1
ATOM 3446 C CA . TYR B 1 185 ? -2.195 -23.656 -15.641 1 98.75 185 TYR B CA 1
ATOM 3447 C C . TYR B 1 185 ? -0.948 -22.969 -15.094 1 98.75 185 TYR B C 1
ATOM 3449 O O . TYR B 1 185 ? -0.62 -21.859 -15.5 1 98.75 185 TYR B O 1
ATOM 3457 N N . ILE B 1 186 ? -0.313 -23.594 -14.172 1 98.62 186 ILE B N 1
ATOM 3458 C CA . ILE B 1 186 ? 0.87 -23.062 -13.508 1 98.62 186 ILE B CA 1
ATOM 3459 C C . ILE B 1 186 ? 1.998 -24.094 -13.555 1 98.62 186 ILE B C 1
ATOM 3461 O O . ILE B 1 186 ? 1.789 -25.266 -13.242 1 98.62 186 ILE B O 1
ATOM 3465 N N . MET B 1 187 ? 3.076 -23.703 -13.984 1 98.5 187 MET B N 1
ATOM 3466 C CA . MET B 1 187 ? 4.316 -24.469 -13.898 1 98.5 187 MET B CA 1
ATOM 3467 C C . MET B 1 187 ? 5.414 -23.656 -13.227 1 98.5 187 MET B C 1
ATOM 3469 O O . MET B 1 187 ? 5.992 -22.75 -13.836 1 98.5 187 MET B O 1
ATOM 3473 N N . ASN B 1 188 ? 5.711 -23.922 -11.984 1 98.25 188 ASN B N 1
ATOM 3474 C CA . ASN B 1 188 ? 6.797 -23.281 -11.25 1 98.25 188 ASN B CA 1
ATOM 3475 C C . ASN B 1 188 ? 8.039 -24.172 -11.219 1 98.25 188 ASN B C 1
ATOM 3477 O O . ASN B 1 188 ? 7.984 -25.328 -10.789 1 98.25 188 ASN B O 1
ATOM 3481 N N . GLU B 1 189 ? 9.117 -23.656 -11.656 1 98.38 189 GLU B N 1
ATOM 3482 C CA . GLU B 1 189 ? 10.375 -24.391 -11.695 1 98.38 189 GLU B CA 1
ATOM 3483 C C . GLU B 1 189 ? 11.438 -23.719 -10.828 1 98.38 189 GLU B C 1
ATOM 3485 O O . GLU B 1 189 ? 11.562 -22.5 -10.82 1 98.38 189 GLU B O 1
ATOM 3490 N N . PHE B 1 190 ? 12.156 -24.516 -10.07 1 98.5 190 PHE B N 1
ATOM 3491 C CA . PHE B 1 190 ? 13.141 -24.016 -9.125 1 98.5 190 PHE B CA 1
ATOM 3492 C C . PHE B 1 190 ? 14.469 -24.734 -9.289 1 98.5 190 PHE B C 1
ATOM 3494 O O . PHE B 1 190 ? 14.5 -25.922 -9.617 1 98.5 190 PHE B O 1
ATOM 3501 N N . MET B 1 191 ? 15.492 -24 -9 1 98.19 191 MET B N 1
ATOM 3502 C CA . MET B 1 191 ? 16.844 -24.547 -9.086 1 98.19 191 MET B CA 1
ATOM 3503 C C . MET B 1 191 ? 17.734 -23.953 -8.008 1 98.19 191 MET B C 1
ATOM 3505 O O . MET B 1 191 ? 17.781 -22.719 -7.848 1 98.19 191 MET B O 1
ATOM 3509 N N . ASP B 1 192 ? 18.469 -24.797 -7.305 1 98.19 192 ASP B N 1
ATOM 3510 C CA . ASP B 1 192 ? 19.516 -24.297 -6.418 1 98.19 192 ASP B CA 1
ATOM 3511 C C . ASP B 1 192 ? 20.734 -23.844 -7.211 1 98.19 192 ASP B C 1
ATOM 3513 O O . ASP B 1 192 ? 21.062 -24.422 -8.25 1 98.19 192 ASP B O 1
ATOM 3517 N N . THR B 1 193 ? 21.297 -22.781 -6.82 1 96.88 193 THR B N 1
ATOM 3518 C CA . THR B 1 193 ? 22.562 -22.312 -7.355 1 96.88 193 THR B CA 1
ATOM 3519 C C . THR B 1 193 ? 23.594 -22.156 -6.242 1 96.88 193 THR B C 1
ATOM 3521 O O . THR B 1 193 ? 23.281 -22.344 -5.066 1 96.88 193 THR B O 1
ATOM 3524 N N . GLU B 1 194 ? 24.891 -21.859 -6.824 1 93.25 194 GLU B N 1
ATOM 3525 C CA . GLU B 1 194 ? 25.906 -21.547 -5.828 1 93.25 194 GLU B CA 1
ATOM 3526 C C . GLU B 1 194 ? 25.562 -20.266 -5.074 1 93.25 194 GLU B C 1
ATOM 3528 O O . GLU B 1 194 ? 25.531 -19.172 -5.664 1 93.25 194 GLU B O 1
ATOM 3533 N N . GLY B 1 195 ? 25 -20.391 -3.959 1 93.94 195 GLY B N 1
ATOM 3534 C CA . GLY B 1 195 ? 24.766 -19.25 -3.102 1 93.94 195 GLY B CA 1
ATOM 3535 C C . GLY B 1 195 ? 23.328 -18.734 -3.168 1 93.94 195 GLY B C 1
ATOM 3536 O O . GLY B 1 195 ? 23.047 -17.641 -2.688 1 93.94 195 GLY B O 1
ATOM 3537 N N . GLY B 1 196 ? 22.469 -19.422 -3.918 1 97.5 196 GLY B N 1
ATOM 3538 C CA . GLY B 1 196 ? 21.094 -18.953 -3.975 1 97.5 196 GLY B CA 1
ATOM 3539 C C . GLY B 1 196 ? 20.188 -19.859 -4.801 1 97.5 196 GLY B C 1
ATOM 3540 O O . GLY B 1 196 ? 20.203 -21.078 -4.637 1 97.5 196 GLY B O 1
ATOM 3541 N N . CYS B 1 197 ? 19.438 -19.141 -5.672 1 98.5 197 CYS B N 1
ATOM 3542 C CA . CYS B 1 197 ? 18.5 -19.953 -6.457 1 98.5 197 CYS B CA 1
ATOM 3543 C C . CYS B 1 197 ? 18.078 -19.219 -7.723 1 98.5 197 CYS B C 1
ATOM 3545 O O . CYS B 1 197 ? 18.281 -18.016 -7.848 1 98.5 197 CYS B O 1
ATOM 3547 N N . LYS B 1 198 ? 17.594 -19.969 -8.648 1 98.5 198 LYS B N 1
ATOM 3548 C CA . LYS B 1 198 ? 16.844 -19.5 -9.812 1 98.5 198 LYS B CA 1
ATOM 3549 C C . LYS B 1 198 ? 15.398 -20.016 -9.773 1 98.5 198 LYS B C 1
ATOM 3551 O O . LYS B 1 198 ? 15.156 -21.156 -9.391 1 98.5 198 LYS B O 1
ATOM 3556 N N . ILE B 1 199 ? 14.508 -19.141 -10.094 1 98.56 199 ILE B N 1
ATOM 3557 C CA . ILE B 1 199 ? 13.078 -19.422 -10.055 1 98.56 199 ILE B CA 1
ATOM 3558 C C . ILE B 1 199 ? 12.438 -19.047 -11.383 1 98.56 199 ILE B C 1
ATOM 3560 O O . ILE B 1 199 ? 12.664 -17.938 -11.898 1 98.56 199 ILE B O 1
ATOM 3564 N N . LYS B 1 200 ? 11.703 -19.922 -11.961 1 98.25 200 LYS B N 1
ATOM 3565 C CA . LYS B 1 200 ? 10.883 -19.688 -13.141 1 98.25 200 LYS B CA 1
ATOM 3566 C C . LYS B 1 200 ? 9.406 -19.938 -12.852 1 98.25 200 LYS B C 1
ATOM 3568 O O . LYS B 1 200 ? 8.984 -21.078 -12.711 1 98.25 200 LYS B O 1
ATOM 3573 N N . LEU B 1 201 ? 8.664 -18.844 -12.781 1 98.69 201 LEU B N 1
ATOM 3574 C CA . LEU B 1 201 ? 7.223 -18.906 -12.57 1 98.69 201 LEU B CA 1
ATOM 3575 C C . LEU B 1 201 ? 6.473 -18.75 -13.891 1 98.69 201 LEU B C 1
ATOM 3577 O O . LEU B 1 201 ? 6.543 -17.688 -14.516 1 98.69 201 LEU B O 1
ATOM 3581 N N . ARG B 1 202 ? 5.801 -19.766 -14.25 1 98.56 202 ARG B N 1
ATOM 3582 C CA . ARG B 1 202 ? 5.102 -19.75 -15.531 1 98.56 202 ARG B CA 1
ATOM 3583 C C . ARG B 1 202 ? 3.607 -20 -15.344 1 98.56 202 ARG B C 1
ATOM 3585 O O . ARG B 1 202 ? 3.209 -20.984 -14.727 1 98.56 202 ARG B O 1
ATOM 3592 N N . ALA B 1 203 ? 2.855 -19.094 -15.773 1 98.75 203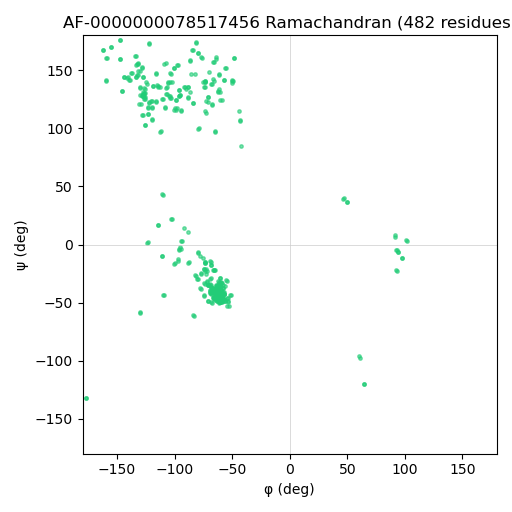 ALA B N 1
AT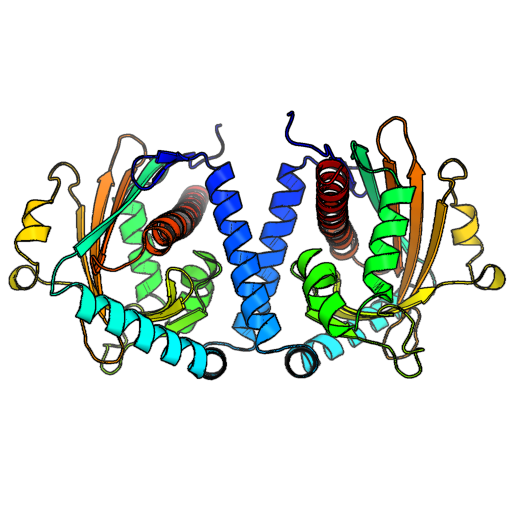OM 3593 C CA . ALA B 1 203 ? 1.401 -19.234 -15.836 1 98.75 203 ALA B CA 1
ATOM 3594 C C . ALA B 1 203 ? 0.915 -19.266 -17.281 1 98.75 203 ALA B C 1
ATOM 3596 O O . ALA B 1 203 ? 1.418 -18.531 -18.125 1 98.75 203 ALA B O 1
ATOM 3597 N N . PHE B 1 204 ? 0.031 -20.156 -17.578 1 98.69 204 PHE B N 1
ATOM 3598 C CA . PHE B 1 204 ? -0.536 -20.297 -18.906 1 98.69 204 PHE B CA 1
ATOM 3599 C C . PHE B 1 204 ? -2.012 -19.922 -18.922 1 98.69 204 PHE B C 1
ATOM 3601 O O . PHE B 1 204 ? -2.873 -20.75 -18.625 1 98.69 204 PHE B O 1
ATOM 3608 N N . PHE B 1 205 ? -2.264 -18.703 -19.312 1 98.81 205 PHE B N 1
ATOM 3609 C CA . PHE B 1 205 ? -3.611 -18.141 -19.328 1 98.81 205 PHE B CA 1
ATOM 3610 C C . PHE B 1 205 ? -4.316 -18.469 -20.641 1 98.81 205 PHE B C 1
ATOM 3612 O O . PHE B 1 205 ? -3.67 -18.781 -21.641 1 98.81 205 PHE B O 1
ATOM 3619 N N . PRO B 1 206 ? -5.73 -18.406 -20.578 1 98.69 206 PRO B N 1
ATOM 3620 C CA . PRO B 1 206 ? -6.422 -18.531 -21.859 1 98.69 206 PRO B CA 1
ATOM 3621 C C . PRO B 1 206 ? -5.859 -17.594 -22.922 1 98.69 206 PRO B C 1
ATOM 3623 O O . PRO B 1 206 ? -5.52 -16.438 -22.625 1 98.69 206 PRO B O 1
ATOM 3626 N N . SER B 1 207 ? -5.781 -18.047 -24.141 1 98.56 207 SER B N 1
ATOM 3627 C CA . SER B 1 207 ? -5.094 -17.312 -25.203 1 98.56 207 SER B CA 1
ATOM 3628 C C . SER B 1 207 ? -5.805 -16 -25.516 1 98.56 207 SER B C 1
ATOM 3630 O O . SER B 1 207 ? -5.199 -15.078 -26.062 1 98.56 207 SER B O 1
ATOM 3632 N N . ALA B 1 208 ? -7.047 -15.891 -25.188 1 98.56 208 ALA B N 1
ATOM 3633 C CA . ALA B 1 208 ? -7.816 -14.672 -25.422 1 98.56 208 ALA B CA 1
ATOM 3634 C C . ALA B 1 208 ? -7.527 -13.625 -24.344 1 98.56 208 ALA B C 1
ATOM 3636 O O . ALA B 1 208 ? -7.992 -12.484 -24.438 1 98.56 208 ALA B O 1
ATOM 3637 N N . SER B 1 209 ? -6.77 -13.984 -23.297 1 98.69 209 SER B N 1
ATOM 3638 C CA . SER B 1 209 ? -6.398 -13.008 -22.281 1 98.69 209 SER B CA 1
ATOM 3639 C C . SER B 1 209 ? -5.59 -11.859 -22.875 1 98.69 209 SER B C 1
ATOM 3641 O O . SER B 1 209 ? -4.629 -12.094 -23.609 1 98.69 209 SER B O 1
ATOM 3643 N N . PRO B 1 210 ? -5.98 -10.648 -22.562 1 98.38 210 PRO B N 1
ATOM 3644 C CA . PRO B 1 210 ? -5.203 -9.523 -23.094 1 98.38 210 PRO B CA 1
ATOM 3645 C C . PRO B 1 210 ? -3.793 -9.461 -22.516 1 98.38 210 PRO B C 1
ATOM 3647 O O . PRO B 1 210 ? -3.557 -9.938 -21.391 1 98.38 210 PRO B O 1
ATOM 3650 N N . TRP B 1 211 ? -2.898 -8.82 -23.234 1 97.62 211 TRP B N 1
ATOM 3651 C CA . TRP B 1 211 ? -1.509 -8.703 -22.812 1 97.62 211 TRP B CA 1
ATOM 3652 C C . TRP B 1 211 ? -1.411 -7.949 -21.484 1 97.62 211 TRP B C 1
ATOM 3654 O O . TRP B 1 211 ? -0.515 -8.211 -20.672 1 97.62 211 TRP B O 1
ATOM 3664 N N . SER B 1 212 ? -2.283 -7.004 -21.234 1 97.44 212 SER B N 1
ATOM 3665 C CA . SER B 1 212 ? 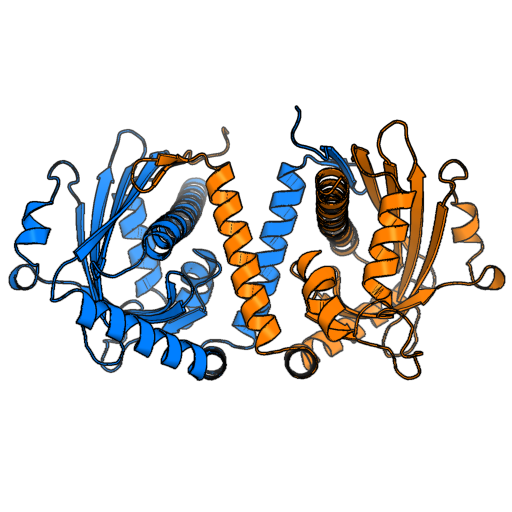-2.287 -6.27 -19.984 1 97.44 212 SER B CA 1
ATOM 3666 C C . SER B 1 212 ? -2.48 -7.207 -18.797 1 97.44 212 SER B C 1
ATOM 3668 O O . SER B 1 212 ? -1.855 -7.027 -17.75 1 97.44 212 SER B O 1
ATOM 3670 N N . LEU B 1 213 ? -3.318 -8.203 -18.938 1 98.38 213 LEU B N 1
ATOM 3671 C CA . LEU B 1 213 ? -3.525 -9.195 -17.891 1 98.38 213 LEU B CA 1
ATOM 3672 C C . LEU B 1 213 ? -2.262 -10.016 -17.656 1 98.38 213 LEU B C 1
ATOM 3674 O O . LEU B 1 213 ? -1.832 -10.195 -16.516 1 98.38 213 LEU B O 1
ATOM 3678 N N . VAL B 1 214 ? -1.664 -10.477 -18.688 1 98.5 214 VAL B N 1
ATOM 3679 C CA . VAL B 1 214 ? -0.472 -11.32 -18.641 1 98.5 214 VAL B CA 1
ATOM 3680 C C . VAL B 1 214 ? 0.681 -10.539 -18 1 98.5 214 VAL B C 1
ATOM 3682 O O . VAL B 1 214 ? 1.348 -11.039 -17.094 1 98.5 214 VAL B O 1
ATOM 3685 N N . SER B 1 215 ? 0.84 -9.312 -18.438 1 98 215 SER B N 1
ATOM 3686 C CA . SER B 1 215 ? 1.922 -8.477 -17.922 1 98 215 SER B CA 1
ATOM 3687 C C . SER B 1 215 ? 1.719 -8.164 -16.453 1 98 215 SER B C 1
ATOM 3689 O O . SER B 1 215 ? 2.664 -8.227 -15.656 1 98 215 SER B O 1
ATOM 3691 N N . GLN B 1 216 ? 0.567 -7.812 -16.109 1 97.88 216 GLN B N 1
ATOM 3692 C CA . GLN B 1 216 ? 0.272 -7.484 -14.727 1 97.88 216 GLN B CA 1
ATOM 3693 C C . GLN B 1 216 ? 0.479 -8.695 -13.82 1 97.88 216 GLN B C 1
ATOM 3695 O O . GLN B 1 216 ? 0.898 -8.555 -12.672 1 97.88 216 GLN B O 1
ATOM 3700 N N . HIS B 1 217 ? 0.156 -9.844 -14.32 1 98.75 217 HIS B N 1
ATOM 3701 C CA . HIS B 1 217 ? 0.326 -11.023 -13.484 1 98.75 217 HIS B CA 1
ATOM 3702 C C . HIS B 1 217 ? 1.803 -11.352 -13.289 1 98.75 217 HIS B C 1
ATOM 3704 O O . HIS B 1 217 ? 2.197 -11.836 -12.227 1 98.75 217 HIS B O 1
ATOM 3710 N N . ALA B 1 218 ? 2.615 -11.102 -14.32 1 98.81 218 ALA B N 1
ATOM 3711 C CA . ALA B 1 218 ? 4.059 -11.25 -14.141 1 98.81 218 ALA B CA 1
ATOM 3712 C C . ALA B 1 218 ? 4.57 -10.336 -13.039 1 98.81 218 ALA B C 1
ATOM 3714 O O . ALA B 1 218 ? 5.402 -10.734 -12.219 1 98.81 218 ALA B O 1
ATOM 3715 N N . GLU B 1 219 ? 4.086 -9.117 -13.039 1 98.62 219 GLU B N 1
ATOM 3716 C CA . GLU B 1 219 ? 4.434 -8.172 -11.977 1 98.62 219 GLU B CA 1
ATOM 3717 C C . GLU B 1 219 ? 3.957 -8.664 -10.617 1 98.62 219 GLU B C 1
ATOM 3719 O O . GLU B 1 219 ? 4.672 -8.539 -9.625 1 98.62 219 GLU B O 1
ATOM 3724 N N . HIS B 1 220 ? 2.76 -9.188 -10.602 1 98.69 220 HIS B N 1
ATOM 3725 C CA . HIS B 1 220 ? 2.189 -9.75 -9.383 1 98.69 220 HIS B CA 1
ATOM 3726 C C . HIS B 1 220 ? 3.086 -10.836 -8.805 1 98.69 220 HIS B C 1
ATOM 3728 O O . HIS B 1 220 ? 3.389 -10.82 -7.605 1 98.69 220 HIS B O 1
ATOM 3734 N N . LEU B 1 221 ? 3.5 -11.727 -9.633 1 98.75 221 LEU B N 1
ATOM 3735 C CA . LEU B 1 221 ? 4.344 -12.836 -9.195 1 98.75 221 LEU B CA 1
ATOM 3736 C C . LEU B 1 221 ? 5.703 -12.328 -8.727 1 98.75 221 LEU B C 1
ATOM 3738 O O . LEU B 1 221 ? 6.262 -12.852 -7.754 1 98.75 221 LEU B O 1
ATOM 3742 N N . ALA B 1 222 ? 6.219 -11.336 -9.438 1 98.75 222 ALA B N 1
ATOM 3743 C CA . ALA B 1 222 ? 7.504 -10.773 -9.031 1 98.75 222 ALA B CA 1
ATOM 3744 C C . ALA B 1 222 ? 7.441 -10.219 -7.613 1 98.75 222 ALA B C 1
ATOM 3746 O O . ALA B 1 222 ? 8.328 -10.492 -6.797 1 98.75 222 ALA B O 1
ATOM 3747 N N . VAL B 1 223 ? 6.422 -9.461 -7.309 1 98.38 223 VAL B N 1
ATOM 3748 C CA . VAL B 1 223 ? 6.25 -8.875 -5.98 1 98.38 223 VAL B CA 1
ATOM 3749 C C . VAL B 1 223 ? 6.078 -9.992 -4.949 1 98.38 223 VAL B C 1
ATOM 3751 O O . VAL B 1 223 ? 6.727 -9.977 -3.9 1 98.38 223 VAL B O 1
ATOM 3754 N N . GLU B 1 224 ? 5.234 -10.898 -5.234 1 98.44 224 GLU B N 1
ATOM 3755 C CA . GLU B 1 224 ? 4.871 -11.969 -4.312 1 98.44 224 GLU B CA 1
ATOM 3756 C C . GLU B 1 224 ? 6.086 -12.812 -3.938 1 98.44 224 GLU B C 1
ATOM 3758 O O . GLU B 1 224 ? 6.336 -13.062 -2.756 1 98.44 224 GLU B O 1
ATOM 3763 N N . PHE B 1 225 ? 6.828 -13.234 -4.918 1 98.56 225 PHE B N 1
ATOM 3764 C CA . PHE B 1 225 ? 7.945 -14.125 -4.637 1 98.56 225 PHE B CA 1
ATOM 3765 C C . PHE B 1 225 ? 9.148 -13.344 -4.113 1 98.56 225 PHE B C 1
ATOM 3767 O O . PHE B 1 225 ? 9.961 -13.883 -3.363 1 98.56 225 PHE B O 1
ATOM 3774 N N . ARG B 1 226 ? 9.273 -12.109 -4.531 1 97.94 226 ARG B N 1
ATOM 3775 C CA . ARG B 1 226 ? 10.289 -11.281 -3.891 1 97.94 226 ARG B CA 1
ATOM 3776 C C . ARG B 1 226 ? 10.047 -11.18 -2.389 1 97.94 226 ARG B C 1
ATOM 3778 O O . ARG B 1 226 ? 10.969 -11.367 -1.59 1 97.94 226 ARG B O 1
ATOM 3785 N N . ASN B 1 227 ? 8.859 -10.875 -2.01 1 97.62 227 ASN B N 1
ATOM 3786 C CA . ASN B 1 227 ? 8.523 -10.758 -0.594 1 97.62 227 ASN B CA 1
ATOM 3787 C C . ASN B 1 227 ? 8.688 -12.086 0.134 1 97.62 227 ASN B C 1
ATOM 3789 O O . ASN B 1 227 ? 9.164 -12.125 1.271 1 97.62 227 ASN B O 1
ATOM 3793 N N . ALA B 1 228 ? 8.289 -13.18 -0.504 1 97.88 228 ALA B N 1
ATOM 3794 C CA . ALA B 1 228 ? 8.5 -14.5 0.087 1 97.88 228 ALA B CA 1
ATOM 3795 C C . ALA B 1 228 ? 9.984 -14.766 0.329 1 97.88 228 ALA B C 1
ATOM 3797 O O . ALA B 1 228 ? 10.367 -15.242 1.398 1 97.88 228 ALA B O 1
ATOM 3798 N N . LEU B 1 229 ? 10.797 -14.477 -0.699 1 98 229 LEU B N 1
ATOM 3799 C CA . LEU B 1 229 ? 12.242 -14.656 -0.58 1 98 229 LEU B CA 1
ATOM 3800 C C . LEU B 1 229 ? 12.797 -13.836 0.581 1 98 229 LEU B C 1
ATOM 3802 O O . LEU B 1 229 ? 13.625 -14.328 1.348 1 98 229 LEU B O 1
ATOM 3806 N N . GLN B 1 230 ? 12.328 -12.672 0.738 1 96.62 230 GLN B N 1
ATOM 3807 C CA . GLN B 1 230 ? 12.797 -11.805 1.812 1 96.62 230 GLN B CA 1
ATOM 3808 C C . GLN B 1 230 ? 12.367 -12.336 3.178 1 96.62 230 GLN B C 1
ATOM 3810 O O . GLN B 1 230 ? 13.141 -12.289 4.137 1 96.62 230 GLN B O 1
ATOM 3815 N N . MET B 1 231 ? 11.203 -12.773 3.26 1 96.56 231 MET B N 1
ATOM 3816 C CA . MET B 1 231 ? 10.719 -13.352 4.508 1 96.56 231 MET B CA 1
ATOM 3817 C C . MET B 1 231 ? 11.539 -14.578 4.895 1 96.56 231 MET B C 1
ATOM 3819 O O . MET B 1 231 ? 11.93 -14.727 6.055 1 96.56 231 MET B O 1
ATOM 3823 N N . VAL B 1 232 ? 11.719 -15.414 3.928 1 97.19 232 VAL B N 1
ATOM 3824 C CA . VAL B 1 232 ? 12.477 -16.641 4.168 1 97.19 232 VAL B CA 1
ATOM 3825 C C . VAL B 1 232 ? 13.914 -16.281 4.562 1 97.19 232 VAL B C 1
ATOM 3827 O O . VAL B 1 232 ? 14.477 -16.875 5.484 1 97.19 232 VAL B O 1
ATOM 3830 N N . TYR B 1 233 ? 14.477 -15.375 3.854 1 96.75 233 TYR B N 1
ATOM 3831 C CA . TYR B 1 233 ? 15.82 -14.922 4.203 1 96.75 233 TYR B CA 1
ATOM 3832 C C . TYR B 1 233 ? 15.875 -14.469 5.656 1 96.75 233 TYR B C 1
ATOM 3834 O O . TYR B 1 233 ? 16.812 -14.805 6.383 1 96.75 233 TYR B O 1
ATOM 3842 N N . GLY B 1 234 ? 14.914 -13.695 6.059 1 94.25 234 GLY B N 1
ATOM 3843 C CA . GLY B 1 234 ? 14.852 -13.25 7.441 1 94.25 234 GLY B CA 1
ATOM 3844 C C . GLY B 1 234 ? 14.758 -14.391 8.438 1 94.25 234 GLY B C 1
ATOM 3845 O O . GLY B 1 234 ? 15.375 -14.352 9.5 1 94.25 234 GLY B O 1
ATOM 3846 N N . ALA B 1 235 ? 13.977 -15.32 8.109 1 93.31 235 ALA B N 1
ATOM 3847 C CA . ALA B 1 235 ? 13.797 -16.484 8.977 1 93.31 235 ALA B CA 1
ATOM 3848 C C . ALA B 1 235 ? 15.102 -17.266 9.109 1 93.31 235 ALA B C 1
ATOM 3850 O O . ALA B 1 235 ? 15.422 -17.766 10.195 1 93.31 235 ALA B O 1
ATOM 3851 N N . ILE B 1 236 ? 15.859 -17.406 8.062 1 92.69 236 ILE B N 1
ATOM 3852 C CA . ILE B 1 236 ? 17.125 -18.141 8.062 1 92.69 236 ILE B CA 1
ATOM 3853 C C . ILE B 1 236 ? 18.141 -17.391 8.922 1 92.69 236 ILE B C 1
ATOM 3855 O O . ILE B 1 236 ? 18.875 -18.016 9.695 1 92.69 236 ILE B O 1
ATOM 3859 N N . GLU B 1 237 ? 18.156 -16.109 8.812 1 89.12 237 GLU B N 1
ATOM 3860 C CA . GLU B 1 237 ? 19.094 -15.305 9.578 1 89.12 237 GLU B CA 1
ATOM 3861 C C 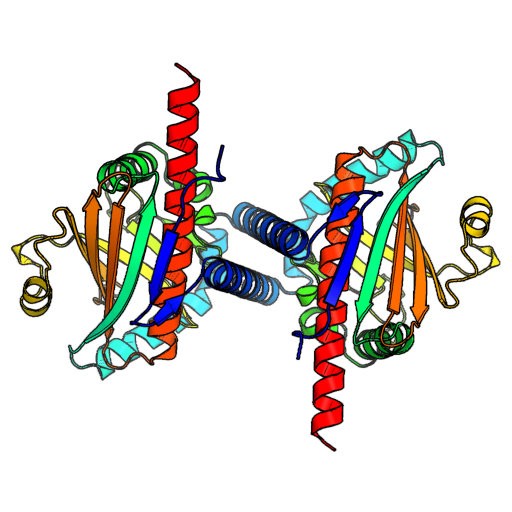. GLU B 1 237 ? 18.797 -15.375 11.07 1 89.12 237 GLU B C 1
ATOM 3863 O O . GLU B 1 237 ? 19.719 -15.375 11.898 1 89.12 237 GLU B O 1
ATOM 3868 N N . GLU B 1 238 ? 17.594 -15.398 11.398 1 84.5 238 GLU B N 1
ATOM 3869 C CA . GLU B 1 238 ? 17.203 -15.516 12.805 1 84.5 238 GLU B CA 1
ATOM 3870 C C . GLU B 1 238 ? 17.625 -16.859 13.375 1 84.5 238 GLU B C 1
ATOM 3872 O O . GLU B 1 238 ? 18.016 -16.953 14.547 1 84.5 238 GLU B O 1
ATOM 3877 N N . LEU B 1 239 ? 17.5 -17.891 12.602 1 79.25 239 LEU B N 1
ATOM 3878 C CA . LEU B 1 239 ? 17.891 -19.234 13.031 1 79.25 239 LEU B CA 1
ATOM 3879 C C . LEU B 1 239 ? 19.406 -19.328 13.188 1 79.25 239 LEU B C 1
ATOM 3881 O O . LEU B 1 239 ? 19.906 -20 14.086 1 79.25 239 LEU B O 1
ATOM 3885 N N . GLU B 1 240 ? 20.203 -18.672 12.398 1 75.12 240 GLU B N 1
ATOM 3886 C CA . GLU B 1 240 ? 21.656 -18.688 12.469 1 75.12 240 GLU B CA 1
ATOM 3887 C C . GLU B 1 240 ? 22.156 -17.875 13.656 1 75.12 240 GLU B C 1
ATOM 3889 O O . GLU B 1 240 ? 23.188 -18.219 14.25 1 75.12 240 GLU B O 1
ATOM 3894 N N . ASP B 1 241 ? 21.453 -16.828 13.969 1 71.75 241 ASP B N 1
ATOM 3895 C CA . ASP B 1 241 ? 21.859 -15.977 15.086 1 71.75 241 ASP B CA 1
ATOM 3896 C C . ASP B 1 241 ? 21.594 -16.656 16.422 1 71.75 241 ASP B C 1
ATOM 3898 O O . ASP B 1 241 ? 22.172 -16.297 17.453 1 71.75 241 ASP B O 1
ATOM 3902 N N . THR B 1 242 ? 20.703 -17.516 16.469 1 64.19 242 THR B N 1
ATOM 3903 C CA . THR B 1 242 ? 20.391 -18.203 17.703 1 64.19 242 THR B CA 1
ATOM 3904 C C . THR B 1 242 ? 21.453 -19.25 18.031 1 64.19 242 THR B C 1
ATOM 3906 O O . THR B 1 242 ? 21.484 -19.797 19.125 1 64.19 242 THR B O 1
ATOM 3909 N N . TYR B 1 243 ? 22.281 -19.516 17.094 1 53.53 243 TYR B N 1
ATOM 3910 C CA . TYR B 1 243 ? 23.406 -20.391 17.406 1 53.53 243 TYR B CA 1
ATOM 3911 C C . TYR B 1 243 ? 24.656 -19.578 17.719 1 53.53 243 TYR B C 1
ATOM 3913 O O . TYR B 1 243 ? 24.906 -18.547 17.078 1 53.53 243 TYR B O 1
#

Secondary structure (DSSP, 8-state):
---SPPEEEEETTEEE-HHHHHHHHHHHHHHHHHHHHHHTTTHHHHHHTHHHHHHHHHHHHHHHHHHTT-EEEEEEEEEEESS-HHHHHHHHHHHHHSS-HHHHIIIIIHHH-TTEEEEEPPTT--TTSPP-EEEEEETTEEEEEEEEEPPGGGS-HHHHTT--TTS-EEEEEEEE-TTS-EEEEEEEEEEEETTEEEEEEEEEEETTS-HHHHHHHHHHHHHHHHHHHHHHHHHHHHHHHT-/---SPPEEEEETTEEE-HHHHHHHHHHHHHHHHHHHHHHTTTHHHHHHTHHHHHHHHHHHHHHHHHHTT-EEEEEEEEEEESS-HHHHHHHHHHHHHSS-HHHHIIIIIHHH-TTEEEEEPPTT--TTSPP-EEEEEETTEEEEEEEEEPPGGGS-HHHHTT--TTS-EEEEEEEE-TTS-EEEEEEEEEEEETTEEEEEEEEEEETTS-HHHHHHHHHHHHHHHHHHHHHHHHHHHHHHHT-